Protein AF-A0A7Y4ZMZ4-F1 (afdb_monomer_lite)

pLDDT: mean 73.81, std 19.7, range [21.58, 97.56]

Foldseek 3Di:
DDPLVVLLVVLLVVLVVVVVDDDDDDDDDDDDDDDDDDDDDDDDFDDDDDFAALVQHLQVLVQLFDFDPQWQKKWKWWWDPPDPPPDIDIGTRYIGHDLDDDPVLVVVQVVQSVVFDQPPTQADFGDDPDPPPTIGMWMWTHGPNDTDTGRDLVSCLQGRAQPDDLSNQLSLCVSVVLPSGCLAVKRFDDDDPFWTKTWGWHWAWDDDPFAIKTWIKIKIWIQTSSRDIDRIDIDTPDIGGAHAPQLAAFAAPFWDDGQDDGLFPLSVLLRQLQRLLRNLVRLVLVLVQCVVVVHDPVLSVLSVVLSVLSVVSSVLSQVVSVVVPHHRDRIDGDRDHQPDLLSVLLSLLQRQLASLSLNLSQLVQLLVAAQAPSLNVVSVVSSVSSSSSSVSSVVSNVRSVVVDDPVSVSSSLSSNVSNLVSQLSRLCDARDPNCCHHSVGDGSSSSNSSSVSSCCVRNVD

Secondary structure (DSSP, 8-state):
--HHHHHHHHHHHHHHHHHTS--------------------PPPPP----PPPTTT-HHHHHHT--PPTT--EEEEEEEE---TTS--EEEEEEEEE-S-SSHHHHHHHHHHHHTS-SSS-S-EEESSTTTS--EEEEEEEEETTEEEEE-SHHHHHHHHPSP-SHHHHHHHHHHTTSS--GGG--EEEEE-SSEEEEEEEEEEEEEETTEEEEEEEEEEEEEETTS-BPPPEEEEEEEEEE------SPPPTTB-------SSHHHHHHHHHHHHHHHHHHHHHHHHHHHHTT--HHHHHHHHHHHHHHHHHHHHHHHHHHTTT--PPPP-B-----SSHHHHHHHIIIIIIIIIHHHHHHHHHHHHH-SSHHHHHHHHHHHHHHHHHHHHHHHHHHHHHHHS-HHHHHHHHHHHHHHHHHHHHHHTSPPPHHHHHHT-PPPHHHHHHHHHHHHHHHH--

Radius of gyration: 24.78 Å; chains: 1; bounding box: 60×58×64 Å

Structure (mmCIF, N/CA/C/O backbone):
data_AF-A0A7Y4ZMZ4-F1
#
_entry.id   AF-A0A7Y4ZMZ4-F1
#
loop_
_atom_site.group_PDB
_atom_site.id
_atom_site.type_symbol
_atom_site.label_atom_id
_atom_site.label_alt_id
_atom_site.label_comp_id
_atom_site.label_asym_id
_atom_site.label_entity_id
_atom_site.label_seq_id
_atom_site.pdbx_PDB_ins_code
_atom_site.Cartn_x
_atom_site.Cartn_y
_atom_site.Cartn_z
_atom_site.occupancy
_atom_site.B_iso_or_equiv
_atom_site.auth_seq_id
_atom_site.auth_comp_id
_atom_site.auth_asym_id
_atom_site.auth_atom_id
_atom_site.pdbx_PDB_model_num
ATOM 1 N N . MET A 1 1 ? -7.936 -18.691 -15.837 1.00 57.78 1 MET A N 1
ATOM 2 C CA . MET A 1 1 ? -7.880 -17.331 -15.262 1.00 57.78 1 MET A CA 1
ATOM 3 C C . MET A 1 1 ? -8.514 -17.354 -13.888 1.00 57.78 1 MET A C 1
ATOM 5 O O . MET A 1 1 ? -9.684 -17.729 -13.789 1.00 57.78 1 MET A O 1
ATOM 9 N N . SER A 1 2 ? -7.744 -16.996 -12.862 1.00 71.38 2 SER A N 1
ATOM 10 C CA . SER A 1 2 ? -8.237 -16.857 -11.489 1.00 71.38 2 SER A CA 1
ATOM 11 C C . SER A 1 2 ? -9.239 -15.683 -11.371 1.00 71.38 2 SER A C 1
ATOM 13 O O . SER A 1 2 ? -9.385 -14.896 -12.317 1.00 71.38 2 SER A O 1
ATOM 15 N N . PRO A 1 3 ? -9.938 -15.529 -10.232 1.00 73.69 3 PRO A N 1
ATOM 16 C CA . PRO A 1 3 ? -10.730 -14.334 -9.947 1.00 73.69 3 PRO A CA 1
ATOM 17 C C . PRO A 1 3 ? -9.910 -13.032 -9.986 1.00 73.69 3 PRO A C 1
ATOM 19 O O . PRO A 1 3 ? -10.406 -12.040 -10.514 1.00 73.69 3 PRO A O 1
ATOM 22 N N . LEU A 1 4 ? -8.659 -13.039 -9.499 1.00 75.81 4 LEU A N 1
ATOM 23 C CA . LEU A 1 4 ? -7.794 -11.853 -9.502 1.00 75.81 4 LEU A CA 1
ATOM 24 C C . LEU A 1 4 ? -7.377 -11.474 -10.926 1.00 75.81 4 LEU A C 1
ATOM 26 O O . LEU A 1 4 ? -7.588 -10.334 -11.320 1.00 75.81 4 LEU A O 1
ATOM 30 N N . SER A 1 5 ? -6.921 -12.436 -11.736 1.00 70.62 5 SER A N 1
ATOM 31 C CA . SER A 1 5 ? -6.649 -12.235 -13.171 1.00 70.62 5 SER A CA 1
ATOM 32 C C . SER A 1 5 ? -7.809 -11.531 -13.891 1.00 70.62 5 SER A C 1
ATOM 34 O O . SER A 1 5 ? -7.608 -10.611 -14.680 1.00 70.62 5 SER A O 1
ATOM 36 N N . LYS A 1 6 ? -9.052 -11.970 -13.634 1.00 68.25 6 LYS A N 1
ATOM 37 C CA . LYS A 1 6 ? -10.253 -11.369 -14.239 1.00 68.25 6 LYS A CA 1
ATOM 38 C C . LYS A 1 6 ? -10.495 -9.948 -13.732 1.00 68.25 6 LYS A C 1
ATOM 40 O O . LYS A 1 6 ? -10.876 -9.095 -14.528 1.00 68.25 6 LYS A O 1
ATOM 45 N N . ALA A 1 7 ? -10.281 -9.704 -12.440 1.00 74.44 7 ALA A N 1
ATOM 46 C CA . ALA A 1 7 ? -10.424 -8.382 -11.843 1.00 74.44 7 ALA A CA 1
ATOM 47 C C . ALA A 1 7 ? -9.389 -7.395 -12.403 1.00 74.44 7 ALA A C 1
ATOM 49 O O . ALA A 1 7 ? -9.775 -6.318 -12.842 1.00 74.44 7 ALA A O 1
ATOM 50 N N . LEU A 1 8 ? -8.110 -7.777 -12.484 1.00 76.06 8 LEU A N 1
ATOM 51 C CA . LEU A 1 8 ? -7.052 -6.926 -13.042 1.00 76.06 8 LEU A CA 1
ATOM 52 C C . LEU A 1 8 ? -7.307 -6.601 -14.520 1.00 76.06 8 LEU A C 1
ATOM 54 O O . LEU A 1 8 ? -7.225 -5.441 -14.919 1.00 76.06 8 LEU A O 1
ATOM 58 N N . ALA A 1 9 ? -7.726 -7.591 -15.315 1.00 70.75 9 ALA A N 1
ATOM 59 C CA . ALA A 1 9 ? -8.128 -7.358 -16.701 1.00 70.75 9 ALA A CA 1
ATOM 60 C C . ALA A 1 9 ? -9.330 -6.398 -16.806 1.00 70.75 9 ALA A C 1
ATOM 62 O O . ALA A 1 9 ? -9.339 -5.504 -17.651 1.00 70.75 9 ALA A O 1
ATOM 63 N N . ALA A 1 10 ? -10.337 -6.540 -15.937 1.00 67.50 10 ALA A N 1
ATOM 64 C CA . ALA A 1 10 ? -11.489 -5.639 -15.909 1.00 67.50 10 ALA A CA 1
ATOM 65 C C . ALA A 1 10 ? -11.105 -4.208 -15.489 1.00 67.50 10 ALA A C 1
ATOM 67 O O . ALA A 1 10 ? -11.604 -3.247 -16.080 1.00 67.50 10 ALA A O 1
ATOM 68 N N . ILE A 1 11 ? -10.201 -4.057 -14.515 1.00 68.88 11 ILE A N 1
ATOM 69 C CA . ILE A 1 11 ? -9.651 -2.762 -14.085 1.00 68.88 11 ILE A CA 1
ATOM 70 C C . ILE A 1 11 ? -8.941 -2.082 -15.253 1.00 68.88 11 ILE A C 1
ATOM 72 O O . ILE A 1 11 ? -9.219 -0.918 -15.539 1.00 68.88 11 ILE A O 1
ATOM 76 N N . LEU A 1 12 ? -8.077 -2.808 -15.967 1.00 66.06 12 LEU A N 1
ATOM 77 C CA . LEU A 1 12 ? -7.369 -2.266 -17.121 1.00 66.06 12 LEU A CA 1
ATOM 78 C C . LEU A 1 12 ? -8.351 -1.820 -18.213 1.00 66.06 12 LEU A C 1
ATOM 80 O O . LEU A 1 12 ? -8.341 -0.656 -18.606 1.00 66.06 12 LEU A O 1
ATOM 84 N N . VAL A 1 13 ? -9.261 -2.698 -18.649 1.00 61.34 13 VAL A N 1
ATOM 85 C CA . VAL A 1 13 ? -10.227 -2.388 -19.721 1.00 61.34 13 VAL A CA 1
ATOM 86 C C . VAL A 1 13 ? -11.104 -1.183 -19.365 1.00 61.34 13 VAL A C 1
ATOM 88 O O . VAL A 1 13 ? -11.281 -0.281 -20.186 1.00 61.34 13 VAL A O 1
ATOM 91 N N . SER A 1 14 ? -11.635 -1.136 -18.140 1.00 58.47 14 SER A N 1
ATOM 92 C CA . SER A 1 14 ? -12.481 -0.024 -17.687 1.00 58.47 14 SER A CA 1
ATOM 93 C C . SER A 1 14 ? -11.715 1.299 -17.565 1.00 58.47 14 SER A C 1
ATOM 95 O O . SER A 1 14 ? -12.232 2.340 -17.977 1.00 58.47 14 SER A O 1
ATOM 97 N N . SER A 1 15 ? -10.464 1.267 -17.098 1.00 60.34 15 SER A N 1
ATOM 98 C CA . SER A 1 15 ? -9.595 2.450 -17.025 1.00 60.34 15 SER A CA 1
ATOM 99 C C . SER A 1 15 ? -9.263 2.999 -18.416 1.00 60.34 15 SER A C 1
ATOM 101 O O . SER A 1 15 ? -9.384 4.202 -18.656 1.00 60.34 15 SER A O 1
ATOM 103 N N . LEU A 1 16 ? -8.924 2.123 -19.371 1.00 57.25 16 LEU A N 1
ATOM 104 C CA . LEU A 1 16 ? -8.644 2.506 -20.761 1.00 57.25 16 LEU A CA 1
ATOM 105 C C . LEU A 1 16 ? -9.860 3.151 -21.442 1.00 57.25 16 LEU A C 1
ATOM 107 O O . LEU A 1 16 ? -9.712 4.138 -22.171 1.00 57.25 16 LEU A O 1
ATOM 111 N N . ALA A 1 17 ? -11.061 2.634 -21.175 1.00 45.44 17 ALA A N 1
ATOM 112 C CA . ALA A 1 17 ? -12.301 3.215 -21.679 1.00 45.44 17 ALA A CA 1
ATOM 113 C C . ALA A 1 17 ? -12.560 4.619 -21.098 1.00 45.44 17 ALA A C 1
ATOM 115 O O . ALA A 1 17 ? -12.947 5.522 -21.840 1.00 45.44 17 ALA A O 1
ATOM 116 N N . ALA A 1 18 ? -12.289 4.833 -19.806 1.00 41.12 18 ALA A N 1
ATOM 117 C CA . ALA A 1 18 ? -12.502 6.117 -19.134 1.00 41.12 18 ALA A CA 1
ATOM 118 C C . ALA A 1 18 ? -11.568 7.235 -19.640 1.00 41.12 18 ALA A C 1
ATOM 120 O O . ALA A 1 18 ? -12.010 8.370 -19.809 1.00 41.12 18 ALA A O 1
ATOM 121 N N . CYS A 1 19 ? -10.302 6.929 -19.948 1.00 46.84 19 CYS A N 1
ATOM 122 C CA . CYS A 1 19 ? -9.352 7.918 -20.485 1.00 46.84 19 CYS A CA 1
ATOM 123 C C . CYS A 1 19 ? -9.538 8.244 -21.974 1.00 46.84 19 CYS A C 1
ATOM 125 O O . CYS A 1 19 ? -8.920 9.181 -22.471 1.00 46.84 19 CYS A O 1
ATOM 127 N N . SER A 1 20 ? -10.381 7.502 -22.697 1.00 41.12 20 SER A N 1
ATOM 128 C CA . SER A 1 20 ? -10.686 7.796 -24.105 1.00 41.12 20 SER A CA 1
ATOM 129 C C . SER A 1 20 ? -11.676 8.968 -24.270 1.00 41.12 20 SER A C 1
ATOM 131 O O . SER A 1 20 ? -11.930 9.411 -25.389 1.00 41.12 20 SER A O 1
ATOM 133 N N . GLY A 1 21 ? -12.227 9.493 -23.165 1.00 29.86 21 GLY A N 1
ATOM 134 C CA . GLY A 1 21 ? -13.048 10.704 -23.133 1.00 29.86 21 GLY A CA 1
ATOM 135 C C . GLY A 1 21 ? -12.191 11.975 -23.086 1.00 29.86 21 GLY A C 1
ATOM 136 O O . GLY A 1 21 ? -11.436 12.196 -22.146 1.00 29.86 21 GLY A O 1
ATOM 137 N N . THR A 1 22 ? -12.309 12.823 -24.105 1.00 24.80 22 THR A N 1
ATOM 138 C CA . THR A 1 22 ? -11.539 14.067 -24.276 1.00 24.80 22 THR A CA 1
ATOM 139 C C . THR A 1 22 ? -11.763 15.086 -23.153 1.00 24.80 22 THR A C 1
ATOM 141 O O . THR A 1 22 ? -12.903 15.494 -22.926 1.00 24.80 22 THR A O 1
ATOM 144 N N . VAL A 1 23 ? -10.683 15.600 -22.548 1.00 24.33 23 VAL A N 1
ATOM 145 C CA . VAL A 1 23 ? -10.689 16.829 -21.731 1.00 24.33 23 VAL A CA 1
ATOM 146 C C . VAL A 1 23 ? -9.518 17.732 -22.136 1.00 24.33 23 VAL A C 1
ATOM 148 O O . VAL A 1 23 ? -8.389 17.280 -22.304 1.00 24.33 23 VAL A O 1
ATOM 151 N N . SER A 1 24 ? -9.836 19.014 -22.334 1.00 23.22 24 SER A N 1
ATOM 152 C CA . SER A 1 24 ? -8.969 20.090 -22.826 1.00 23.22 24 SER A CA 1
ATOM 153 C C . SER A 1 24 ? -8.143 20.711 -21.692 1.00 23.22 24 SER A C 1
ATOM 155 O O . SER A 1 24 ? -8.666 20.945 -20.605 1.00 23.22 24 SER A O 1
ATOM 157 N N . THR A 1 25 ? -6.873 21.016 -21.956 1.00 23.48 25 THR A N 1
ATOM 158 C CA . THR A 1 25 ? -5.926 21.623 -21.007 1.00 23.48 25 THR A CA 1
ATOM 159 C C . THR A 1 25 ? -6.011 23.155 -20.983 1.00 23.48 25 THR A C 1
ATOM 161 O O . THR A 1 25 ? -6.225 23.794 -22.014 1.00 23.48 25 THR A O 1
ATOM 164 N N . VAL A 1 26 ? -5.782 23.757 -19.809 1.00 24.14 26 VAL A N 1
ATOM 165 C CA . VAL A 1 26 ? -5.417 25.177 -19.640 1.00 24.14 26 VAL A CA 1
ATOM 166 C C . VAL A 1 26 ? -4.246 25.242 -18.658 1.00 24.14 26 VAL A C 1
ATOM 168 O O . VAL A 1 26 ? -4.306 24.634 -17.593 1.00 24.14 26 VAL A O 1
ATOM 171 N N . GLY A 1 27 ? -3.175 25.937 -19.050 1.00 23.58 27 GLY A N 1
ATOM 172 C CA . GLY A 1 27 ? -1.928 26.062 -18.294 1.00 23.58 27 GLY A CA 1
ATOM 173 C C . GLY A 1 27 ? -1.727 27.409 -17.589 1.00 23.58 27 GLY A C 1
ATOM 174 O O . GLY A 1 27 ? -2.493 28.354 -17.766 1.00 23.58 27 GLY A O 1
ATOM 175 N N . GLY A 1 28 ? -0.633 27.470 -16.830 1.00 21.89 28 GLY A N 1
ATOM 176 C CA . GLY A 1 28 ? -0.043 28.624 -16.133 1.00 21.89 28 GLY A CA 1
ATOM 177 C C . GLY A 1 28 ? 0.857 28.051 -15.031 1.00 21.89 28 GLY A C 1
ATOM 178 O O . GLY A 1 28 ? 0.427 27.138 -14.343 1.00 21.89 28 GLY A O 1
ATOM 179 N N . GLY A 1 29 ? 2.135 28.375 -14.854 1.00 21.58 29 GLY A N 1
ATOM 180 C CA . GLY A 1 29 ? 2.870 29.635 -14.975 1.00 21.58 29 GLY A CA 1
ATOM 181 C C . GLY A 1 29 ? 3.643 29.747 -13.652 1.00 21.58 29 GLY A C 1
ATOM 182 O O . GLY A 1 29 ? 3.008 29.824 -12.606 1.00 21.58 29 GLY A O 1
ATOM 183 N N . GLY A 1 30 ? 4.970 29.583 -13.683 1.00 24.30 30 GLY A N 1
ATOM 184 C CA . GLY A 1 30 ? 5.795 29.321 -12.493 1.00 24.30 30 GLY A CA 1
ATOM 185 C C . GLY A 1 30 ? 6.195 30.551 -11.676 1.00 24.30 30 GLY A C 1
ATOM 186 O O . GLY A 1 30 ? 5.913 31.671 -12.078 1.00 24.30 30 GLY A O 1
ATOM 187 N N . ASP A 1 31 ? 6.896 30.301 -10.564 1.00 22.92 31 ASP A N 1
ATOM 188 C CA . ASP A 1 31 ? 7.952 31.168 -10.025 1.00 22.92 31 ASP A CA 1
ATOM 189 C C . ASP A 1 31 ? 8.812 30.423 -8.984 1.00 22.92 31 ASP A C 1
ATOM 191 O O . ASP A 1 31 ? 8.345 29.522 -8.284 1.00 22.92 31 ASP A O 1
ATOM 195 N N . ALA A 1 32 ? 10.099 30.779 -8.937 1.00 26.12 32 ALA A N 1
ATOM 196 C CA . ALA A 1 32 ? 11.169 30.125 -8.183 1.00 26.12 32 ALA A CA 1
ATOM 197 C C . ALA A 1 32 ? 11.497 30.846 -6.860 1.00 26.12 32 ALA A C 1
ATOM 199 O O . ALA A 1 32 ? 11.442 32.072 -6.783 1.00 26.12 32 ALA A O 1
ATOM 200 N N . GLY A 1 33 ? 11.937 30.090 -5.847 1.00 22.25 33 GLY A N 1
ATOM 201 C CA . GLY A 1 33 ? 12.477 30.619 -4.590 1.00 22.25 33 GLY A CA 1
ATOM 202 C C . GLY A 1 33 ? 13.561 29.710 -3.996 1.00 22.25 33 GLY A C 1
ATOM 203 O O . GLY A 1 33 ? 13.352 28.516 -3.816 1.00 22.25 33 GLY A O 1
ATOM 204 N N . THR A 1 34 ? 14.731 30.288 -3.726 1.00 24.53 34 THR A N 1
ATOM 205 C CA . THR A 1 34 ? 15.954 29.698 -3.138 1.00 24.53 34 THR A CA 1
ATOM 206 C C . THR A 1 34 ? 16.028 29.871 -1.615 1.00 24.53 34 THR A C 1
ATOM 208 O O . THR A 1 34 ? 15.695 30.973 -1.189 1.00 24.53 34 THR A O 1
ATOM 211 N N . THR A 1 35 ? 16.594 28.899 -0.862 1.00 25.09 35 THR A N 1
ATOM 212 C CA . THR A 1 35 ? 17.544 29.065 0.293 1.00 25.09 35 THR A CA 1
ATOM 213 C C . THR A 1 35 ? 17.874 27.721 1.000 1.00 25.09 35 THR A C 1
ATOM 215 O O . THR A 1 35 ? 16.970 26.972 1.341 1.00 25.09 35 THR A O 1
ATOM 218 N N . THR A 1 36 ? 19.140 27.261 0.983 1.00 23.92 36 THR A N 1
ATOM 219 C CA . THR A 1 36 ? 20.226 27.245 2.017 1.00 23.92 36 THR A CA 1
ATOM 220 C C . THR A 1 36 ? 20.185 26.154 3.104 1.00 23.92 36 THR A C 1
ATOM 222 O O . THR A 1 36 ? 19.336 26.180 3.991 1.00 23.92 36 THR A O 1
ATOM 225 N N . ASP A 1 37 ? 21.211 25.291 3.059 1.00 27.14 37 ASP A N 1
ATOM 226 C CA . ASP A 1 37 ? 21.571 24.206 3.983 1.00 27.14 37 ASP A CA 1
ATOM 227 C C . ASP A 1 37 ? 21.926 24.655 5.411 1.00 27.14 37 ASP A C 1
ATOM 229 O O . ASP A 1 37 ? 22.636 25.640 5.626 1.00 27.14 37 ASP A O 1
ATOM 233 N N . GLY A 1 38 ? 21.531 23.833 6.387 1.00 23.62 38 GLY A N 1
ATOM 234 C CA . GLY A 1 38 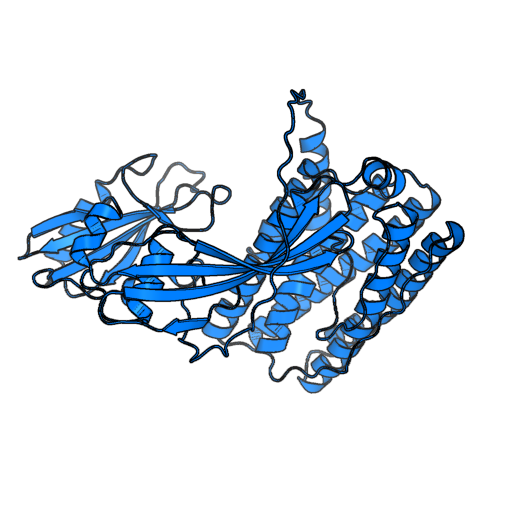? 21.969 23.910 7.780 1.00 23.62 38 GLY A CA 1
ATOM 235 C C . GLY A 1 38 ? 21.662 22.609 8.521 1.00 23.62 38 GLY A C 1
ATOM 236 O O . GLY A 1 38 ? 20.592 22.458 9.103 1.00 23.62 38 GLY A O 1
ATOM 237 N N . GLY A 1 39 ? 22.595 21.652 8.481 1.00 29.28 39 GLY A N 1
ATOM 238 C CA . GLY A 1 39 ? 22.470 20.367 9.171 1.00 29.28 39 GLY A CA 1
ATOM 239 C C . GLY A 1 39 ? 22.370 20.527 10.691 1.00 29.28 39 GLY A C 1
ATOM 240 O O . GLY A 1 39 ? 23.203 21.188 11.311 1.00 29.28 39 GLY A O 1
ATOM 241 N N . LEU A 1 40 ? 21.367 19.889 11.300 1.00 25.16 40 LEU A N 1
ATOM 242 C CA . LEU A 1 40 ? 21.210 19.814 12.754 1.00 25.16 40 LEU A CA 1
ATOM 243 C C . LEU A 1 40 ? 20.912 18.385 13.214 1.00 25.16 40 LEU A C 1
ATOM 245 O O . LEU A 1 40 ? 20.025 17.716 12.686 1.00 25.16 40 LEU A O 1
ATOM 249 N N . SER A 1 41 ? 21.657 17.988 14.248 1.00 25.03 41 SER A N 1
ATOM 250 C CA . SER A 1 41 ? 21.635 16.714 14.973 1.00 25.03 41 SER A CA 1
ATOM 251 C C . SER A 1 41 ? 20.227 16.171 15.244 1.00 25.03 41 SER A C 1
ATOM 253 O O . SER A 1 41 ? 19.387 16.852 15.834 1.00 25.03 41 SER A O 1
ATOM 255 N N . VAL A 1 42 ? 20.008 14.904 14.883 1.00 31.20 42 VAL A N 1
ATOM 256 C CA . VAL A 1 42 ? 18.821 14.118 15.254 1.00 31.20 42 VAL A CA 1
ATOM 257 C C . VAL A 1 42 ? 18.902 13.800 16.750 1.00 31.20 42 VAL A C 1
ATOM 259 O O . VAL A 1 42 ? 19.922 13.315 17.235 1.00 31.20 42 VAL A O 1
ATOM 262 N N . THR A 1 43 ? 17.856 14.141 17.502 1.00 30.20 43 THR A N 1
ATOM 263 C CA . THR A 1 43 ? 17.751 13.861 18.948 1.00 30.20 43 THR A CA 1
ATOM 264 C C . THR A 1 43 ? 17.050 12.503 19.134 1.00 30.20 43 THR A C 1
ATOM 266 O O . THR A 1 43 ? 16.181 12.190 18.320 1.00 30.20 43 THR A O 1
ATOM 269 N N . PRO A 1 44 ? 17.386 11.670 20.139 1.00 29.67 44 PRO A N 1
ATOM 270 C CA . PRO A 1 44 ? 16.779 10.341 20.282 1.00 29.67 44 PRO A CA 1
ATOM 271 C C . PRO A 1 44 ? 15.280 10.421 20.620 1.00 29.67 44 PRO A C 1
ATOM 273 O O . PRO A 1 44 ? 14.895 11.198 21.492 1.00 29.67 44 PRO A O 1
ATOM 276 N N . MET A 1 45 ? 14.448 9.602 19.962 1.00 34.31 45 MET A N 1
ATOM 277 C CA . MET A 1 45 ? 12.994 9.516 20.191 1.00 34.31 45 MET A CA 1
ATOM 278 C C . MET A 1 45 ? 12.670 8.739 21.487 1.00 34.31 45 MET A C 1
ATOM 280 O O . MET A 1 45 ? 13.097 7.588 21.605 1.00 34.31 45 MET A O 1
ATOM 284 N N . PRO A 1 46 ? 11.921 9.310 22.454 1.00 35.78 46 PRO A N 1
ATOM 285 C CA . PRO A 1 46 ? 11.442 8.584 23.631 1.00 35.78 46 PRO A CA 1
ATOM 286 C C . PRO A 1 46 ? 10.070 7.904 23.411 1.00 35.78 46 PRO A C 1
ATOM 288 O O . PRO A 1 46 ? 9.317 8.294 22.526 1.00 35.78 46 PRO A O 1
ATOM 291 N N . GLU A 1 47 ? 9.824 6.877 24.239 1.00 38.97 47 GLU A N 1
ATOM 292 C CA . GLU A 1 47 ? 8.621 6.052 24.515 1.00 38.97 47 GLU A CA 1
ATOM 293 C C . GLU A 1 47 ? 7.507 5.913 23.447 1.00 38.97 47 GLU A C 1
ATOM 295 O O . GLU A 1 47 ? 6.784 6.850 23.120 1.00 38.97 47 GLU A O 1
ATOM 300 N N . ARG A 1 48 ? 7.296 4.672 22.973 1.00 44.16 48 ARG A N 1
ATOM 301 C CA . ARG A 1 48 ? 6.177 4.294 22.094 1.00 44.16 48 ARG A CA 1
ATOM 302 C C . ARG A 1 48 ? 4.876 4.218 22.898 1.00 44.16 48 ARG A C 1
ATOM 304 O O . ARG A 1 48 ? 4.740 3.352 23.759 1.00 44.16 48 ARG A O 1
ATOM 311 N N . VAL A 1 49 ? 3.906 5.071 22.582 1.00 49.09 49 VAL A N 1
ATOM 312 C CA . VAL A 1 49 ? 2.513 4.906 23.029 1.00 49.09 49 VAL A CA 1
ATOM 313 C C . VAL A 1 49 ? 1.797 3.958 22.063 1.00 49.09 49 VAL A C 1
ATOM 315 O O . VAL A 1 49 ? 2.015 4.018 20.855 1.00 49.09 49 VAL A O 1
ATOM 318 N N . GLU A 1 50 ? 0.946 3.076 22.584 1.00 49.62 50 GLU A N 1
ATOM 319 C CA . GLU A 1 50 ? 0.066 2.218 21.783 1.00 49.62 50 GLU A CA 1
ATOM 320 C C . GLU A 1 50 ? -0.893 3.086 20.940 1.00 49.62 50 GLU A C 1
ATOM 322 O O . GLU A 1 50 ? -1.693 3.858 21.473 1.00 49.62 50 GLU A O 1
ATOM 327 N N . CYS A 1 51 ? -0.754 3.013 19.616 1.00 55.47 51 CYS A N 1
ATOM 328 C CA . CYS A 1 51 ? -1.345 3.951 18.662 1.00 55.47 51 CYS A CA 1
ATOM 329 C C . CYS A 1 51 ? -2.695 3.474 18.101 1.00 55.47 51 CYS A C 1
ATOM 331 O O . CYS A 1 51 ? -2.803 2.332 17.667 1.00 55.47 51 CYS A O 1
ATOM 333 N N . LEU A 1 52 ? -3.687 4.373 18.021 1.00 53.38 52 LEU A N 1
ATOM 334 C CA . LEU A 1 52 ? -5.038 4.095 17.500 1.00 53.38 52 LEU A CA 1
ATOM 335 C C . LEU A 1 52 ? -5.220 4.665 16.075 1.00 53.38 52 LEU A C 1
ATOM 337 O O . LEU A 1 52 ? -4.941 5.846 15.855 1.00 53.38 52 LEU A O 1
ATOM 341 N N . SER A 1 53 ? -5.684 3.861 15.106 1.00 52.53 53 SER A N 1
ATOM 342 C CA . SER A 1 53 ? -5.916 4.287 13.707 1.00 52.53 53 SER A CA 1
ATOM 343 C C . SER A 1 53 ? -7.344 4.818 13.465 1.00 52.53 53 SER A C 1
ATOM 345 O O . SER A 1 53 ? -8.317 4.165 13.851 1.00 52.53 53 SER A O 1
ATOM 347 N N . PRO A 1 54 ? -7.522 5.940 12.736 1.00 52.00 54 PRO A N 1
ATOM 348 C CA . PRO A 1 54 ? -8.848 6.434 12.342 1.00 52.00 54 PRO A CA 1
ATOM 349 C C . PRO A 1 54 ? -9.573 5.543 11.328 1.00 52.00 54 PRO A C 1
ATOM 351 O O . PRO A 1 54 ? -10.759 5.732 11.086 1.00 52.00 54 PRO A O 1
ATOM 354 N N . ASN A 1 55 ? -8.887 4.579 10.716 1.00 51.38 55 ASN A N 1
ATOM 355 C CA . ASN A 1 55 ? -9.459 3.751 9.656 1.00 51.38 55 ASN A CA 1
ATOM 356 C C . ASN A 1 55 ? -10.084 2.455 10.192 1.00 51.38 55 ASN A C 1
ATOM 358 O O . ASN A 1 55 ? -11.058 1.957 9.631 1.00 51.38 55 ASN A O 1
ATOM 362 N N . THR A 1 56 ? -9.549 1.920 11.291 1.00 49.91 56 THR A N 1
ATOM 363 C CA . THR A 1 56 ? -9.972 0.641 11.888 1.00 49.91 56 THR A CA 1
ATOM 364 C C . THR A 1 56 ? -10.443 0.776 13.338 1.00 49.91 56 THR A C 1
ATOM 366 O O . THR A 1 56 ? -11.160 -0.096 13.818 1.00 49.91 56 THR A O 1
ATOM 369 N N . GLN A 1 57 ? -10.115 1.880 14.023 1.00 66.06 57 GLN A N 1
ATOM 370 C CA . GLN A 1 57 ? -10.285 2.033 15.475 1.00 66.06 57 GLN A CA 1
ATOM 371 C C . GLN A 1 57 ? -11.003 3.342 15.876 1.00 66.06 57 GLN A C 1
ATOM 373 O O . GLN A 1 57 ? -10.788 3.863 16.970 1.00 66.06 57 GLN A O 1
ATOM 378 N N . MET A 1 58 ? -11.913 3.880 15.046 1.00 76.19 58 MET A N 1
ATOM 379 C CA . MET A 1 58 ? -12.676 5.104 15.389 1.00 76.19 58 MET A CA 1
ATOM 380 C C . MET A 1 58 ? -13.404 5.023 16.737 1.00 76.19 58 MET A C 1
ATOM 382 O O . MET A 1 58 ? -13.424 5.995 17.489 1.00 76.19 58 MET A O 1
ATOM 386 N N . ALA A 1 59 ? -13.987 3.870 17.073 1.00 80.75 59 ALA A N 1
ATOM 387 C CA . ALA A 1 59 ? -14.658 3.685 18.359 1.00 80.75 59 ALA A CA 1
ATOM 388 C C . ALA A 1 59 ? -13.683 3.775 19.549 1.00 80.75 59 ALA A C 1
ATOM 390 O O . ALA A 1 59 ? -14.048 4.274 20.614 1.00 80.75 59 ALA A O 1
ATOM 391 N N . GLU A 1 60 ? -12.441 3.326 19.371 1.00 81.50 60 GLU A N 1
ATOM 392 C CA . GLU A 1 60 ? -11.395 3.369 20.397 1.00 81.50 60 GLU A CA 1
ATOM 393 C C . GLU A 1 60 ? -10.806 4.775 20.534 1.00 81.50 60 GLU A C 1
ATOM 395 O O . GLU A 1 60 ? -10.519 5.206 21.649 1.00 81.50 60 GLU A O 1
ATOM 400 N N . LEU A 1 61 ? -10.704 5.527 19.431 1.00 81.50 61 LEU A N 1
ATOM 401 C CA . LEU A 1 61 ? -10.344 6.948 19.463 1.00 81.50 61 LEU A CA 1
ATOM 402 C C . LEU A 1 61 ? -11.342 7.745 20.308 1.00 81.50 61 LEU A C 1
ATOM 404 O O . LEU A 1 61 ? -10.937 8.514 21.175 1.00 81.50 61 LEU A O 1
ATOM 408 N N . TYR A 1 62 ? -12.645 7.520 20.120 1.00 90.00 62 TYR A N 1
ATOM 409 C CA . TYR A 1 62 ? -13.665 8.144 20.965 1.00 90.00 62 TYR A CA 1
ATOM 410 C C . TYR A 1 62 ? -13.609 7.664 22.420 1.00 90.00 62 TYR A C 1
ATOM 412 O O . TYR A 1 62 ? -13.811 8.466 23.329 1.00 90.00 62 TYR A O 1
ATOM 420 N N . ALA A 1 63 ? -13.307 6.383 22.656 1.00 89.31 63 ALA A N 1
ATOM 421 C CA . ALA A 1 63 ? -13.167 5.827 24.006 1.00 89.31 63 ALA A CA 1
ATOM 422 C C . ALA A 1 63 ? -11.949 6.369 24.765 1.00 89.31 63 ALA A C 1
ATOM 424 O O . ALA A 1 63 ? -11.929 6.339 25.992 1.00 89.31 63 ALA A O 1
ATOM 425 N N . ALA A 1 64 ? -10.925 6.829 24.046 1.00 88.06 64 ALA A N 1
ATOM 426 C CA . ALA A 1 64 ? -9.720 7.386 24.639 1.00 88.06 64 ALA A CA 1
ATOM 427 C C . ALA A 1 64 ? -9.921 8.798 25.207 1.00 88.06 64 ALA A C 1
ATOM 429 O O . ALA A 1 64 ? -9.057 9.255 25.946 1.00 88.06 64 ALA A O 1
ATOM 430 N N . LEU A 1 65 ? -11.012 9.489 24.855 1.00 91.56 65 LEU A N 1
ATOM 431 C CA . LEU A 1 65 ? -11.319 10.832 25.346 1.00 91.56 65 LEU A CA 1
ATOM 432 C C . LEU A 1 65 ? -11.862 10.787 26.780 1.00 91.56 65 LEU A C 1
ATOM 434 O O . LEU A 1 65 ? -12.563 9.853 27.160 1.00 91.56 65 LEU A O 1
ATOM 438 N N . THR A 1 66 ? -11.612 11.846 27.547 1.00 92.81 66 THR A N 1
ATOM 439 C CA . THR A 1 66 ? -12.197 12.036 28.881 1.00 92.81 66 THR A CA 1
ATOM 440 C C . THR A 1 66 ? -13.257 13.130 28.830 1.00 92.81 66 THR A C 1
ATOM 442 O O . THR A 1 66 ? -13.112 14.120 28.118 1.00 92.81 66 THR A O 1
ATOM 445 N N . LEU A 1 67 ? -14.349 12.952 29.574 1.00 94.44 67 LEU A N 1
ATOM 446 C CA . LEU A 1 67 ? -15.423 13.941 29.645 1.00 94.44 67 LEU A CA 1
ATOM 447 C C . LEU A 1 67 ? -15.022 15.148 30.493 1.00 94.44 67 LEU A C 1
ATOM 449 O O . LEU A 1 67 ? -14.465 15.006 31.584 1.00 94.44 67 LEU A O 1
ATOM 453 N N . ALA A 1 68 ? -15.389 16.336 30.020 1.00 93.62 68 ALA A N 1
ATOM 454 C CA . ALA A 1 68 ? -15.295 17.559 30.797 1.00 93.62 68 ALA A CA 1
ATOM 455 C C . ALA A 1 68 ? -16.166 17.470 32.068 1.00 93.62 68 ALA A C 1
ATOM 457 O O . ALA A 1 68 ? -17.225 16.829 32.058 1.00 93.62 68 ALA A O 1
ATOM 458 N N . PRO A 1 69 ? -15.789 18.160 33.160 1.00 91.25 69 PRO A N 1
ATOM 459 C CA . PRO A 1 69 ? -16.616 18.225 34.360 1.00 91.25 69 PRO A CA 1
ATOM 460 C C . PRO A 1 69 ? -18.052 18.686 34.059 1.00 91.25 69 PRO A C 1
ATOM 462 O O . PRO A 1 69 ? -18.268 19.686 33.374 1.00 91.25 69 PRO A O 1
ATOM 465 N N . GLY A 1 70 ? -19.040 17.966 34.601 1.00 90.06 70 GLY A N 1
ATOM 466 C CA . GLY A 1 70 ? -20.464 18.269 34.406 1.00 90.06 70 GLY A CA 1
ATOM 467 C C . GLY A 1 70 ? -21.064 17.761 33.090 1.00 90.06 70 GLY A C 1
ATOM 468 O O . GLY A 1 70 ? -22.184 18.142 32.750 1.00 90.06 70 GLY A O 1
ATOM 469 N N . VAL A 1 71 ? -20.338 16.926 32.342 1.00 95.62 71 VAL A N 1
ATOM 470 C CA . VAL A 1 71 ? -20.877 16.158 31.213 1.00 95.62 71 VAL A CA 1
ATOM 471 C C . VAL A 1 71 ? -21.167 14.733 31.673 1.00 95.62 71 VAL A C 1
ATOM 473 O O . VAL A 1 71 ? -20.262 14.042 32.132 1.00 95.62 71 VAL A O 1
ATOM 476 N N . ASP A 1 72 ? -22.420 14.295 31.545 1.00 94.06 72 ASP A N 1
ATOM 477 C CA . ASP A 1 72 ? -22.848 12.962 31.990 1.00 94.06 72 ASP A CA 1
ATOM 478 C C . ASP A 1 72 ? -22.397 11.883 30.996 1.00 94.06 72 ASP A C 1
ATOM 480 O O . ASP A 1 72 ? -21.969 10.791 31.372 1.00 94.06 72 ASP A O 1
ATOM 484 N N . GLY A 1 73 ? -22.461 12.202 29.700 1.00 95.75 73 GLY A N 1
ATOM 485 C CA . GLY A 1 73 ? -21.989 11.324 28.641 1.00 95.75 73 GLY A CA 1
ATOM 486 C C . GLY A 1 73 ? -22.142 11.897 27.239 1.00 95.75 73 GLY A C 1
ATOM 487 O O . GLY A 1 73 ? -22.871 12.864 27.015 1.00 95.75 73 GLY A O 1
ATOM 488 N N . ILE A 1 74 ? -21.460 11.274 26.281 1.00 96.81 74 ILE A N 1
ATOM 489 C CA . ILE A 1 74 ? -21.523 11.599 24.853 1.00 96.81 74 ILE A CA 1
ATOM 490 C C . ILE A 1 74 ? -21.761 10.305 24.078 1.00 96.81 74 ILE A C 1
ATOM 492 O O . ILE A 1 74 ? -21.075 9.312 24.296 1.00 96.81 74 ILE A O 1
ATOM 496 N N . THR A 1 75 ? -22.719 10.306 23.155 1.00 96.19 75 THR A N 1
ATOM 497 C CA . THR A 1 75 ? -22.882 9.223 22.177 1.00 96.19 75 THR A CA 1
ATOM 498 C C . THR A 1 75 ? -22.471 9.716 20.799 1.00 96.19 75 THR A C 1
ATOM 500 O O . THR A 1 75 ? -23.075 10.652 20.280 1.00 96.19 75 THR A O 1
ATOM 503 N N . PHE A 1 76 ? -21.459 9.084 20.214 1.00 93.75 76 PHE A N 1
ATOM 504 C CA . PHE A 1 76 ? -20.927 9.399 18.891 1.00 93.75 76 PHE A CA 1
ATOM 505 C C . PHE A 1 76 ? -21.648 8.601 17.805 1.00 93.75 76 PHE A C 1
ATOM 507 O O . PHE A 1 76 ? -21.892 7.398 17.957 1.00 93.75 76 PHE A O 1
ATOM 514 N N . TYR A 1 77 ? -21.946 9.268 16.696 1.00 90.62 77 TYR A N 1
ATOM 515 C CA . TYR A 1 77 ? -22.636 8.716 15.539 1.00 90.62 77 TYR A CA 1
ATOM 516 C C . TYR A 1 77 ? -21.908 9.069 14.240 1.00 90.62 77 TYR A C 1
ATOM 518 O O . TYR A 1 77 ? -21.204 10.074 14.168 1.00 90.62 77 TYR A O 1
ATOM 526 N N . ALA A 1 78 ? -22.129 8.259 13.209 1.00 86.88 78 ALA A N 1
ATOM 527 C CA . ALA A 1 78 ? -21.704 8.514 11.840 1.00 86.88 78 ALA A CA 1
ATOM 528 C C . ALA A 1 78 ? -22.838 8.190 10.856 1.00 86.88 78 ALA A C 1
ATOM 530 O O . ALA A 1 78 ? -23.679 7.334 11.135 1.00 86.88 78 ALA A O 1
ATOM 531 N N . ILE A 1 79 ? -22.864 8.866 9.712 1.00 81.56 79 ILE A N 1
ATOM 532 C CA . ILE A 1 79 ? -23.796 8.620 8.607 1.00 81.56 79 ILE A CA 1
ATOM 533 C C . ILE A 1 79 ? -22.998 8.122 7.406 1.00 81.56 79 ILE A C 1
ATOM 535 O O . ILE A 1 79 ? -21.996 8.741 7.041 1.00 81.56 79 ILE A O 1
ATOM 539 N N . ASP A 1 80 ? -23.450 7.013 6.817 1.00 71.88 80 ASP A N 1
ATOM 540 C CA . ASP A 1 80 ? -22.923 6.480 5.558 1.00 71.88 80 ASP A CA 1
ATOM 541 C C . ASP A 1 80 ? -23.765 6.932 4.360 1.00 71.88 80 ASP A C 1
ATOM 543 O O . ASP A 1 80 ? -24.980 6.705 4.308 1.00 71.88 80 ASP A O 1
ATOM 547 N N . ASP A 1 81 ? -23.092 7.577 3.406 1.00 58.47 81 ASP A N 1
ATOM 548 C CA . ASP A 1 81 ? -23.672 8.183 2.208 1.00 58.47 81 ASP A CA 1
ATOM 549 C C . ASP A 1 81 ? -23.687 7.230 0.993 1.00 58.47 81 ASP A C 1
ATOM 551 O O . ASP A 1 81 ? -24.256 7.583 -0.044 1.00 58.47 81 ASP A O 1
ATOM 555 N N . VAL A 1 82 ? -23.094 6.028 1.092 1.00 52.34 82 VAL A N 1
ATOM 556 C CA . VAL A 1 82 ? -22.832 5.118 -0.050 1.00 52.34 82 VAL A CA 1
ATOM 557 C C . VAL A 1 82 ? -23.922 4.051 -0.259 1.00 52.34 82 VAL A C 1
ATOM 559 O O . VAL A 1 82 ? -23.739 3.085 -0.999 1.00 52.34 82 VAL A O 1
ATOM 562 N N . VAL A 1 83 ? -25.115 4.200 0.317 1.00 44.66 83 VAL A N 1
ATOM 563 C CA . VAL A 1 83 ? -26.207 3.260 0.011 1.00 44.66 83 VAL A CA 1
ATOM 564 C C . VAL A 1 83 ? -26.847 3.628 -1.334 1.00 44.66 83 VAL A C 1
ATOM 566 O O . VAL A 1 83 ? -27.603 4.597 -1.448 1.00 44.66 83 VAL A O 1
ATOM 569 N N . ALA A 1 84 ? -26.557 2.818 -2.357 1.00 38.16 84 ALA A N 1
ATOM 570 C CA . ALA A 1 84 ? -27.047 2.949 -3.734 1.00 38.16 84 ALA A CA 1
ATOM 571 C C . ALA A 1 84 ? -28.589 2.958 -3.880 1.00 38.16 84 ALA A C 1
ATOM 573 O O . ALA A 1 84 ? -29.093 3.382 -4.918 1.00 38.16 84 ALA A O 1
ATOM 574 N N . ASP A 1 85 ? -29.332 2.585 -2.831 1.00 41.47 85 ASP A N 1
ATOM 575 C CA . ASP A 1 85 ? -30.797 2.444 -2.830 1.00 41.47 85 ASP A CA 1
ATOM 576 C C . ASP A 1 85 ? -31.550 3.527 -2.024 1.00 41.47 85 ASP A C 1
ATOM 578 O O . ASP A 1 85 ? -32.723 3.370 -1.685 1.00 41.47 85 ASP A O 1
ATOM 582 N N . GLY A 1 86 ? -30.916 4.670 -1.734 1.00 43.19 86 GLY A N 1
ATOM 583 C CA . GLY A 1 86 ? -31.633 5.865 -1.260 1.00 43.19 86 GLY A CA 1
ATOM 584 C C . GLY A 1 86 ? -32.005 5.894 0.229 1.00 43.19 86 GLY A C 1
ATOM 585 O O . GLY A 1 86 ? -32.845 6.705 0.620 1.00 43.19 86 GLY A O 1
ATOM 586 N N . GLY A 1 87 ? -31.370 5.070 1.067 1.00 51.47 87 GLY A N 1
ATOM 587 C CA . GLY A 1 87 ? -31.476 5.147 2.529 1.00 51.47 87 GLY A CA 1
ATOM 588 C C . GLY A 1 87 ? -30.138 5.490 3.184 1.00 51.47 87 GLY A C 1
ATOM 589 O O . GLY A 1 87 ? -29.145 4.836 2.919 1.00 51.47 87 GLY A O 1
ATOM 590 N N . SER A 1 88 ? -30.096 6.491 4.058 1.00 56.88 88 SER A N 1
ATOM 591 C CA . SER A 1 88 ? -28.912 6.810 4.871 1.00 56.88 88 SER A CA 1
ATOM 592 C C . SER A 1 88 ? -28.844 5.872 6.078 1.00 56.88 88 SER A C 1
ATOM 594 O O . SER A 1 88 ? -29.828 5.777 6.815 1.00 56.88 88 SER A O 1
ATOM 596 N N . SER A 1 89 ? -27.717 5.192 6.323 1.00 71.50 89 SER A N 1
ATOM 597 C CA . SER A 1 89 ? -27.568 4.374 7.536 1.00 71.50 89 SER A CA 1
ATOM 598 C C . SER A 1 89 ? -26.905 5.175 8.655 1.00 71.50 89 SER A C 1
ATOM 600 O O . SER A 1 89 ? -25.745 5.570 8.543 1.00 71.50 89 SER A O 1
ATOM 602 N N . LEU A 1 90 ? -27.647 5.397 9.742 1.00 83.25 90 LEU A N 1
ATOM 603 C CA . LEU A 1 90 ? -27.127 5.964 10.985 1.00 83.25 90 LEU A CA 1
ATOM 604 C C . LEU A 1 90 ? -26.371 4.883 11.769 1.00 83.25 90 LEU A C 1
ATOM 606 O O . LEU A 1 90 ? -26.950 3.867 12.154 1.00 83.25 90 LEU A O 1
ATOM 610 N N . ILE A 1 91 ? -25.096 5.126 12.045 1.00 85.12 91 ILE A N 1
ATOM 611 C CA . ILE A 1 91 ? -24.184 4.203 12.722 1.00 85.12 91 ILE A CA 1
ATOM 612 C C . ILE A 1 91 ? -23.856 4.770 14.103 1.00 85.12 91 ILE A C 1
ATOM 614 O O . ILE A 1 91 ? -23.327 5.873 14.215 1.00 85.12 91 ILE A O 1
ATOM 618 N N . LYS A 1 92 ? -24.126 4.015 15.172 1.00 89.56 92 LYS A N 1
ATOM 619 C CA . LYS A 1 92 ? -23.661 4.352 16.528 1.00 89.56 92 LYS A CA 1
ATOM 620 C C . LYS A 1 92 ? -22.204 3.905 16.672 1.00 89.56 92 LYS A C 1
ATOM 622 O O . LYS A 1 92 ? -21.923 2.715 16.577 1.00 89.56 92 LYS A O 1
ATOM 627 N N . ARG A 1 93 ? -21.284 4.851 16.879 1.00 86.50 93 ARG A N 1
ATOM 628 C CA . ARG A 1 93 ? -19.831 4.606 16.927 1.00 86.50 93 ARG A CA 1
ATOM 629 C C . ARG A 1 93 ? -19.344 4.211 18.311 1.00 86.50 93 ARG A C 1
ATOM 631 O O . ARG A 1 93 ? -18.645 3.215 18.448 1.00 86.50 93 ARG A O 1
ATOM 638 N N . GLN A 1 94 ? -19.673 5.021 19.315 1.00 92.38 94 GLN A N 1
ATOM 639 C CA . GLN A 1 94 ? -19.179 4.848 20.678 1.00 92.38 94 GLN A CA 1
ATOM 640 C C . GLN A 1 94 ? -20.055 5.604 21.681 1.00 92.38 94 GLN A C 1
ATOM 642 O O . GLN A 1 94 ? -20.659 6.621 21.340 1.00 92.38 94 GLN A O 1
ATOM 647 N N . VAL A 1 95 ? -20.098 5.129 22.925 1.00 94.31 95 VAL A N 1
ATOM 648 C CA . VAL A 1 95 ? -20.645 5.861 24.074 1.00 94.31 95 VAL A CA 1
ATOM 649 C C . VAL A 1 95 ? -19.517 6.143 25.055 1.00 94.31 95 VAL A C 1
ATOM 651 O O . VAL A 1 95 ? -18.802 5.231 25.458 1.00 94.31 95 VAL A O 1
ATOM 654 N N . LEU A 1 96 ? -19.378 7.401 25.454 1.00 93.88 96 LEU A N 1
ATOM 655 C CA . LEU A 1 96 ? -18.446 7.839 26.480 1.00 93.88 96 LEU A CA 1
ATOM 656 C C . LEU A 1 96 ? -19.222 8.310 27.715 1.00 93.88 96 LEU A C 1
ATOM 658 O O . LEU A 1 96 ? -20.162 9.096 27.594 1.00 93.88 96 LEU A O 1
ATOM 662 N N . GLY A 1 97 ? -18.825 7.838 28.898 1.00 92.88 97 GLY A N 1
ATOM 663 C CA . GLY A 1 97 ? -19.529 8.092 30.158 1.00 92.88 97 GLY A CA 1
ATOM 664 C C . GLY A 1 97 ? -20.864 7.358 30.266 1.00 92.88 97 GLY A C 1
ATOM 665 O O . GLY A 1 97 ? -21.028 6.247 29.764 1.00 92.88 97 GLY A O 1
ATOM 666 N N . SER A 1 98 ? -21.823 7.972 30.953 1.00 93.06 98 SER A N 1
ATOM 667 C CA . SER A 1 98 ? -23.135 7.388 31.244 1.00 93.06 98 SER A CA 1
ATOM 668 C C . SER A 1 98 ? -24.237 8.391 30.896 1.00 93.06 98 SER A C 1
ATOM 670 O O . SER A 1 98 ? -24.851 8.968 31.791 1.00 93.06 98 SER A O 1
ATOM 672 N N . PRO A 1 99 ? -24.503 8.621 29.594 1.00 89.31 99 PRO A N 1
ATOM 673 C CA . PRO A 1 99 ? -25.494 9.608 29.164 1.00 89.31 99 PRO A CA 1
ATOM 674 C C . PRO A 1 99 ? -26.924 9.241 29.579 1.00 89.31 99 PRO A C 1
ATOM 676 O O . PRO A 1 99 ? -27.790 10.107 29.592 1.00 89.31 99 PRO A O 1
ATOM 679 N N . CYS A 1 100 ? -27.179 7.970 29.900 1.00 89.94 100 CYS A N 1
ATOM 680 C CA . CYS A 1 100 ? -28.501 7.461 30.230 1.00 89.94 100 CYS A CA 1
ATOM 681 C C . CYS A 1 100 ? -28.469 6.461 31.383 1.00 89.94 100 CYS A C 1
ATOM 683 O O . CYS A 1 100 ? -27.502 5.720 31.545 1.00 89.94 100 CYS A O 1
ATOM 685 N N . ALA A 1 101 ? -29.559 6.435 32.155 1.00 86.44 101 ALA A N 1
ATOM 686 C CA . ALA A 1 101 ? -29.779 5.495 33.255 1.00 86.44 101 ALA A CA 1
ATOM 687 C C . ALA A 1 101 ? -30.780 4.375 32.906 1.00 86.44 101 ALA A C 1
ATOM 689 O O . ALA A 1 101 ? -30.857 3.381 33.627 1.00 86.44 101 ALA A O 1
ATOM 690 N N . ASP A 1 102 ? -31.552 4.531 31.823 1.00 86.06 102 ASP A N 1
ATOM 691 C CA . ASP A 1 102 ? -32.561 3.571 31.376 1.00 86.06 102 ASP A CA 1
ATOM 692 C C . ASP A 1 102 ? -32.788 3.606 29.851 1.00 86.06 102 ASP A C 1
ATOM 694 O O . ASP A 1 102 ? -32.291 4.482 29.137 1.00 86.06 102 ASP A O 1
ATOM 698 N N . ALA A 1 103 ? -33.586 2.653 29.361 1.00 86.44 103 ALA A N 1
ATOM 699 C CA . ALA A 1 103 ? -33.907 2.495 27.943 1.00 86.44 103 ALA A CA 1
ATOM 700 C C . ALA A 1 103 ? -34.755 3.644 27.359 1.00 86.44 103 ALA A C 1
ATOM 702 O O . ALA A 1 103 ? -34.724 3.876 26.150 1.00 86.44 103 ALA A O 1
ATOM 703 N N . THR A 1 104 ? -35.512 4.370 28.189 1.00 90.00 104 THR A N 1
ATOM 704 C CA . THR A 1 104 ? -36.324 5.508 27.728 1.00 90.00 104 THR A CA 1
ATOM 705 C C . THR A 1 104 ? -35.414 6.672 27.353 1.00 90.00 104 THR A C 1
ATOM 707 O O . THR A 1 104 ? -35.583 7.284 26.299 1.00 90.00 104 THR A O 1
ATOM 710 N N . CYS A 1 105 ? -34.403 6.935 28.181 1.00 90.00 105 CYS A N 1
ATOM 711 C CA . CYS A 1 105 ? -33.355 7.898 27.875 1.00 90.00 105 CYS A CA 1
ATOM 712 C C . CYS A 1 105 ? -32.560 7.494 26.624 1.00 90.00 105 CYS A C 1
ATOM 714 O O . CYS A 1 105 ? -32.339 8.320 25.737 1.00 90.00 105 CYS A O 1
ATOM 716 N N . GLU A 1 106 ? -32.171 6.219 26.503 1.00 88.56 106 GLU A N 1
ATOM 717 C CA . GLU A 1 106 ? -31.433 5.741 25.324 1.00 88.56 106 GLU A CA 1
ATOM 718 C C . GLU A 1 106 ? -32.226 5.946 24.027 1.00 88.56 106 GLU A C 1
ATOM 720 O O . GLU A 1 106 ? -31.660 6.355 23.007 1.00 88.56 106 GLU A O 1
ATOM 725 N N . ALA A 1 107 ? -33.543 5.721 24.074 1.00 89.50 107 ALA A N 1
ATOM 726 C CA . ALA A 1 107 ? -34.437 5.989 22.956 1.00 89.50 107 ALA A CA 1
ATOM 727 C C . ALA A 1 107 ? -34.480 7.484 22.603 1.00 89.50 107 ALA A C 1
ATOM 729 O O . ALA A 1 107 ? -34.370 7.818 21.425 1.00 89.50 107 ALA A O 1
ATOM 730 N N . ALA A 1 108 ? -34.547 8.377 23.598 1.00 90.62 108 ALA A N 1
ATOM 731 C CA . ALA A 1 108 ? -34.543 9.825 23.381 1.00 90.62 108 ALA A CA 1
ATOM 732 C C . ALA A 1 108 ? -33.241 10.321 22.720 1.00 90.62 108 ALA A C 1
ATOM 734 O O . ALA A 1 108 ? -33.281 11.132 21.793 1.00 90.62 108 ALA A O 1
ATOM 735 N N . VAL A 1 109 ? -32.086 9.792 23.139 1.00 92.25 109 VAL A N 1
ATOM 736 C CA . VAL A 1 109 ? -30.784 10.080 22.512 1.00 92.25 109 VAL A CA 1
ATOM 737 C C . VAL A 1 109 ? -30.751 9.599 21.058 1.00 92.25 109 VAL A C 1
ATOM 739 O O . VAL A 1 109 ? -30.272 10.316 20.176 1.00 92.25 109 VAL A O 1
ATOM 742 N N . ALA A 1 110 ? -31.272 8.400 20.788 1.00 89.44 110 ALA A N 1
ATOM 743 C CA . ALA A 1 110 ? -31.330 7.850 19.437 1.00 89.44 110 ALA A CA 1
ATOM 744 C C . ALA A 1 110 ? -32.319 8.608 18.530 1.00 89.44 110 ALA A C 1
ATOM 746 O O . ALA A 1 110 ? -32.034 8.805 17.349 1.00 89.44 110 ALA A O 1
ATOM 747 N N . ASP A 1 111 ? -33.460 9.051 19.066 1.00 90.12 111 ASP A N 1
ATOM 748 C CA . ASP A 1 111 ? -34.430 9.888 18.352 1.00 90.12 111 ASP A CA 1
ATOM 749 C C . ASP A 1 111 ? -33.822 11.234 17.970 1.00 90.12 111 ASP A C 1
ATOM 751 O O . ASP A 1 111 ? -33.927 11.642 16.814 1.00 90.12 111 ASP A O 1
ATOM 755 N N . LEU A 1 112 ? -33.115 11.885 18.898 1.00 91.00 112 LEU A N 1
ATOM 756 C CA . LEU A 1 112 ? -32.421 13.136 18.609 1.00 91.00 112 LEU A CA 1
ATOM 757 C C . LEU A 1 112 ? -31.369 12.952 17.506 1.00 91.00 112 LEU A C 1
ATOM 759 O O . LEU A 1 112 ? -31.302 13.764 16.585 1.00 91.00 112 LEU A O 1
ATOM 763 N N . ALA A 1 113 ? -30.600 11.860 17.536 1.00 88.69 113 ALA A N 1
ATOM 764 C CA . ALA A 1 113 ? -29.613 11.563 16.498 1.00 88.69 113 ALA A CA 1
ATOM 765 C C . ALA A 1 113 ? -30.242 11.376 15.103 1.00 88.69 113 ALA A C 1
ATOM 767 O O . ALA A 1 113 ? -29.672 11.819 14.108 1.00 88.69 113 ALA A O 1
ATOM 768 N N . ARG A 1 114 ? -31.448 10.794 15.020 1.00 87.44 114 ARG A N 1
ATOM 769 C CA . ARG A 1 114 ? -32.196 10.633 13.758 1.00 87.44 114 ARG A CA 1
ATOM 770 C C . ARG A 1 114 ? -32.679 11.950 13.144 1.00 87.44 114 ARG A C 1
ATOM 772 O O . ARG A 1 114 ? -33.063 11.955 11.979 1.00 87.44 114 ARG A O 1
ATOM 779 N N . THR A 1 115 ? -32.672 13.054 13.894 1.00 86.31 115 THR A N 1
ATOM 780 C CA . THR A 1 115 ? -33.058 14.375 13.364 1.00 86.31 115 THR A CA 1
ATOM 781 C C . THR A 1 115 ? -31.968 15.028 12.507 1.00 86.31 115 THR A C 1
ATOM 783 O O . THR A 1 115 ? -32.251 15.992 11.795 1.00 86.31 115 THR A O 1
ATOM 786 N N . VAL A 1 116 ? -30.729 14.517 12.546 1.00 79.06 116 VAL A N 1
ATOM 787 C CA . VAL A 1 116 ? -29.610 15.053 11.762 1.00 79.06 116 VAL A CA 1
ATOM 788 C C . VAL A 1 116 ? -29.778 14.699 10.286 1.00 79.06 116 VAL A C 1
ATOM 790 O O . VAL A 1 116 ? -29.998 13.546 9.923 1.00 79.06 116 VAL A O 1
ATOM 793 N N . ALA A 1 117 ? -29.665 15.710 9.421 1.00 65.38 117 ALA A N 1
ATOM 794 C CA . ALA A 1 117 ? -29.813 15.541 7.983 1.00 65.38 117 ALA A CA 1
ATOM 795 C C . ALA A 1 117 ? -28.599 14.805 7.373 1.00 65.38 117 ALA A C 1
ATOM 797 O O . ALA A 1 117 ? -27.465 15.231 7.600 1.00 65.38 117 ALA A O 1
ATOM 798 N N . PRO A 1 118 ? -28.821 13.772 6.541 1.00 59.25 118 PRO A N 1
ATOM 799 C CA . PRO A 1 118 ? -27.758 12.908 6.035 1.00 59.25 118 PRO A CA 1
ATOM 800 C C . PRO A 1 118 ? -26.968 13.455 4.836 1.00 59.25 118 PRO A C 1
ATOM 802 O O . PRO A 1 118 ? -26.145 12.738 4.300 1.00 59.25 118 PRO A O 1
ATOM 805 N N . ARG A 1 119 ? -27.209 14.680 4.343 1.00 56.88 119 ARG A N 1
ATOM 806 C CA . ARG A 1 119 ? -26.466 15.219 3.183 1.00 56.88 119 ARG A CA 1
ATOM 807 C C . ARG A 1 119 ? -26.083 16.676 3.366 1.00 56.88 119 ARG A C 1
ATOM 809 O O . ARG A 1 119 ? -26.958 17.535 3.444 1.00 56.88 119 ARG A O 1
ATOM 816 N N . GLY A 1 120 ? -24.776 16.953 3.384 1.00 56.78 120 GLY A N 1
ATOM 817 C CA . GLY A 1 120 ? -24.224 18.315 3.447 1.00 56.78 120 GLY A CA 1
ATOM 818 C C . GLY A 1 120 ? -24.599 19.091 4.714 1.00 56.78 120 GLY A C 1
ATOM 819 O O . GLY A 1 120 ? -24.463 20.313 4.743 1.00 56.78 120 GLY A O 1
ATOM 820 N N . GLY A 1 121 ? -25.107 18.386 5.730 1.00 65.50 121 GLY A N 1
ATOM 821 C CA . GLY A 1 121 ? -25.493 18.955 7.011 1.00 65.50 121 GLY A CA 1
ATOM 822 C C . GLY A 1 121 ? -24.283 19.262 7.899 1.00 65.50 121 GLY A C 1
ATOM 823 O O . GLY A 1 121 ? -23.145 18.935 7.555 1.00 65.50 121 GLY A O 1
ATOM 824 N N . PRO A 1 122 ? -24.514 19.893 9.058 1.00 69.00 122 PRO A N 1
ATOM 825 C CA . PRO A 1 122 ? -23.462 20.139 10.036 1.00 69.00 122 PRO A CA 1
ATOM 826 C C . PRO A 1 122 ? -22.947 18.806 10.617 1.00 69.00 122 PRO A C 1
ATOM 828 O O . PRO A 1 122 ? -23.715 17.879 10.881 1.00 69.00 122 PRO A O 1
ATOM 831 N N . GLY A 1 123 ? -21.630 18.687 10.754 1.00 80.75 123 GLY A N 1
ATOM 832 C CA . GLY A 1 123 ? -20.912 17.501 11.222 1.00 80.75 123 GLY A CA 1
ATOM 833 C C . GLY A 1 123 ? -19.421 17.617 10.907 1.00 80.75 123 GLY A C 1
ATOM 834 O O . GLY A 1 123 ? -18.994 18.544 10.211 1.00 80.75 123 GLY A O 1
ATOM 835 N N . TRP A 1 124 ? -18.614 16.681 11.400 1.00 84.62 124 TRP A N 1
ATOM 836 C CA . TRP A 1 124 ? -17.220 16.526 10.972 1.00 84.62 124 TRP A CA 1
ATOM 837 C C . TRP A 1 124 ? -17.053 15.298 10.085 1.00 84.62 124 TRP A C 1
ATOM 839 O O . TRP A 1 124 ? -17.938 14.455 9.990 1.00 84.62 124 TRP A O 1
ATOM 849 N N . ARG A 1 125 ? -15.933 15.230 9.369 1.00 77.81 125 ARG A N 1
ATOM 850 C CA . ARG A 1 125 ? -15.651 14.146 8.425 1.00 77.81 125 ARG A CA 1
ATOM 851 C C . ARG A 1 125 ? -14.781 13.091 9.101 1.00 77.81 125 ARG A C 1
ATOM 853 O O . ARG A 1 125 ? -13.726 13.433 9.627 1.00 77.81 125 ARG A O 1
ATOM 860 N N . GLU A 1 126 ? -15.222 11.838 9.064 1.00 74.75 126 GLU A N 1
ATOM 861 C CA . GLU A 1 126 ? -14.428 10.660 9.428 1.00 74.75 126 GLU A CA 1
ATOM 862 C C . GLU A 1 126 ? -13.880 9.974 8.165 1.00 74.75 126 GLU A C 1
ATOM 864 O O . GLU A 1 126 ? -14.592 9.840 7.168 1.00 74.75 126 GLU A O 1
ATOM 869 N N . GLY A 1 127 ? -12.637 9.487 8.229 1.00 54.88 127 GLY A N 1
ATOM 870 C CA . GLY A 1 127 ? -11.972 8.750 7.145 1.00 54.88 127 GLY A CA 1
ATOM 871 C C . GLY A 1 127 ? -11.012 9.598 6.290 1.00 54.88 127 GLY A C 1
ATOM 872 O O . GLY A 1 127 ? -10.986 10.825 6.420 1.00 54.88 127 GLY A O 1
ATOM 873 N N . PRO A 1 128 ? -10.184 8.963 5.433 1.00 44.09 128 PRO A N 1
ATOM 874 C CA . PRO A 1 128 ? -9.140 9.646 4.676 1.00 44.09 128 PRO A CA 1
ATOM 875 C C . PRO A 1 128 ? -9.712 10.667 3.687 1.00 44.09 128 PRO A C 1
ATOM 877 O O . PRO A 1 128 ? -10.792 10.484 3.127 1.00 44.09 128 PRO A O 1
ATOM 880 N N . SER A 1 129 ? -8.941 11.734 3.476 1.00 40.28 129 SER A N 1
ATOM 881 C CA . SER A 1 129 ? -9.221 12.889 2.615 1.00 40.28 129 SER A CA 1
ATOM 882 C C . SER A 1 129 ? -9.956 12.569 1.296 1.00 40.28 129 SER A C 1
ATOM 884 O O . SER A 1 129 ? -9.583 11.637 0.595 1.00 40.28 129 SER A O 1
ATOM 886 N N . ALA A 1 130 ? -10.959 13.400 0.972 1.00 37.34 130 ALA A N 1
ATOM 887 C CA . ALA A 1 130 ? -11.669 13.690 -0.296 1.00 37.34 130 ALA A CA 1
ATOM 888 C C . ALA A 1 130 ? -12.077 12.582 -1.310 1.00 37.34 130 ALA A C 1
ATOM 890 O O . ALA A 1 130 ? -12.974 12.845 -2.111 1.00 37.34 130 ALA A O 1
ATOM 891 N N . MET A 1 131 ? -11.477 11.390 -1.318 1.00 34.91 131 MET A N 1
ATOM 892 C CA . MET A 1 131 ? -11.634 10.355 -2.360 1.00 34.91 131 MET A CA 1
ATOM 893 C C . MET A 1 131 ? -12.452 9.129 -1.912 1.00 34.91 131 MET A C 1
ATOM 895 O O . MET A 1 131 ? -13.093 8.488 -2.742 1.00 34.91 131 MET A O 1
ATOM 899 N N . LEU A 1 132 ? -12.481 8.814 -0.613 1.00 41.56 132 LEU A N 1
ATOM 900 C CA . LEU A 1 132 ? -13.546 8.003 -0.011 1.00 41.56 132 LEU A CA 1
ATOM 901 C C . LEU A 1 132 ? -14.652 8.971 0.389 1.00 41.56 132 LEU A C 1
ATOM 903 O O . LEU A 1 132 ? -14.324 9.997 0.974 1.00 41.56 132 LEU A O 1
ATOM 907 N N . ALA A 1 133 ? -15.926 8.700 0.091 1.00 49.41 133 ALA A N 1
ATOM 908 C CA . ALA A 1 133 ? -17.013 9.524 0.623 1.00 49.41 133 ALA A CA 1
ATOM 909 C C . ALA A 1 133 ? -16.892 9.526 2.161 1.00 49.41 133 ALA A C 1
ATOM 911 O O . ALA A 1 133 ? -17.117 8.486 2.779 1.00 49.41 133 ALA A O 1
ATOM 912 N N . PRO A 1 134 ? -16.438 10.625 2.787 1.00 61.12 134 PRO A N 1
ATOM 913 C CA . PRO A 1 134 ? -16.086 10.581 4.194 1.00 61.12 134 PRO A CA 1
ATOM 914 C C . PRO A 1 134 ? -17.380 10.545 4.996 1.00 61.12 134 PRO A C 1
ATOM 916 O O . PRO A 1 134 ? -18.288 11.336 4.728 1.00 61.12 134 PRO A O 1
ATOM 919 N N . LEU A 1 135 ? -17.457 9.639 5.971 1.00 73.38 135 LEU A N 1
ATOM 920 C CA . LEU A 1 135 ? -18.649 9.494 6.798 1.00 73.38 135 LEU A CA 1
ATOM 921 C C . LEU A 1 135 ? -18.883 10.800 7.560 1.00 73.38 135 LEU A C 1
ATOM 923 O O . LEU A 1 135 ? -17.945 11.394 8.106 1.00 73.38 135 LEU A O 1
ATOM 927 N N . GLN A 1 136 ? -20.131 11.263 7.588 1.00 82.19 136 GLN A N 1
ATOM 928 C CA . GLN A 1 136 ? -20.491 12.459 8.340 1.00 82.19 136 GLN A CA 1
ATOM 929 C C . GLN A 1 136 ? -20.711 12.075 9.801 1.00 82.19 136 GLN A C 1
ATOM 931 O O . GLN A 1 136 ? -21.682 11.397 10.135 1.00 82.19 136 GLN A O 1
ATOM 936 N N . ALA A 1 137 ? -19.818 12.520 10.675 1.00 87.38 137 ALA A N 1
ATOM 937 C CA . ALA A 1 137 ? -19.867 12.255 12.101 1.00 87.38 137 ALA A CA 1
ATOM 938 C C . ALA A 1 137 ? -20.416 13.428 12.907 1.00 87.38 137 ALA A C 1
ATOM 940 O O . ALA A 1 137 ? -20.272 14.601 12.549 1.00 87.38 137 ALA A O 1
ATOM 941 N N . PHE A 1 138 ? -21.072 13.078 14.006 1.00 92.06 138 PHE A N 1
ATOM 942 C CA . PHE A 1 138 ? -21.670 13.997 14.964 1.00 92.06 138 PHE A CA 1
ATOM 943 C C . PHE A 1 138 ? -21.848 13.285 16.311 1.00 92.06 138 PHE A C 1
ATOM 945 O O . PHE A 1 138 ? -21.597 12.084 16.439 1.00 92.06 138 PHE A O 1
ATOM 952 N N . ALA A 1 139 ? -22.293 14.001 17.339 1.00 94.94 139 ALA A N 1
ATOM 953 C CA . AL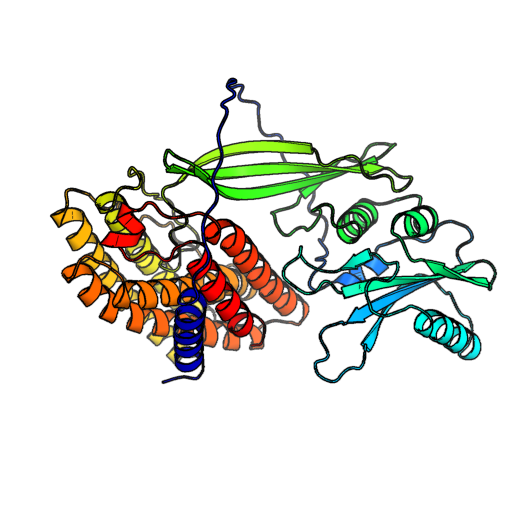A A 1 139 ? -22.593 13.383 18.624 1.00 94.94 139 ALA A CA 1
ATOM 954 C C . ALA A 1 139 ? -23.863 13.937 19.272 1.00 94.94 139 ALA A C 1
ATOM 956 O O . ALA A 1 139 ? -24.372 14.995 18.906 1.00 94.94 139 ALA A O 1
ATOM 957 N N . VAL A 1 140 ? -24.364 13.206 20.264 1.00 96.06 140 VAL A N 1
ATOM 958 C CA . VAL A 1 140 ? -25.360 13.681 21.224 1.00 96.06 140 VAL A CA 1
ATOM 959 C C . VAL A 1 140 ? -24.689 13.753 22.588 1.00 96.06 140 VAL A C 1
ATOM 961 O O . VAL A 1 140 ? -24.207 12.738 23.093 1.00 96.06 140 VAL A O 1
ATOM 964 N N . VAL A 1 141 ? -24.651 14.942 23.182 1.00 97.12 141 VAL A N 1
ATOM 965 C CA . VAL A 1 141 ? -24.140 15.158 24.540 1.00 97.12 141 VAL A CA 1
ATOM 966 C C . VAL A 1 141 ? -25.289 15.176 25.536 1.00 97.12 141 VAL A C 1
ATOM 968 O O . VAL A 1 141 ? -26.354 15.715 25.244 1.00 97.12 141 VAL A O 1
ATOM 971 N N . THR A 1 142 ? -25.050 14.625 26.723 1.00 96.44 142 THR A N 1
ATOM 972 C CA . THR A 1 142 ? -25.948 14.739 27.873 1.00 96.44 142 THR A CA 1
ATOM 973 C C . THR A 1 142 ? -25.281 15.533 28.986 1.00 96.44 142 THR A C 1
ATOM 975 O O . THR A 1 142 ? -24.158 15.219 29.388 1.00 96.44 142 THR A O 1
ATOM 978 N N . LYS A 1 143 ? -25.965 16.572 29.472 1.00 94.44 143 LYS A N 1
ATOM 979 C CA . LYS A 1 143 ? -25.545 17.360 30.638 1.00 94.44 143 LYS A CA 1
ATOM 980 C C . LYS A 1 143 ? -26.726 17.598 31.564 1.00 94.44 143 LYS A C 1
ATOM 982 O O . LYS A 1 143 ? -27.726 18.167 31.129 1.00 94.44 143 LYS A O 1
ATOM 987 N N . ALA A 1 144 ? -26.595 17.201 32.825 1.00 89.12 144 ALA A N 1
ATOM 988 C CA . ALA A 1 144 ? -27.667 17.242 33.812 1.00 89.12 144 ALA A CA 1
ATOM 989 C C . ALA A 1 144 ? -28.991 16.656 33.271 1.00 89.12 144 ALA A C 1
ATOM 991 O O . ALA A 1 144 ? -30.063 17.225 33.476 1.00 89.12 144 ALA A O 1
ATOM 992 N N . GLY A 1 145 ? -28.905 15.547 32.525 1.00 86.44 145 GLY A N 1
ATOM 993 C CA . GLY A 1 145 ? -30.060 14.880 31.909 1.00 86.44 145 GLY A CA 1
ATOM 994 C C . GLY A 1 145 ? -30.670 15.579 30.684 1.00 86.44 145 GLY A C 1
ATOM 995 O O . GLY A 1 145 ? -31.696 15.130 30.180 1.00 86.44 145 GLY A O 1
ATOM 996 N N . VAL A 1 146 ? -30.067 16.663 30.182 1.00 91.75 146 VAL A N 1
ATOM 997 C CA . VAL A 1 146 ? -30.497 17.343 28.949 1.00 91.75 146 VAL A CA 1
ATOM 998 C C . VAL A 1 146 ? -29.658 16.861 27.769 1.00 91.75 146 VAL A C 1
ATOM 1000 O O . VAL A 1 146 ? -28.430 16.943 27.819 1.00 91.75 146 VAL A O 1
ATOM 1003 N N . HIS A 1 147 ? -30.321 16.399 26.705 1.00 95.25 147 HIS A N 1
ATOM 1004 C CA . HIS A 1 147 ? -29.685 15.905 25.481 1.00 95.25 147 HIS A CA 1
ATOM 1005 C C . HIS A 1 147 ? -29.639 16.980 24.391 1.00 95.25 147 HIS A C 1
ATOM 1007 O O . HIS A 1 147 ? -30.670 17.559 24.047 1.00 95.25 147 HIS A O 1
ATOM 1013 N N . SER A 1 148 ? -28.461 17.196 23.807 1.00 94.69 148 SER A N 1
ATOM 1014 C CA . SER A 1 148 ? -28.248 18.173 22.733 1.00 94.69 148 SER A CA 1
ATOM 1015 C C . SER A 1 148 ? -27.350 17.607 21.637 1.00 94.69 148 SER A C 1
ATOM 1017 O O . SER A 1 148 ? -26.461 16.798 21.907 1.00 94.69 148 SER A O 1
ATOM 1019 N N . LEU A 1 149 ? -27.561 18.053 20.398 1.00 94.56 149 LEU A N 1
ATOM 1020 C CA . LEU A 1 149 ? -26.681 17.721 19.279 1.00 94.56 149 LEU A CA 1
ATOM 1021 C C . LEU A 1 149 ? -25.345 18.464 19.390 1.00 94.56 149 LEU A C 1
ATOM 1023 O O . LEU A 1 149 ? -25.294 19.610 19.830 1.00 94.56 149 LEU A O 1
ATOM 1027 N N . VAL A 1 150 ? -24.286 17.788 18.954 1.00 94.12 150 VAL A N 1
ATOM 1028 C CA . VAL A 1 150 ? -22.933 18.311 18.768 1.00 94.12 150 VAL A CA 1
ATOM 1029 C C . VAL A 1 150 ? -22.572 18.057 17.315 1.00 94.12 150 VAL A C 1
ATOM 1031 O O . VAL A 1 150 ? -22.404 16.908 16.903 1.00 94.12 150 VAL A O 1
ATOM 1034 N N . GLN A 1 151 ? -22.501 19.120 16.527 1.00 90.31 151 GLN A N 1
ATOM 1035 C CA . GLN A 1 151 ? -22.423 19.039 15.067 1.00 90.31 151 GLN A CA 1
ATOM 1036 C C . GLN A 1 151 ? -21.161 19.699 14.510 1.00 90.31 151 GLN A C 1
ATOM 1038 O O . GLN A 1 151 ? -21.008 19.855 13.302 1.00 90.31 151 GLN A O 1
ATOM 1043 N N . SER A 1 152 ? -20.223 20.075 15.374 1.00 90.19 152 SER A N 1
ATOM 1044 C CA . SER A 1 152 ? -18.913 20.560 14.962 1.00 90.19 152 SER A CA 1
ATOM 1045 C C . SER A 1 152 ? -17.835 20.159 15.963 1.00 90.19 152 SER A C 1
ATOM 1047 O O . SER A 1 152 ? -18.091 19.977 17.154 1.00 90.19 152 SER A O 1
ATOM 1049 N N . LEU A 1 153 ? -16.590 20.066 15.489 1.00 90.38 153 LEU A N 1
ATOM 1050 C CA . LEU A 1 153 ? -15.438 19.835 16.365 1.00 90.38 153 LEU A CA 1
ATOM 1051 C C . LEU A 1 153 ? -15.248 20.987 17.365 1.00 90.38 153 LEU A C 1
ATOM 1053 O O . LEU A 1 153 ? -14.789 20.757 18.478 1.00 90.38 153 LEU A O 1
ATOM 1057 N N . ALA A 1 154 ? -15.652 22.207 17.000 1.00 90.88 154 ALA A N 1
ATOM 1058 C CA . ALA A 1 154 ? -15.633 23.359 17.897 1.00 90.88 154 ALA A CA 1
ATOM 1059 C C . ALA A 1 154 ? -16.625 23.208 19.066 1.00 90.88 154 ALA A C 1
ATOM 1061 O O . ALA A 1 154 ? -16.306 23.596 20.187 1.00 90.88 154 ALA A O 1
ATOM 1062 N N . GLU A 1 155 ? -17.800 22.615 18.830 1.00 93.81 155 GLU A N 1
ATOM 1063 C CA . GLU A 1 155 ? -18.764 22.284 19.890 1.00 93.81 155 GLU A CA 1
ATOM 1064 C C . GLU A 1 155 ? -18.310 21.096 20.742 1.00 93.81 155 GLU A C 1
ATOM 1066 O O . GLU A 1 155 ? -18.578 21.073 21.942 1.00 93.81 155 GLU A O 1
ATOM 1071 N N . LEU A 1 156 ? -17.615 20.123 20.141 1.00 94.31 156 LEU A N 1
ATOM 1072 C CA . LEU A 1 156 ? -17.094 18.951 20.847 1.00 94.31 156 LEU A CA 1
ATOM 1073 C C . LEU A 1 156 ? -15.927 19.306 21.778 1.00 94.31 156 LEU A C 1
ATOM 1075 O O . LEU A 1 156 ? -15.865 18.795 22.893 1.00 94.31 156 LEU A O 1
ATOM 1079 N N . GLN A 1 157 ? -15.032 20.204 21.356 1.00 94.75 157 GLN A N 1
ATOM 1080 C CA . GLN A 1 157 ? -13.815 20.575 22.087 1.00 94.75 157 GLN A CA 1
ATOM 1081 C C . GLN A 1 157 ? -14.039 20.891 23.585 1.00 94.75 157 GLN A C 1
ATOM 1083 O O . GLN A 1 157 ? -13.383 20.267 24.420 1.00 94.75 157 GLN A O 1
ATOM 1088 N N . PRO A 1 158 ? -14.956 21.794 23.994 1.00 95.25 158 PRO A N 1
ATOM 1089 C CA . PRO A 1 158 ? -15.168 22.094 25.413 1.00 95.25 158 PRO A CA 1
ATOM 1090 C C . PRO A 1 158 ? -15.811 20.944 26.208 1.00 95.25 158 PRO A C 1
ATOM 1092 O O . PRO A 1 158 ? -15.890 21.031 27.430 1.00 95.25 158 PRO A O 1
ATOM 1095 N N . LEU A 1 159 ? -16.308 19.891 25.549 1.00 95.69 159 LEU A N 1
ATOM 1096 C CA . LEU A 1 159 ? -16.934 18.728 26.194 1.00 95.69 159 LEU A CA 1
ATOM 1097 C C . LEU A 1 159 ? -15.932 17.643 26.576 1.00 95.69 159 LEU A C 1
ATOM 1099 O O . LEU A 1 159 ? -16.272 16.760 27.360 1.00 95.69 159 LEU A O 1
ATOM 1103 N N . ILE A 1 160 ? -14.730 17.711 26.009 1.00 93.12 160 ILE A N 1
ATOM 1104 C CA . ILE A 1 160 ? -13.656 16.733 26.203 1.00 93.12 160 ILE A CA 1
ATOM 1105 C C . ILE A 1 160 ? -12.391 17.365 26.805 1.00 93.12 160 ILE A C 1
ATOM 1107 O O . ILE A 1 160 ? -11.393 16.690 27.026 1.00 93.12 160 ILE A O 1
ATOM 1111 N N . ALA A 1 161 ? -12.415 18.681 27.036 1.00 90.69 161 ALA A N 1
ATOM 1112 C CA . ALA A 1 161 ? -11.353 19.405 27.716 1.00 90.69 161 ALA A CA 1
ATOM 1113 C C . ALA A 1 161 ? -11.540 19.340 29.254 1.00 90.69 161 ALA A C 1
ATOM 1115 O O . ALA A 1 161 ? -12.673 19.407 29.736 1.00 90.69 161 ALA A O 1
ATOM 1116 N N . PRO A 1 162 ? -10.457 19.299 30.051 1.00 93.06 162 PRO A N 1
ATOM 1117 C CA . PRO A 1 162 ? -9.075 19.406 29.612 1.00 93.06 162 PRO A CA 1
ATOM 1118 C C . PRO A 1 162 ? -8.511 18.090 29.063 1.00 93.06 162 PRO A C 1
ATOM 1120 O O . PRO A 1 162 ? -8.703 17.037 29.660 1.00 93.06 162 PRO A O 1
ATOM 1123 N N . ILE A 1 163 ? -7.723 18.180 27.991 1.00 90.88 163 ILE A N 1
ATOM 1124 C CA . ILE A 1 163 ? -6.880 17.082 27.516 1.00 90.88 163 ILE A CA 1
ATOM 1125 C C . ILE A 1 163 ? -5.823 16.812 28.589 1.00 90.88 163 ILE A C 1
ATOM 1127 O O . ILE A 1 163 ? -5.035 17.691 28.960 1.00 90.88 163 ILE A O 1
ATOM 1131 N N . SER A 1 164 ? -5.842 15.601 29.128 1.00 88.56 164 SER A N 1
ATOM 1132 C CA . SER A 1 164 ? -5.137 15.244 30.356 1.00 88.56 164 SER A CA 1
ATOM 1133 C C . SER A 1 164 ? -4.013 14.234 30.139 1.00 88.56 164 SER A C 1
ATOM 1135 O O . SER A 1 164 ? -3.083 14.176 30.948 1.00 88.56 164 SER A O 1
ATOM 1137 N N . SER A 1 165 ? -4.038 13.511 29.019 1.00 86.31 165 SER A N 1
ATOM 1138 C CA . SER A 1 165 ? -3.051 12.490 28.679 1.00 86.31 165 SER A CA 1
ATOM 1139 C C . SER A 1 165 ? -2.572 12.586 27.230 1.00 86.31 165 SER A C 1
ATOM 1141 O O . SER A 1 165 ? -3.241 13.138 26.356 1.00 86.31 165 SER A O 1
ATOM 1143 N N . LEU A 1 166 ? -1.404 11.994 26.962 1.00 80.25 166 LEU A N 1
ATOM 1144 C CA . LEU A 1 166 ? -0.849 11.898 25.610 1.00 80.25 166 LEU A CA 1
ATOM 1145 C C . LEU A 1 166 ? -1.754 11.068 24.682 1.00 80.25 166 LEU A C 1
ATOM 1147 O O . LEU A 1 166 ? -1.909 11.405 23.511 1.00 80.25 166 LEU A O 1
ATOM 1151 N N . LYS A 1 167 ? -2.415 10.039 25.232 1.00 79.94 167 LYS A N 1
ATOM 1152 C CA . LYS A 1 167 ? -3.397 9.208 24.523 1.00 79.94 167 LYS A CA 1
ATOM 1153 C C . LYS A 1 167 ? -4.634 10.017 24.110 1.00 79.94 167 LYS A C 1
ATOM 1155 O O . LYS A 1 167 ? -5.070 9.917 22.967 1.00 79.94 167 LYS A O 1
ATOM 1160 N N . GLU A 1 168 ? -5.154 10.864 25.001 1.00 86.94 168 GLU A N 1
ATOM 1161 C CA . GLU A 1 168 ? -6.255 11.789 24.688 1.00 86.94 168 GLU A CA 1
ATOM 1162 C C . GLU A 1 168 ? -5.851 12.819 23.630 1.00 86.94 168 GLU A C 1
ATOM 1164 O O . GLU A 1 168 ? -6.612 13.082 22.701 1.00 86.94 168 GLU A O 1
ATOM 1169 N N . ALA A 1 169 ? -4.642 13.378 23.740 1.00 86.19 169 AL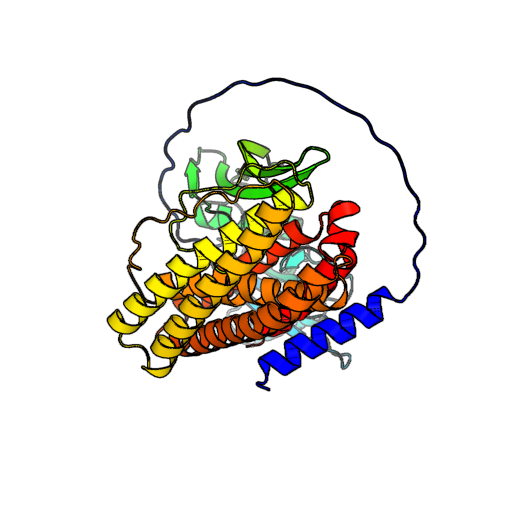A A N 1
ATOM 1170 C CA . ALA A 1 169 ? -4.124 14.340 22.774 1.00 86.19 169 ALA A CA 1
ATOM 1171 C C . ALA A 1 169 ? -4.027 13.739 21.366 1.00 86.19 169 ALA A C 1
ATOM 1173 O O . ALA A 1 169 ? -4.466 14.355 20.394 1.00 86.19 169 ALA A O 1
ATOM 1174 N N . GLN A 1 170 ? -3.499 12.520 21.263 1.00 79.88 170 GLN A N 1
ATOM 1175 C CA . GLN A 1 170 ? -3.414 11.783 20.009 1.00 79.88 170 GLN A CA 1
ATOM 1176 C C . GLN A 1 170 ? -4.799 11.472 19.433 1.00 79.88 170 GLN A C 1
ATOM 1178 O O . GLN A 1 170 ? -5.036 11.704 18.244 1.00 79.88 170 GLN A O 1
ATOM 1183 N N . ALA A 1 171 ? -5.726 10.995 20.267 1.00 82.25 171 ALA A N 1
ATOM 1184 C CA . ALA A 1 171 ? -7.090 10.714 19.841 1.00 82.25 171 ALA A CA 1
ATOM 1185 C C . ALA A 1 171 ? -7.783 11.974 19.309 1.00 82.25 171 ALA A C 1
ATOM 1187 O O . ALA A 1 171 ? -8.349 11.963 18.214 1.00 82.25 171 ALA A O 1
ATOM 1188 N N . TRP A 1 172 ? -7.662 13.088 20.035 1.00 88.25 172 TRP A N 1
ATOM 1189 C CA . TRP A 1 172 ? -8.242 14.363 19.638 1.00 88.25 172 TRP A CA 1
ATOM 1190 C C . TRP A 1 172 ? -7.659 14.895 18.326 1.00 88.25 172 TRP A C 1
ATOM 1192 O O . TRP A 1 172 ? -8.414 15.266 17.428 1.00 88.25 172 TRP A O 1
ATOM 1202 N N . ALA A 1 173 ? -6.333 14.880 18.166 1.00 81.31 173 ALA A N 1
ATOM 1203 C CA . ALA A 1 173 ? -5.688 15.329 16.932 1.00 81.31 173 ALA A CA 1
ATOM 1204 C C . ALA A 1 173 ? -6.069 14.470 15.713 1.00 81.31 173 ALA A C 1
ATOM 1206 O O . ALA A 1 173 ? -6.197 14.990 14.600 1.00 81.31 173 ALA A O 1
ATOM 1207 N N . THR A 1 174 ? -6.302 13.174 15.934 1.00 76.62 174 THR A N 1
ATOM 1208 C CA . THR A 1 174 ? -6.746 12.228 14.905 1.00 76.62 174 THR A CA 1
ATOM 1209 C C . THR A 1 174 ? -8.195 12.491 14.490 1.00 76.62 174 THR A C 1
ATOM 1211 O O . THR A 1 174 ? -8.470 12.636 13.301 1.00 76.62 174 THR A O 1
ATOM 1214 N N . ILE A 1 175 ? -9.113 12.652 15.453 1.00 82.06 175 ILE A N 1
ATOM 1215 C CA . ILE A 1 175 ? -10.524 13.008 15.200 1.00 82.06 175 ILE A CA 1
ATOM 1216 C C . ILE A 1 175 ? -10.634 14.354 14.467 1.00 82.06 175 ILE A C 1
ATOM 1218 O O . ILE A 1 175 ? -11.502 14.542 13.618 1.00 82.06 175 ILE A O 1
ATOM 1222 N N . ASN A 1 176 ? -9.723 15.291 14.752 1.00 79.94 176 ASN A N 1
ATOM 1223 C CA . ASN A 1 176 ? -9.670 16.600 14.100 1.00 79.94 176 ASN A CA 1
ATOM 1224 C C . ASN A 1 176 ? -9.062 16.565 12.679 1.00 79.94 176 ASN A C 1
ATOM 1226 O O . ASN A 1 176 ? -8.871 17.619 12.071 1.00 79.94 176 ASN A O 1
ATOM 1230 N N . ASN A 1 177 ? -8.743 15.374 12.155 1.00 70.50 177 ASN A N 1
ATOM 1231 C CA . ASN A 1 177 ? -8.143 15.143 10.839 1.00 70.50 177 ASN A CA 1
ATOM 1232 C C . ASN A 1 177 ? -6.878 15.990 10.589 1.00 70.50 177 ASN A C 1
ATOM 1234 O O . ASN A 1 177 ? -6.669 16.532 9.504 1.00 70.50 177 ASN A O 1
ATOM 1238 N N . ARG A 1 178 ? -6.032 16.153 11.615 1.00 59.88 178 ARG A N 1
ATOM 1239 C CA . ARG A 1 178 ? -4.788 16.941 11.527 1.00 59.88 178 ARG A CA 1
ATOM 1240 C C . ARG A 1 178 ? -3.565 16.105 11.172 1.00 59.88 178 ARG A C 1
ATOM 1242 O O . ARG A 1 178 ? -2.457 16.511 11.474 1.00 59.88 178 ARG A O 1
ATOM 1249 N N . GLY A 1 179 ? -3.756 14.935 10.563 1.00 51.72 179 GLY A N 1
ATOM 1250 C CA . GLY A 1 179 ? -2.642 14.070 10.164 1.00 51.72 179 GLY A CA 1
ATOM 1251 C C . GLY A 1 179 ? -1.932 13.376 11.330 1.00 51.72 179 GLY A C 1
ATOM 1252 O O . GLY A 1 179 ? -0.910 12.743 11.115 1.00 51.72 179 GLY A O 1
ATOM 1253 N N . ALA A 1 180 ? -2.485 13.419 12.550 1.00 51.25 180 ALA A N 1
ATOM 1254 C CA . ALA A 1 180 ? -1.971 12.688 13.715 1.00 51.25 180 ALA A CA 1
ATOM 1255 C C . ALA A 1 180 ? -2.239 11.170 13.656 1.00 51.25 180 ALA A C 1
ATOM 1257 O O . ALA A 1 180 ? -2.320 10.505 14.686 1.00 51.25 180 ALA A O 1
ATOM 1258 N N . SER A 1 181 ? -2.411 10.609 12.461 1.00 50.50 181 SER A N 1
ATOM 1259 C CA . SER A 1 181 ? -2.483 9.168 12.281 1.00 50.50 181 SER A CA 1
ATOM 1260 C C . SER A 1 181 ? -1.088 8.587 12.492 1.00 50.50 181 SER A C 1
ATOM 1262 O O . SER A 1 181 ? -0.132 9.023 11.851 1.00 50.50 181 SER A O 1
ATOM 1264 N N . CYS A 1 182 ? -0.960 7.545 13.311 1.00 49.56 182 CYS A N 1
ATOM 1265 C CA . CYS A 1 182 ? 0.309 6.829 13.518 1.00 49.56 182 CYS A CA 1
ATOM 1266 C C . CYS A 1 182 ? 0.811 6.041 12.296 1.00 49.56 182 CYS A C 1
ATOM 1268 O O . CYS A 1 182 ? 1.672 5.173 12.400 1.00 49.56 182 CYS A O 1
ATOM 1270 N N . GLU A 1 183 ? 0.270 6.353 11.129 1.00 45.97 183 GLU A N 1
ATOM 1271 C CA . GLU A 1 183 ? 0.473 5.708 9.843 1.00 45.97 183 GLU A CA 1
ATOM 1272 C C . GLU A 1 183 ? 1.810 6.114 9.186 1.00 45.97 183 GLU A C 1
ATOM 1274 O O . GLU A 1 183 ? 2.170 5.576 8.147 1.00 45.97 183 GLU A O 1
ATOM 1279 N N . ALA A 1 184 ? 2.583 6.987 9.845 1.00 40.53 184 ALA A N 1
ATOM 1280 C CA . ALA A 1 184 ? 3.906 7.467 9.449 1.00 40.53 184 ALA A CA 1
ATOM 1281 C C . ALA A 1 184 ? 4.930 7.358 10.605 1.00 40.53 184 ALA A C 1
ATOM 1283 O O . ALA A 1 184 ? 5.534 8.346 11.011 1.00 40.53 184 ALA A O 1
ATOM 1284 N N . GLY A 1 185 ? 5.054 6.188 11.245 1.00 39.16 185 GLY A N 1
ATOM 1285 C CA . GLY A 1 185 ? 6.101 5.951 12.258 1.00 39.16 185 GLY A CA 1
ATOM 1286 C C . GLY A 1 185 ? 6.064 6.899 13.469 1.00 39.16 185 GLY A C 1
ATOM 1287 O O . GLY A 1 185 ? 7.112 7.300 13.975 1.00 39.16 185 GLY A O 1
ATOM 1288 N N . ALA A 1 186 ? 4.868 7.303 13.906 1.00 40.41 186 ALA A N 1
ATOM 1289 C CA . ALA A 1 186 ? 4.706 8.287 14.971 1.00 40.41 186 ALA A CA 1
ATOM 1290 C C . ALA A 1 186 ? 5.349 7.828 16.290 1.00 40.41 186 ALA A C 1
ATOM 1292 O O . ALA A 1 186 ? 5.014 6.767 16.813 1.00 40.41 186 ALA A O 1
ATOM 1293 N N . ASN A 1 187 ? 6.215 8.670 16.857 1.00 47.94 187 ASN A N 1
ATOM 1294 C CA . ASN A 1 187 ? 6.586 8.605 18.267 1.00 47.94 187 ASN A CA 1
ATOM 1295 C C . ASN A 1 187 ? 6.034 9.874 18.917 1.00 47.94 187 ASN A C 1
ATOM 1297 O O . ASN A 1 187 ? 6.496 10.984 18.653 1.00 47.94 187 ASN A O 1
ATOM 1301 N N . ALA A 1 188 ? 5.002 9.718 19.740 1.00 52.34 188 ALA A N 1
ATOM 1302 C CA . ALA A 1 188 ? 4.473 10.813 20.533 1.00 52.34 188 ALA A CA 1
ATOM 1303 C C . ALA A 1 188 ? 5.497 11.144 21.628 1.00 52.34 188 ALA A C 1
ATOM 1305 O O . ALA A 1 188 ? 5.793 10.300 22.467 1.00 52.34 188 ALA A O 1
ATOM 1306 N N . SER A 1 189 ? 6.067 12.351 21.620 1.00 56.53 189 SER A N 1
ATOM 1307 C CA . SER A 1 189 ? 7.117 12.702 22.574 1.00 56.53 189 SER A CA 1
ATOM 1308 C C . SER A 1 189 ? 6.956 14.103 23.136 1.00 56.53 189 SER A C 1
ATOM 1310 O O . SER A 1 189 ? 6.818 15.063 22.388 1.00 56.53 189 SER A O 1
ATOM 1312 N N . GLN A 1 190 ? 7.164 14.183 24.450 1.00 57.16 190 GLN A N 1
ATOM 1313 C CA . GLN A 1 190 ? 7.380 15.389 25.243 1.00 57.16 190 GLN A CA 1
ATOM 1314 C C . GLN A 1 190 ? 6.146 16.296 25.392 1.00 57.16 190 GLN A C 1
ATOM 1316 O O . GLN A 1 190 ? 5.741 17.047 24.513 1.00 57.16 190 GLN A O 1
ATOM 1321 N N . SE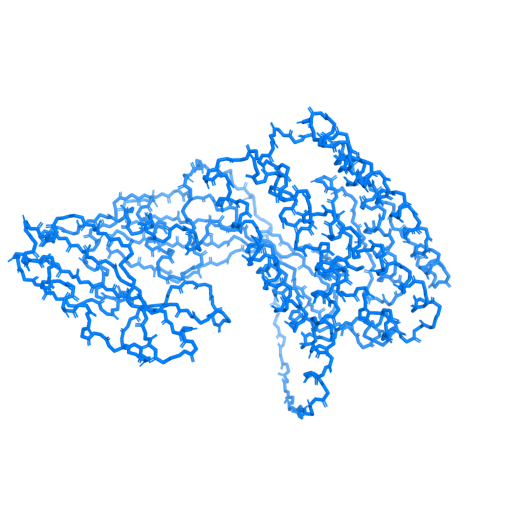R A 1 191 ? 5.559 16.249 26.586 1.00 64.31 191 SER A N 1
ATOM 1322 C CA . SER A 1 191 ? 4.567 17.217 27.057 1.00 64.31 191 SER A CA 1
ATOM 1323 C C . SER A 1 191 ? 5.223 18.235 27.982 1.00 64.31 191 SER A C 1
ATOM 1325 O O . SER A 1 191 ? 6.131 17.887 28.739 1.00 64.31 191 SER A O 1
ATOM 1327 N N . ASN A 1 192 ? 4.704 19.457 28.012 1.00 71.19 192 ASN A N 1
ATOM 1328 C CA . ASN A 1 192 ? 4.957 20.390 29.107 1.00 71.19 192 ASN A CA 1
ATOM 1329 C C . ASN A 1 192 ? 3.662 20.629 29.909 1.00 71.19 192 ASN A C 1
ATOM 1331 O O . ASN A 1 192 ? 2.670 19.905 29.773 1.00 71.19 192 ASN A O 1
ATOM 1335 N N . ALA A 1 193 ? 3.670 21.610 30.811 1.00 80.38 193 ALA A N 1
ATOM 1336 C CA . ALA A 1 193 ? 2.494 21.913 31.622 1.00 80.38 193 ALA A CA 1
ATOM 1337 C C . ALA A 1 193 ? 1.293 22.408 30.786 1.00 80.38 193 ALA A C 1
ATOM 1339 O O . ALA A 1 193 ? 0.163 22.296 31.252 1.00 80.38 193 ALA A O 1
ATOM 1340 N N . GLU A 1 194 ? 1.500 22.894 29.561 1.00 84.44 194 GLU A N 1
ATOM 1341 C CA . GLU A 1 194 ? 0.487 23.583 28.751 1.00 84.44 194 GLU A CA 1
ATOM 1342 C C . GLU A 1 194 ? -0.049 22.745 27.579 1.00 84.44 194 GLU A C 1
ATOM 1344 O O . GLU A 1 194 ? -1.232 22.854 27.241 1.00 84.44 194 GLU A O 1
ATOM 1349 N N . TYR A 1 195 ? 0.789 21.902 26.967 1.00 87.31 195 TYR A N 1
ATOM 1350 C CA . TYR A 1 195 ? 0.425 21.104 25.794 1.00 87.31 195 TYR A CA 1
ATOM 1351 C C . TYR A 1 195 ? 1.147 19.751 25.713 1.00 87.31 195 TYR A C 1
ATOM 1353 O O . TYR A 1 195 ? 2.172 19.510 26.359 1.00 87.31 195 TYR A O 1
ATOM 1361 N N . PHE A 1 196 ? 0.601 18.886 24.859 1.00 85.75 196 PHE A N 1
ATOM 1362 C CA . PHE A 1 196 ? 1.209 17.654 24.366 1.00 85.75 196 PHE A CA 1
ATOM 1363 C C . PHE A 1 196 ? 1.752 17.882 22.959 1.00 85.75 196 PHE A C 1
ATOM 1365 O O . PHE A 1 196 ? 1.067 18.470 22.121 1.00 85.75 196 PHE A O 1
ATOM 1372 N N . GLU A 1 197 ? 2.969 17.418 22.696 1.00 81.88 197 GLU A N 1
ATOM 1373 C CA . GLU A 1 197 ? 3.561 17.445 21.365 1.00 81.88 197 GLU A CA 1
ATOM 1374 C C . GLU A 1 197 ? 3.520 16.040 20.749 1.00 81.88 197 GLU A C 1
ATOM 1376 O O . GLU A 1 197 ? 3.946 15.052 21.350 1.00 81.88 197 GLU A O 1
ATOM 1381 N N . LEU A 1 198 ? 2.953 15.945 19.550 1.00 76.75 198 LEU A N 1
ATOM 1382 C CA . LEU A 1 198 ? 2.870 14.722 18.760 1.00 76.75 198 LEU A CA 1
ATOM 1383 C C . LEU A 1 198 ? 3.815 14.867 17.572 1.00 76.75 198 LEU A C 1
ATOM 1385 O O . LEU A 1 198 ? 3.748 15.872 16.861 1.00 76.75 198 LEU A O 1
ATOM 1389 N N . ARG A 1 199 ? 4.678 13.872 17.354 1.00 71.12 199 ARG A N 1
ATOM 1390 C CA . ARG A 1 199 ? 5.662 13.868 16.268 1.00 71.12 199 ARG A CA 1
ATOM 1391 C C . ARG A 1 199 ? 5.486 12.634 15.395 1.00 71.12 199 ARG A C 1
ATOM 1393 O O . ARG A 1 199 ? 5.351 11.522 15.905 1.00 71.12 199 ARG A O 1
ATOM 1400 N N . PHE A 1 200 ? 5.494 12.821 14.083 1.00 66.56 200 PHE A N 1
ATOM 1401 C CA . PHE A 1 200 ? 5.416 11.724 13.119 1.00 66.56 200 PHE A CA 1
ATOM 1402 C C . PHE A 1 200 ? 6.335 11.954 11.937 1.00 66.56 200 PHE A C 1
ATOM 1404 O O . PHE A 1 200 ? 6.549 13.091 11.536 1.00 66.56 200 PHE A O 1
ATOM 1411 N N . VAL A 1 201 ? 6.898 10.871 11.410 1.00 55.88 201 VAL A N 1
ATOM 1412 C CA . VAL A 1 201 ? 7.920 10.904 10.368 1.00 55.88 201 VAL A CA 1
ATOM 1413 C C . VAL A 1 201 ? 7.407 10.150 9.151 1.00 55.88 201 VAL A C 1
ATOM 1415 O O . VAL A 1 201 ? 7.397 8.925 9.119 1.00 55.88 201 VAL A O 1
ATOM 1418 N N . SER A 1 202 ? 6.987 10.884 8.128 1.00 52.50 202 SER A N 1
ATOM 1419 C CA . SER A 1 202 ? 6.579 10.295 6.851 1.00 52.50 202 SER A CA 1
ATOM 1420 C C . SER A 1 202 ? 7.683 10.459 5.822 1.00 52.50 202 SER A C 1
ATOM 1422 O O . SER A 1 202 ? 8.232 11.553 5.696 1.00 52.50 202 SER A O 1
ATOM 1424 N N . THR A 1 203 ? 7.945 9.416 5.040 1.00 49.53 203 THR A N 1
ATOM 1425 C CA . THR A 1 203 ? 8.741 9.519 3.814 1.00 49.53 203 THR A CA 1
ATOM 1426 C C . THR A 1 203 ? 7.799 9.497 2.619 1.00 49.53 203 THR A C 1
ATOM 1428 O O . THR A 1 203 ? 7.024 8.560 2.453 1.00 49.53 203 THR A O 1
ATOM 1431 N N . THR A 1 204 ? 7.848 10.542 1.802 1.00 48.75 204 THR A N 1
ATOM 1432 C CA . THR A 1 204 ? 7.097 10.654 0.547 1.00 48.75 204 THR A CA 1
ATOM 1433 C C . THR A 1 204 ? 8.076 10.802 -0.601 1.00 48.75 204 THR A C 1
ATOM 1435 O O . THR A 1 204 ? 9.046 11.540 -0.469 1.00 48.75 204 THR A O 1
ATOM 1438 N N . CYS A 1 205 ? 7.820 10.158 -1.731 1.00 51.50 205 CYS A N 1
ATOM 1439 C CA . CYS A 1 205 ? 8.590 10.405 -2.944 1.00 51.50 205 CYS A CA 1
ATOM 1440 C C . CYS A 1 205 ? 7.976 11.606 -3.684 1.00 51.50 205 CYS A C 1
ATOM 1442 O O . CYS A 1 205 ? 6.800 11.558 -4.023 1.00 51.50 205 CYS A O 1
ATOM 1444 N N . GLU A 1 206 ? 8.749 12.680 -3.870 1.00 55.72 206 GLU A N 1
ATOM 1445 C CA . GLU A 1 206 ? 8.404 13.878 -4.652 1.00 55.72 206 GLU A CA 1
ATOM 1446 C C . GLU A 1 206 ? 9.104 13.839 -6.027 1.00 55.72 206 GLU A C 1
ATOM 1448 O O . GLU A 1 206 ? 10.331 13.891 -6.087 1.00 55.72 206 GLU A O 1
ATOM 1453 N N . GLN A 1 207 ? 8.376 13.848 -7.139 1.00 46.78 207 GLN A N 1
ATOM 1454 C CA . GLN A 1 207 ? 8.878 14.137 -8.487 1.00 46.78 207 GLN A CA 1
ATOM 1455 C C . GLN A 1 207 ? 8.885 15.640 -8.756 1.00 46.78 207 GLN A C 1
ATOM 1457 O O . GLN A 1 207 ? 7.865 16.329 -8.676 1.00 46.78 207 GLN A O 1
ATOM 1462 N N . LYS A 1 208 ? 10.044 16.160 -9.166 1.00 49.84 208 LYS A N 1
ATOM 1463 C CA . LYS A 1 208 ? 10.187 17.518 -9.711 1.00 49.84 208 LYS A CA 1
ATOM 1464 C C . LYS A 1 208 ? 10.972 17.472 -11.019 1.00 49.84 208 LYS A C 1
ATOM 1466 O O . LYS A 1 208 ? 11.621 16.479 -11.341 1.00 49.84 208 LYS A O 1
ATOM 1471 N N . ALA A 1 209 ? 10.944 18.570 -11.777 1.00 38.84 209 ALA A N 1
ATOM 1472 C CA . ALA A 1 209 ? 11.800 18.742 -12.950 1.00 38.84 209 ALA A CA 1
ATOM 1473 C C . ALA A 1 209 ? 13.282 18.691 -12.517 1.00 38.84 209 ALA A C 1
ATOM 1475 O O . ALA A 1 209 ? 13.832 19.692 -12.063 1.00 38.84 209 ALA A O 1
ATOM 1476 N N . GLY A 1 210 ? 13.893 17.503 -12.582 1.00 42.06 210 GLY A N 1
ATOM 1477 C CA . GLY A 1 210 ? 15.226 17.216 -12.038 1.00 42.06 210 GLY A CA 1
ATOM 1478 C C . GLY A 1 210 ? 15.387 15.835 -11.384 1.00 42.06 210 GLY A C 1
ATOM 1479 O O . GLY A 1 210 ? 16.514 15.470 -11.065 1.00 42.06 210 GLY A O 1
ATOM 1480 N N . GLY A 1 211 ? 14.303 15.073 -11.203 1.00 42.41 211 GLY A N 1
ATOM 1481 C CA . GLY A 1 211 ? 14.319 13.713 -10.649 1.00 42.41 211 GLY A CA 1
ATOM 1482 C C . GLY A 1 211 ? 13.278 13.526 -9.546 1.00 42.41 211 GLY A C 1
ATOM 1483 O O . GLY A 1 211 ? 12.616 14.483 -9.134 1.00 42.41 211 GLY A O 1
ATOM 1484 N N . ALA A 1 212 ? 13.133 12.294 -9.061 1.00 50.97 212 ALA A N 1
ATOM 1485 C CA . ALA A 1 212 ? 12.331 12.034 -7.875 1.00 50.97 212 ALA A CA 1
ATOM 1486 C C . ALA A 1 212 ? 13.172 12.260 -6.614 1.00 50.97 212 ALA A C 1
ATOM 1488 O O . ALA A 1 212 ? 14.400 12.353 -6.648 1.00 50.97 212 ALA A O 1
ATOM 1489 N N . THR A 1 213 ? 12.542 12.423 -5.465 1.00 54.84 213 THR A N 1
ATOM 1490 C CA . THR A 1 213 ? 13.248 12.618 -4.204 1.00 54.84 213 THR A CA 1
ATOM 1491 C C . THR A 1 213 ? 12.412 12.076 -3.063 1.00 54.84 213 THR A C 1
ATOM 1493 O O . THR A 1 213 ? 11.319 12.569 -2.821 1.00 54.84 213 THR A O 1
ATOM 1496 N N . ASP A 1 214 ? 12.941 11.107 -2.325 1.00 54.22 214 ASP A N 1
ATOM 1497 C CA . ASP A 1 214 ? 12.378 10.731 -1.036 1.00 54.22 214 ASP A CA 1
ATOM 1498 C C . ASP A 1 214 ? 12.587 11.896 -0.069 1.00 54.22 214 ASP A C 1
ATOM 1500 O O . ASP A 1 214 ? 13.714 12.258 0.279 1.00 54.22 214 ASP A O 1
ATOM 1504 N N . VAL A 1 215 ? 11.491 12.505 0.358 1.00 59.69 215 VAL A N 1
ATOM 1505 C CA . VAL A 1 215 ? 11.458 13.552 1.370 1.00 59.69 215 VAL A CA 1
ATOM 1506 C C . VAL A 1 215 ? 10.905 12.942 2.638 1.00 59.69 215 VAL A C 1
ATOM 1508 O O . VAL A 1 215 ? 9.732 12.586 2.729 1.00 59.69 215 VAL A O 1
ATOM 1511 N N . THR A 1 216 ? 11.777 12.806 3.629 1.00 60.12 216 THR A N 1
ATOM 1512 C CA . THR A 1 216 ? 11.376 12.412 4.974 1.00 60.12 216 THR A CA 1
ATOM 1513 C C . THR A 1 216 ? 11.077 13.669 5.770 1.00 60.12 216 THR A C 1
ATOM 1515 O O . THR A 1 216 ? 11.964 14.488 6.004 1.00 60.12 216 THR A O 1
ATOM 1518 N N . THR A 1 217 ? 9.832 13.816 6.205 1.00 60.50 217 THR A N 1
ATOM 1519 C CA . THR A 1 217 ? 9.345 14.979 6.947 1.00 60.50 217 THR A CA 1
ATOM 1520 C C . THR A 1 217 ? 8.910 14.556 8.341 1.00 60.50 217 THR A C 1
ATOM 1522 O O . THR A 1 217 ? 8.064 13.679 8.492 1.00 60.50 217 THR A O 1
ATOM 1525 N N . GLU A 1 218 ? 9.462 15.207 9.364 1.00 70.25 218 GLU A N 1
ATOM 1526 C CA . GLU A 1 218 ? 8.900 15.208 10.709 1.00 70.25 218 GLU A CA 1
ATOM 1527 C C . GLU A 1 218 ? 7.790 16.247 10.771 1.00 70.25 218 GLU A C 1
ATOM 1529 O O . GLU A 1 218 ? 8.012 17.439 10.569 1.00 70.25 218 GLU A O 1
ATOM 1534 N N . THR A 1 219 ? 6.589 15.813 11.094 1.00 70.56 219 THR A N 1
ATOM 1535 C CA . THR A 1 219 ? 5.485 16.705 11.387 1.00 70.56 219 THR A CA 1
ATOM 1536 C C . THR A 1 219 ? 5.246 16.766 12.884 1.00 70.56 219 THR A C 1
ATOM 1538 O O . THR A 1 219 ? 5.252 15.748 13.573 1.00 70.56 219 THR A O 1
ATOM 1541 N N . ILE A 1 220 ? 5.020 17.980 13.374 1.00 78.50 220 ILE A N 1
ATOM 1542 C CA . ILE A 1 220 ? 4.830 18.313 14.776 1.00 78.50 220 ILE A CA 1
ATOM 1543 C C . ILE A 1 220 ? 3.438 18.922 14.937 1.00 78.50 220 ILE A C 1
ATOM 1545 O O . ILE A 1 220 ? 3.105 19.935 14.314 1.00 78.50 220 ILE A O 1
ATOM 1549 N N . ILE A 1 221 ? 2.633 18.315 15.803 1.00 79.31 221 ILE A N 1
ATOM 1550 C CA . ILE A 1 221 ? 1.314 18.815 16.195 1.00 79.31 221 ILE A CA 1
ATOM 1551 C C . ILE A 1 221 ? 1.343 19.105 17.687 1.00 79.31 221 ILE A C 1
ATOM 1553 O O . ILE A 1 221 ? 1.704 18.241 18.486 1.00 79.31 221 ILE A O 1
ATOM 1557 N N . ARG A 1 222 ? 0.911 20.306 18.073 1.00 86.94 222 ARG A N 1
ATOM 1558 C CA . ARG A 1 222 ? 0.723 20.658 19.481 1.00 86.94 222 ARG A CA 1
ATOM 1559 C C . ARG A 1 222 ? -0.748 20.655 19.832 1.00 86.94 222 ARG A C 1
ATOM 1561 O O . ARG A 1 222 ? -1.538 21.378 19.227 1.00 86.94 222 ARG A O 1
ATOM 1568 N N . VAL A 1 223 ? -1.091 19.851 20.830 1.00 88.81 223 VAL A N 1
ATOM 1569 C CA . VAL A 1 223 ? -2.436 19.751 21.389 1.00 88.81 223 VAL A CA 1
ATOM 1570 C C . VAL A 1 223 ? -2.415 20.348 22.787 1.00 88.81 223 VAL A C 1
ATOM 1572 O O . VAL A 1 223 ? -1.827 19.787 23.712 1.00 88.81 223 VAL A O 1
ATOM 1575 N N . TYR A 1 224 ? -3.042 21.507 22.945 1.00 91.69 224 TYR A N 1
ATOM 1576 C CA . TYR A 1 224 ? -3.148 22.184 24.231 1.00 91.69 224 TYR A CA 1
ATOM 1577 C C . TYR A 1 224 ? -4.137 21.470 25.146 1.00 91.69 224 TYR A C 1
ATOM 1579 O O . TYR A 1 224 ? -5.084 20.822 24.695 1.00 91.69 224 TYR A O 1
ATOM 1587 N N . ARG A 1 225 ? -3.960 21.646 26.460 1.00 90.62 225 ARG A N 1
ATOM 1588 C CA . ARG A 1 225 ? -4.888 21.084 27.452 1.00 90.62 225 ARG A CA 1
ATOM 1589 C C . ARG A 1 225 ? -6.319 21.587 27.290 1.00 90.62 225 ARG A C 1
ATOM 1591 O O . ARG A 1 225 ? -7.240 20.875 27.641 1.00 90.62 225 ARG A O 1
ATOM 1598 N N . ASP A 1 226 ? -6.536 22.774 26.739 1.00 92.12 226 ASP A N 1
ATOM 1599 C CA . ASP A 1 226 ? -7.880 23.297 26.450 1.00 92.12 226 ASP A CA 1
ATOM 1600 C C . ASP A 1 226 ? -8.501 22.735 25.150 1.00 92.12 226 ASP A C 1
ATOM 1602 O O . ASP A 1 226 ? -9.586 23.155 24.741 1.00 92.12 226 ASP A O 1
ATOM 1606 N N . GLY A 1 227 ? -7.818 21.798 24.486 1.00 89.00 227 GLY A N 1
ATOM 1607 C CA . GLY A 1 227 ? -8.247 21.177 23.238 1.00 89.00 227 GLY A CA 1
ATOM 1608 C C . GLY A 1 227 ? -7.927 21.993 21.983 1.00 89.00 227 GLY A C 1
ATOM 1609 O O . GLY A 1 227 ? -8.247 21.541 20.884 1.00 89.00 227 GLY A O 1
ATOM 1610 N N . ARG A 1 228 ? -7.284 23.166 22.086 1.00 91.94 228 ARG A N 1
ATOM 1611 C CA . ARG A 1 228 ? -6.778 23.862 20.893 1.00 91.94 228 ARG A CA 1
ATOM 1612 C C . ARG A 1 228 ? -5.662 23.046 20.249 1.00 91.94 228 ARG A C 1
ATOM 1614 O O . ARG A 1 228 ? -4.813 22.483 20.937 1.00 91.94 228 ARG A O 1
ATOM 1621 N N . ILE A 1 229 ? -5.643 23.027 18.921 1.00 87.31 229 ILE A N 1
ATOM 1622 C CA . ILE A 1 229 ? -4.572 22.412 18.135 1.00 87.31 229 ILE A CA 1
ATOM 1623 C C . ILE A 1 229 ? -3.857 23.527 17.376 1.00 87.31 229 ILE A C 1
ATOM 1625 O O . ILE A 1 229 ? -4.501 24.304 16.667 1.00 87.31 229 ILE A O 1
ATOM 1629 N N . GLU A 1 230 ? -2.543 23.639 17.559 1.00 81.94 230 GLU A N 1
ATOM 1630 C CA . GLU A 1 230 ? -1.726 24.584 16.793 1.00 81.94 230 GLU A CA 1
ATOM 1631 C C . GLU A 1 230 ? -1.640 24.141 15.321 1.00 81.94 230 GLU A C 1
ATOM 1633 O O . GLU A 1 230 ? -1.655 22.934 15.055 1.00 81.94 230 GLU A O 1
ATOM 1638 N N . PRO A 1 231 ? -1.550 25.072 14.348 1.00 65.75 231 PRO A N 1
ATOM 1639 C CA . PRO A 1 231 ? -1.250 24.711 12.970 1.00 65.75 231 PRO A CA 1
ATOM 1640 C C . PRO A 1 231 ? -0.042 23.779 12.881 1.00 65.75 231 PRO A C 1
ATOM 1642 O O . PRO A 1 231 ? 0.974 23.982 13.544 1.00 65.75 231 PRO A O 1
ATOM 1645 N N . GLN A 1 232 ? -0.186 22.754 12.047 1.00 67.56 232 GLN A N 1
ATOM 1646 C CA . GLN A 1 232 ? 0.827 21.739 11.814 1.00 67.56 232 GLN A CA 1
ATOM 1647 C C . GLN A 1 232 ? 2.151 22.392 11.395 1.00 67.56 232 GLN A C 1
ATOM 1649 O O . GLN A 1 232 ? 2.204 23.094 10.385 1.00 67.56 232 GLN A O 1
ATOM 1654 N N . ALA A 1 233 ? 3.215 22.146 12.159 1.00 69.75 233 ALA A N 1
ATOM 1655 C CA . ALA A 1 233 ? 4.567 22.500 11.754 1.00 69.75 233 ALA A CA 1
ATOM 1656 C C . ALA A 1 233 ? 5.226 21.268 11.134 1.00 69.75 233 ALA A C 1
ATOM 1658 O O . ALA A 1 233 ? 5.111 20.168 11.665 1.00 69.75 233 ALA A O 1
ATOM 1659 N N . SER A 1 234 ? 5.929 21.444 10.023 1.00 68.25 234 SER A N 1
ATOM 1660 C CA . SER A 1 234 ? 6.688 20.377 9.374 1.00 68.25 234 SER A CA 1
ATOM 1661 C C . SER A 1 234 ? 8.156 20.761 9.294 1.00 68.25 234 SER A C 1
ATOM 1663 O O . SER A 1 234 ? 8.496 21.897 8.961 1.00 68.25 234 SER A O 1
ATOM 1665 N N . ARG A 1 235 ? 9.025 19.799 9.572 1.00 74.44 235 ARG A N 1
ATOM 1666 C CA . ARG A 1 235 ? 10.467 19.894 9.414 1.00 74.44 235 ARG A CA 1
ATOM 1667 C C . ARG A 1 235 ? 10.926 18.758 8.514 1.00 74.44 235 ARG A C 1
ATOM 1669 O O . ARG A 1 235 ? 10.764 17.592 8.849 1.00 74.44 235 ARG A O 1
ATOM 1676 N N . GLU A 1 236 ? 11.564 19.096 7.406 1.00 74.31 236 GLU A N 1
ATOM 1677 C CA . GLU A 1 236 ? 12.280 18.110 6.601 1.00 74.31 236 GLU A CA 1
ATOM 1678 C C . GLU A 1 236 ? 13.449 17.530 7.416 1.00 74.31 236 GLU A C 1
ATOM 1680 O O . GLU A 1 236 ? 14.280 18.269 7.952 1.00 74.31 236 GLU A O 1
ATOM 1685 N N . LEU A 1 237 ? 13.481 16.207 7.563 1.00 67.25 237 LEU A N 1
ATOM 1686 C CA . LEU A 1 237 ? 14.569 15.476 8.212 1.00 67.25 237 LEU A CA 1
ATOM 1687 C C . LEU A 1 237 ? 15.624 15.040 7.202 1.00 67.25 237 LEU A C 1
ATOM 1689 O O . LEU A 1 237 ? 16.818 15.104 7.492 1.00 67.25 237 LEU A O 1
ATOM 1693 N N . SER A 1 238 ? 15.185 14.584 6.032 1.00 61.62 238 SER A N 1
ATOM 1694 C CA . SER A 1 238 ? 16.076 14.216 4.943 1.00 61.62 238 SER A CA 1
ATOM 1695 C C . SER A 1 238 ? 15.403 14.404 3.594 1.00 61.62 238 SER A C 1
ATOM 1697 O O . SER A 1 238 ? 14.183 14.317 3.453 1.00 61.62 238 SER A O 1
ATOM 1699 N N . ARG A 1 239 ? 16.247 14.644 2.597 1.00 60.75 239 ARG A N 1
ATOM 1700 C CA . ARG A 1 239 ? 15.881 14.752 1.196 1.00 60.75 239 ARG A CA 1
ATOM 1701 C C . ARG A 1 239 ? 16.894 13.947 0.409 1.00 60.75 239 ARG A C 1
ATOM 1703 O O . ARG A 1 239 ? 18.080 14.273 0.392 1.00 60.75 239 ARG A O 1
ATOM 1710 N N . THR A 1 240 ? 16.447 12.841 -0.161 1.00 44.97 240 THR A N 1
ATOM 1711 C CA . THR A 1 240 ? 17.315 11.869 -0.819 1.00 44.97 240 THR A CA 1
ATOM 1712 C C . THR A 1 240 ? 16.836 11.679 -2.248 1.00 44.97 240 THR A C 1
ATOM 1714 O O . THR A 1 240 ? 15.714 11.218 -2.436 1.00 44.97 240 THR A O 1
ATOM 1717 N N . PRO A 1 241 ? 17.638 12.048 -3.262 1.00 42.47 241 PRO A N 1
ATOM 1718 C CA . PRO A 1 241 ? 17.277 11.812 -4.653 1.00 42.47 241 PRO A CA 1
ATOM 1719 C C . PRO A 1 241 ? 16.867 10.350 -4.865 1.00 42.47 241 PRO A C 1
ATOM 1721 O O . PRO A 1 241 ? 17.577 9.437 -4.444 1.00 42.47 241 PRO A O 1
ATOM 1724 N N . THR A 1 242 ? 15.723 10.145 -5.504 1.00 42.19 242 THR A N 1
ATOM 1725 C CA . THR A 1 242 ? 15.232 8.844 -5.960 1.00 42.19 242 THR A CA 1
ATOM 1726 C C . THR A 1 242 ? 14.822 8.968 -7.427 1.00 42.19 242 THR A C 1
ATOM 1728 O O . THR A 1 242 ? 14.836 10.045 -8.018 1.00 42.19 242 THR A O 1
ATOM 1731 N N . GLN A 1 243 ? 14.575 7.860 -8.096 1.00 46.66 243 GLN A N 1
ATOM 1732 C CA . GLN A 1 243 ? 14.697 7.800 -9.558 1.00 46.66 243 GLN A CA 1
ATOM 1733 C C . GLN A 1 243 ? 13.355 7.778 -10.291 1.00 46.66 243 GLN A C 1
ATOM 1735 O O . GLN A 1 243 ? 13.295 7.736 -11.516 1.00 46.66 243 GLN A O 1
ATOM 1740 N N . GLY A 1 244 ? 12.264 7.810 -9.533 1.00 40.28 244 GLY A N 1
ATOM 1741 C CA . GLY A 1 244 ? 10.947 7.427 -10.005 1.00 40.28 244 GLY A CA 1
ATOM 1742 C C . GLY A 1 244 ? 10.185 6.742 -8.893 1.00 40.28 244 GLY A C 1
ATOM 1743 O O . GLY A 1 244 ? 10.765 5.966 -8.140 1.00 40.28 244 GLY A O 1
ATOM 1744 N N . CYS A 1 245 ? 8.875 6.951 -8.838 1.00 44.19 245 CYS A N 1
ATOM 1745 C CA . CYS A 1 245 ? 7.978 6.073 -8.097 1.00 44.19 245 CYS A CA 1
ATOM 1746 C C . CYS A 1 245 ? 7.787 4.754 -8.869 1.00 44.19 245 CYS A C 1
ATOM 1748 O O . CYS A 1 245 ? 6.659 4.365 -9.152 1.00 44.19 245 CYS A O 1
ATOM 1750 N N . ALA A 1 246 ? 8.866 4.111 -9.328 1.00 48.31 246 ALA A N 1
ATOM 1751 C CA . ALA A 1 246 ? 8.760 2.854 -10.057 1.00 48.31 246 ALA A CA 1
ATOM 1752 C C . ALA A 1 246 ? 8.196 1.786 -9.104 1.00 48.31 246 ALA A C 1
ATOM 1754 O O . ALA A 1 246 ? 8.755 1.519 -8.040 1.00 48.31 246 ALA A O 1
ATOM 1755 N N . VAL A 1 247 ? 7.045 1.218 -9.465 1.00 53.03 247 VAL A N 1
ATOM 1756 C CA . VAL A 1 247 ? 6.268 0.295 -8.614 1.00 53.03 247 VAL A CA 1
ATOM 1757 C C . VAL A 1 247 ? 6.418 -1.160 -9.070 1.00 53.03 247 VAL A C 1
ATOM 1759 O O . VAL A 1 247 ? 5.579 -1.995 -8.758 1.00 53.03 247 VAL A O 1
ATOM 1762 N N . ALA A 1 248 ? 7.445 -1.470 -9.858 1.00 54.38 248 ALA A N 1
ATOM 1763 C CA . ALA A 1 248 ? 7.677 -2.836 -10.306 1.00 54.38 248 ALA A CA 1
ATOM 1764 C C . ALA A 1 248 ? 8.423 -3.643 -9.245 1.00 54.38 248 ALA A C 1
ATOM 1766 O O . ALA A 1 248 ? 9.343 -3.116 -8.613 1.00 54.38 248 ALA A O 1
ATOM 1767 N N . GLY A 1 249 ? 8.012 -4.898 -9.085 1.00 54.97 249 GLY A N 1
ATOM 1768 C CA . GLY A 1 249 ? 8.652 -5.882 -8.228 1.00 54.97 249 GLY A CA 1
ATOM 1769 C C . GLY A 1 249 ? 8.454 -5.676 -6.722 1.00 54.97 249 GLY A C 1
ATOM 1770 O O . GLY A 1 249 ? 8.335 -4.561 -6.183 1.00 54.97 249 GLY A O 1
ATOM 1771 N N . ARG A 1 250 ? 8.483 -6.809 -6.022 1.00 70.12 250 ARG A N 1
ATOM 1772 C CA . ARG A 1 250 ? 8.435 -6.909 -4.568 1.00 70.12 250 ARG A CA 1
ATOM 1773 C C . ARG A 1 250 ? 9.818 -6.644 -3.981 1.00 70.12 250 ARG A C 1
ATOM 1775 O O . ARG A 1 250 ? 10.756 -7.393 -4.244 1.00 70.12 250 ARG A O 1
ATOM 1782 N N . ASN A 1 251 ? 9.962 -5.646 -3.110 1.00 72.81 251 ASN A N 1
ATOM 1783 C CA . ASN A 1 251 ? 11.259 -5.411 -2.472 1.00 72.81 251 ASN A CA 1
ATOM 1784 C C . ASN A 1 251 ? 11.554 -6.441 -1.362 1.00 72.81 251 ASN A C 1
ATOM 1786 O O . ASN A 1 251 ? 10.646 -6.821 -0.608 1.00 72.81 251 ASN A O 1
ATOM 1790 N N . PRO A 1 252 ? 12.824 -6.868 -1.196 1.00 42.38 252 PRO A N 1
ATOM 1791 C CA . PRO A 1 252 ? 13.230 -7.629 -0.022 1.00 42.38 252 PRO A CA 1
ATOM 1792 C C . PRO A 1 252 ? 13.127 -6.734 1.215 1.00 42.38 252 PRO A C 1
ATOM 1794 O O . PRO A 1 252 ? 13.208 -5.508 1.115 1.00 42.38 252 PRO A O 1
ATOM 1797 N N . ALA A 1 253 ? 12.976 -7.332 2.397 1.00 39.34 253 ALA A N 1
ATOM 1798 C CA . ALA A 1 253 ? 12.809 -6.565 3.632 1.00 39.34 253 ALA A CA 1
ATOM 1799 C C . ALA A 1 253 ? 14.002 -5.629 3.922 1.00 39.34 253 ALA A C 1
ATOM 1801 O O . ALA A 1 253 ? 13.831 -4.583 4.548 1.00 39.34 253 ALA A O 1
ATOM 1802 N N . GLN A 1 254 ? 15.205 -5.984 3.449 1.00 48.09 254 GLN A N 1
ATOM 1803 C CA . GLN A 1 254 ? 16.434 -5.207 3.637 1.00 48.09 254 GLN A CA 1
ATOM 1804 C C . GLN A 1 254 ? 17.202 -4.988 2.325 1.00 48.09 254 GLN A C 1
ATOM 1806 O O . GLN A 1 254 ? 18.293 -5.525 2.136 1.00 48.09 254 GLN A O 1
ATOM 1811 N N . LEU A 1 255 ? 16.649 -4.179 1.418 1.00 46.09 255 LEU A N 1
ATOM 1812 C CA . LEU A 1 255 ? 17.356 -3.721 0.215 1.00 46.09 255 LEU A CA 1
ATOM 1813 C C . LEU A 1 255 ? 18.386 -2.625 0.558 1.00 46.09 255 LEU A C 1
ATOM 1815 O O . LEU A 1 255 ? 18.031 -1.574 1.092 1.00 46.09 255 LEU A O 1
ATOM 1819 N N . GLU A 1 256 ? 19.660 -2.848 0.229 1.00 37.12 256 GLU A N 1
ATOM 1820 C CA . GLU A 1 256 ? 20.777 -1.948 0.581 1.00 37.12 256 GLU A CA 1
ATOM 1821 C C . GLU A 1 256 ? 21.210 -1.043 -0.574 1.00 37.12 256 GLU A C 1
ATOM 1823 O O . GLU A 1 256 ? 21.637 0.098 -0.390 1.00 37.12 256 GLU A O 1
ATOM 1828 N N . SER A 1 257 ? 21.121 -1.569 -1.786 1.00 42.56 257 SER A N 1
ATOM 1829 C CA . SER A 1 257 ? 21.506 -0.893 -3.019 1.00 42.56 257 SER A CA 1
ATOM 1830 C C . SER A 1 257 ? 20.357 -0.059 -3.573 1.00 42.56 257 SER A C 1
ATOM 1832 O O . SER A 1 257 ? 19.204 -0.471 -3.480 1.00 42.56 257 SER A O 1
ATOM 1834 N N . ARG A 1 258 ? 20.669 1.080 -4.201 1.00 58.50 258 ARG A N 1
ATOM 1835 C CA . ARG A 1 258 ? 19.673 1.936 -4.857 1.00 58.50 258 ARG A CA 1
ATOM 1836 C C . ARG A 1 258 ? 20.194 2.448 -6.202 1.00 58.50 258 ARG A C 1
ATOM 1838 O O . ARG A 1 258 ? 21.380 2.780 -6.288 1.00 58.50 258 ARG A O 1
ATOM 1845 N N . PRO A 1 259 ? 19.348 2.526 -7.238 1.00 57.56 259 PRO A N 1
ATOM 1846 C CA . PRO A 1 259 ? 19.737 3.114 -8.509 1.00 57.56 259 PRO A CA 1
ATOM 1847 C C . PRO A 1 259 ? 19.957 4.633 -8.417 1.00 57.56 259 PRO A C 1
ATOM 1849 O O . PRO A 1 259 ? 19.446 5.303 -7.518 1.00 57.56 259 PRO A O 1
ATOM 1852 N N . SER A 1 260 ? 20.730 5.179 -9.363 1.00 49.12 260 SER A N 1
ATOM 1853 C CA . SER A 1 260 ? 21.112 6.599 -9.419 1.00 49.12 260 SER A CA 1
ATOM 1854 C C . SER A 1 260 ? 21.265 7.139 -10.863 1.00 49.12 260 SER A C 1
ATOM 1856 O O . SER A 1 260 ? 22.254 7.801 -11.177 1.00 49.12 260 SER A O 1
ATOM 1858 N N . GLY A 1 261 ? 20.367 6.791 -11.783 1.00 56.81 261 GLY A N 1
ATOM 1859 C CA . GLY A 1 261 ? 20.255 7.409 -13.111 1.00 56.81 261 GLY A CA 1
ATOM 1860 C C . GLY A 1 261 ? 19.619 8.817 -13.147 1.00 56.81 261 GLY A C 1
ATOM 1861 O O . GLY A 1 261 ? 19.581 9.553 -12.165 1.00 56.81 261 GLY A O 1
ATOM 1862 N N . ASP A 1 262 ? 19.184 9.257 -14.320 1.00 62.94 262 ASP A N 1
ATOM 1863 C CA . ASP A 1 262 ? 18.802 10.650 -14.609 1.00 62.94 262 ASP A CA 1
ATOM 1864 C C . ASP A 1 262 ? 17.332 10.807 -15.045 1.00 62.94 262 ASP A C 1
ATOM 1866 O O . ASP A 1 262 ? 16.941 11.853 -15.563 1.00 62.94 262 ASP A O 1
ATOM 1870 N N . GLY A 1 263 ? 16.512 9.766 -14.850 1.00 66.00 263 GLY A N 1
ATOM 1871 C CA . GLY A 1 263 ? 15.110 9.731 -15.283 1.00 66.00 263 GLY A CA 1
ATOM 1872 C C . GLY A 1 263 ? 14.913 9.566 -16.798 1.00 66.00 263 GLY A C 1
ATOM 1873 O O . GLY A 1 263 ? 13.777 9.629 -17.275 1.00 66.00 263 GLY A O 1
ATOM 1874 N N . SER A 1 264 ? 15.992 9.355 -17.562 1.00 78.62 264 SER A N 1
ATOM 1875 C CA . SER A 1 264 ? 15.922 8.995 -18.981 1.00 78.62 264 SER A CA 1
ATOM 1876 C C . SER A 1 264 ? 15.369 7.584 -19.184 1.00 78.62 264 SER A C 1
ATOM 1878 O O . SER A 1 264 ? 15.385 6.743 -18.282 1.00 78.62 264 SER A O 1
ATOM 1880 N N . PHE A 1 265 ? 14.926 7.276 -20.402 1.00 84.38 265 PHE A N 1
ATOM 1881 C CA . PHE A 1 265 ? 14.468 5.923 -20.729 1.00 84.38 265 PHE A CA 1
ATOM 1882 C C . PHE A 1 265 ? 15.502 4.806 -20.459 1.00 84.38 265 PHE A C 1
ATOM 1884 O O . PHE A 1 265 ? 15.126 3.792 -19.866 1.00 84.38 265 PHE A O 1
ATOM 1891 N N . PRO A 1 266 ? 16.797 4.946 -20.809 1.00 85.12 266 PRO A N 1
ATOM 1892 C CA . PRO A 1 266 ? 17.811 3.957 -20.437 1.00 85.12 266 PRO A CA 1
ATOM 1893 C C . PRO A 1 266 ? 17.999 3.811 -18.919 1.00 85.12 266 PRO A C 1
ATOM 1895 O O . PRO A 1 266 ? 18.156 2.685 -18.449 1.00 85.12 266 PRO A O 1
ATOM 1898 N N . ALA A 1 267 ? 17.961 4.915 -18.160 1.00 80.69 267 ALA A N 1
ATOM 1899 C CA . ALA A 1 267 ? 18.035 4.880 -16.698 1.00 80.69 267 ALA A CA 1
ATOM 1900 C C . ALA A 1 267 ? 16.835 4.139 -16.093 1.00 80.69 267 ALA A C 1
ATOM 1902 O O . ALA A 1 267 ? 17.027 3.201 -15.331 1.00 80.69 267 ALA A O 1
ATOM 1903 N N . TYR A 1 268 ? 15.617 4.447 -16.540 1.00 83.75 268 TYR A N 1
ATOM 1904 C CA . TYR A 1 268 ? 14.411 3.737 -16.113 1.00 83.75 268 TYR A CA 1
ATOM 1905 C C . TYR A 1 268 ? 14.504 2.218 -16.343 1.00 83.75 268 TYR A C 1
ATOM 1907 O O . TYR A 1 268 ? 14.138 1.429 -15.478 1.00 83.75 268 TYR A O 1
ATOM 1915 N N . LEU A 1 269 ? 15.032 1.777 -17.491 1.00 87.12 269 LEU A N 1
ATOM 1916 C CA . LEU A 1 269 ? 15.227 0.347 -17.763 1.00 87.12 269 LEU A CA 1
ATOM 1917 C C . LEU A 1 269 ? 16.253 -0.296 -16.820 1.00 87.12 269 LEU A C 1
ATOM 1919 O O . LEU A 1 269 ? 16.094 -1.456 -16.441 1.00 87.12 269 LEU A O 1
ATOM 1923 N N . ALA A 1 270 ? 17.301 0.445 -16.455 1.00 83.50 270 ALA A N 1
ATOM 1924 C CA . ALA A 1 270 ? 18.292 0.002 -15.482 1.00 83.50 270 ALA A CA 1
ATOM 1925 C C . ALA A 1 270 ? 17.697 -0.107 -14.070 1.00 83.50 270 ALA A C 1
ATOM 1927 O O . ALA A 1 270 ? 18.044 -1.034 -13.338 1.00 83.50 270 ALA A O 1
ATOM 1928 N N . ASP A 1 271 ? 16.771 0.783 -13.721 1.00 81.12 271 ASP A N 1
ATOM 1929 C CA . ASP A 1 271 ? 16.061 0.773 -12.441 1.00 81.12 271 ASP A CA 1
ATOM 1930 C C . ASP A 1 271 ? 15.075 -0.385 -12.360 1.00 81.12 271 ASP A C 1
ATOM 1932 O O . ASP A 1 271 ? 15.034 -1.093 -11.360 1.00 81.12 271 ASP A O 1
ATOM 1936 N N . MET A 1 272 ? 14.331 -0.640 -13.436 1.00 84.44 272 MET A N 1
ATOM 1937 C CA . MET A 1 272 ? 13.478 -1.821 -13.528 1.00 84.44 272 MET A CA 1
ATOM 1938 C C . MET A 1 272 ? 14.307 -3.093 -13.358 1.00 84.44 272 MET A C 1
ATOM 1940 O O . MET A 1 272 ? 13.999 -3.912 -12.506 1.00 84.44 272 MET A O 1
ATOM 1944 N N . ALA A 1 273 ? 15.425 -3.218 -14.081 1.00 86.56 273 ALA A N 1
ATOM 1945 C CA . ALA A 1 273 ? 16.329 -4.359 -13.937 1.00 86.56 273 ALA A CA 1
ATOM 1946 C C . ALA A 1 273 ? 16.848 -4.542 -12.503 1.00 86.56 273 ALA A C 1
ATOM 1948 O O . ALA A 1 273 ? 17.022 -5.672 -12.046 1.00 86.56 273 ALA A O 1
ATOM 1949 N N . HIS A 1 274 ? 17.092 -3.436 -11.800 1.00 84.25 274 HIS A N 1
ATOM 1950 C CA . HIS A 1 274 ? 17.467 -3.447 -10.396 1.00 84.25 274 HIS A CA 1
ATOM 1951 C C . HIS A 1 274 ? 16.337 -3.951 -9.492 1.00 84.25 274 HIS A C 1
ATOM 1953 O O . HIS A 1 274 ? 16.595 -4.778 -8.621 1.00 84.25 274 HIS A O 1
ATOM 1959 N N . LEU A 1 275 ? 15.111 -3.468 -9.696 1.00 83.69 275 LEU A N 1
ATOM 1960 C CA . LEU A 1 275 ? 13.941 -3.869 -8.914 1.00 83.69 275 LEU A CA 1
ATOM 1961 C C . LEU A 1 275 ? 13.597 -5.348 -9.126 1.00 83.69 275 LEU A C 1
ATOM 1963 O O . LEU A 1 275 ? 13.429 -6.060 -8.139 1.00 83.69 275 LEU A O 1
ATOM 1967 N N . GLU A 1 276 ? 13.636 -5.848 -10.365 1.00 87.00 276 GLU A N 1
ATOM 1968 C CA . GLU A 1 276 ? 13.459 -7.288 -10.617 1.00 87.00 276 GLU A CA 1
ATOM 1969 C C . GLU A 1 276 ? 14.567 -8.101 -9.925 1.00 87.00 276 GLU A C 1
ATOM 1971 O O . GLU A 1 276 ? 14.319 -9.121 -9.285 1.00 87.00 276 GLU A O 1
ATOM 1976 N N . ALA A 1 277 ? 15.819 -7.625 -9.971 1.00 82.38 277 ALA A N 1
ATOM 1977 C CA . ALA A 1 277 ? 16.924 -8.280 -9.272 1.00 82.38 277 ALA A CA 1
ATOM 1978 C C . ALA A 1 277 ? 16.765 -8.235 -7.742 1.00 82.38 277 ALA A C 1
ATOM 1980 O O . ALA A 1 277 ? 17.215 -9.153 -7.057 1.00 82.38 277 ALA A O 1
ATOM 1981 N N . ALA A 1 278 ? 16.132 -7.198 -7.193 1.00 82.06 278 ALA A N 1
ATOM 1982 C CA . ALA A 1 278 ? 15.786 -7.120 -5.779 1.00 82.06 278 ALA A CA 1
ATOM 1983 C C . ALA A 1 278 ? 14.694 -8.145 -5.419 1.00 82.06 278 ALA A C 1
ATOM 1985 O O . ALA A 1 278 ? 14.824 -8.844 -4.408 1.00 82.06 278 ALA A O 1
ATOM 1986 N N . ALA A 1 279 ? 13.682 -8.309 -6.274 1.00 84.06 279 ALA A N 1
ATOM 1987 C CA . ALA A 1 279 ? 12.596 -9.270 -6.090 1.00 84.06 279 ALA A CA 1
ATOM 1988 C C . ALA A 1 279 ? 13.080 -10.730 -6.054 1.00 84.06 279 ALA A C 1
ATOM 1990 O O . ALA A 1 279 ? 12.553 -11.541 -5.287 1.00 84.06 279 ALA A O 1
ATOM 1991 N N . VAL A 1 280 ? 14.175 -11.056 -6.757 1.00 83.19 280 VAL A N 1
ATOM 1992 C CA . VAL A 1 280 ? 14.868 -12.356 -6.631 1.00 83.19 280 VAL A CA 1
ATOM 1993 C C . VAL A 1 280 ? 15.206 -12.676 -5.170 1.00 83.19 280 VAL A C 1
ATOM 1995 O O . VAL A 1 280 ? 14.963 -13.799 -4.713 1.00 83.19 280 VAL A O 1
ATOM 1998 N N . PHE A 1 281 ? 15.755 -11.708 -4.427 1.00 79.62 281 PHE A N 1
ATOM 1999 C CA . PHE A 1 281 ? 16.076 -11.885 -3.008 1.00 79.62 281 PHE A CA 1
ATOM 2000 C C . PHE A 1 281 ? 14.806 -11.996 -2.164 1.00 79.62 281 PHE A C 1
ATOM 2002 O O . PHE A 1 281 ? 14.729 -12.879 -1.311 1.00 79.62 281 PHE A O 1
ATOM 2009 N N . ALA A 1 282 ? 13.799 -11.166 -2.449 1.00 81.38 282 ALA A N 1
ATOM 2010 C CA . ALA A 1 282 ? 12.534 -11.165 -1.721 1.00 81.38 282 ALA A CA 1
ATOM 2011 C C . ALA A 1 282 ? 11.842 -12.535 -1.784 1.00 81.38 282 ALA A C 1
ATOM 2013 O O . ALA A 1 282 ? 11.497 -13.108 -0.755 1.00 81.38 282 ALA A O 1
ATOM 2014 N N . PHE A 1 283 ? 11.685 -13.113 -2.977 1.00 85.06 283 PHE A N 1
ATOM 2015 C CA . PHE A 1 283 ? 11.034 -14.416 -3.121 1.00 85.06 283 PHE A CA 1
ATOM 2016 C C . PHE A 1 283 ? 11.866 -15.580 -2.570 1.00 85.06 283 PHE A C 1
ATOM 2018 O O . PHE A 1 283 ? 11.291 -16.546 -2.063 1.00 85.06 283 PHE A O 1
ATOM 2025 N N . ALA A 1 284 ? 13.202 -15.495 -2.615 1.00 83.94 284 ALA A N 1
ATOM 2026 C CA . ALA A 1 284 ? 14.070 -16.489 -1.979 1.00 83.94 284 ALA A CA 1
ATOM 2027 C C . ALA A 1 284 ? 13.915 -16.482 -0.449 1.00 83.94 284 ALA A C 1
ATOM 2029 O O . ALA A 1 284 ? 13.781 -17.544 0.163 1.00 83.94 284 ALA A O 1
ATOM 2030 N N . GLU A 1 285 ? 13.892 -15.291 0.151 1.00 85.19 285 GLU A N 1
ATOM 2031 C CA . GLU A 1 285 ? 13.652 -15.086 1.580 1.00 85.19 285 GLU A CA 1
ATOM 2032 C C . GLU A 1 285 ? 12.275 -15.621 1.988 1.00 85.19 285 GLU A C 1
ATOM 2034 O O . GLU A 1 285 ? 12.172 -16.468 2.877 1.00 85.19 285 GLU A O 1
ATOM 2039 N N . LEU A 1 286 ? 11.220 -15.217 1.273 1.00 88.44 286 LEU A N 1
ATOM 2040 C CA . LEU A 1 286 ? 9.850 -15.656 1.546 1.00 88.44 286 LEU A CA 1
ATOM 2041 C C . LEU A 1 286 ? 9.698 -17.170 1.440 1.00 88.44 286 LEU A C 1
ATOM 2043 O O . LEU A 1 286 ? 9.019 -17.765 2.270 1.00 88.44 286 LEU A O 1
ATOM 2047 N N . ALA A 1 287 ? 10.329 -17.818 0.458 1.00 90.31 287 ALA A N 1
ATOM 2048 C CA . ALA A 1 287 ? 10.275 -19.271 0.342 1.00 90.31 287 ALA A CA 1
ATOM 2049 C C . ALA A 1 287 ? 10.840 -19.962 1.596 1.00 90.31 287 ALA A C 1
ATOM 2051 O O . ALA A 1 287 ? 10.199 -20.869 2.127 1.00 90.31 287 ALA A O 1
ATOM 2052 N N . GLY A 1 288 ? 11.998 -19.513 2.095 1.00 86.44 288 GLY A N 1
ATOM 2053 C CA . GLY A 1 288 ? 12.610 -20.068 3.308 1.00 86.44 288 GLY A CA 1
ATOM 2054 C C . GLY A 1 288 ? 11.795 -19.784 4.573 1.00 86.44 288 GLY A C 1
ATOM 2055 O O . GLY A 1 288 ? 11.608 -20.665 5.414 1.00 86.44 288 GLY A O 1
ATOM 2056 N N . GLU A 1 289 ? 11.248 -18.578 4.688 1.00 89.00 289 GLU A N 1
ATOM 2057 C CA . GLU A 1 289 ? 10.446 -18.166 5.839 1.00 89.00 289 GLU A CA 1
ATOM 2058 C C . GLU A 1 289 ? 9.101 -18.897 5.886 1.00 89.00 289 GLU A C 1
ATOM 2060 O O . GLU A 1 289 ? 8.676 -19.355 6.947 1.00 89.00 289 GLU A O 1
ATOM 2065 N N . LEU A 1 290 ? 8.463 -19.114 4.735 1.00 93.94 290 LEU A N 1
ATOM 2066 C CA . LEU A 1 290 ? 7.243 -19.912 4.638 1.00 93.94 290 LEU A CA 1
ATOM 2067 C C . LEU A 1 290 ? 7.468 -21.370 5.046 1.00 93.94 290 LEU A C 1
ATOM 2069 O O . LEU A 1 290 ? 6.630 -21.934 5.751 1.00 93.94 290 LEU A O 1
ATOM 2073 N N . GLU A 1 291 ? 8.598 -21.974 4.672 1.00 94.06 291 GLU A N 1
ATOM 2074 C CA . GLU A 1 291 ? 8.962 -23.308 5.164 1.00 94.06 291 GLU A CA 1
ATOM 2075 C C . GLU A 1 291 ? 9.145 -23.314 6.681 1.00 94.06 291 GLU A C 1
ATOM 2077 O O . GLU A 1 291 ? 8.605 -24.184 7.369 1.00 94.06 291 GLU A O 1
ATOM 2082 N N . ARG A 1 292 ? 9.856 -22.315 7.215 1.00 94.62 292 ARG A N 1
ATOM 2083 C CA . ARG A 1 292 ? 10.108 -22.179 8.654 1.00 94.62 292 ARG A CA 1
ATOM 2084 C C . ARG A 1 292 ? 8.819 -22.025 9.461 1.00 94.62 292 ARG A C 1
ATOM 2086 O O . ARG A 1 292 ? 8.717 -22.592 10.548 1.00 94.62 292 ARG A O 1
ATOM 2093 N N . PHE A 1 293 ? 7.842 -21.291 8.938 1.00 93.06 293 PHE A N 1
ATOM 2094 C CA . PHE A 1 293 ? 6.534 -21.104 9.566 1.00 93.06 293 PHE A CA 1
ATOM 2095 C C . PHE A 1 293 ? 5.526 -22.228 9.267 1.00 93.06 293 PHE A C 1
ATOM 2097 O O . PHE A 1 293 ? 4.394 -22.170 9.746 1.00 93.06 293 PHE A O 1
ATOM 2104 N N . GLY A 1 294 ? 5.911 -23.266 8.517 1.00 95.38 294 GLY A N 1
ATOM 2105 C CA . GLY A 1 294 ? 5.044 -24.412 8.235 1.00 95.38 294 GLY A CA 1
ATOM 2106 C C . GLY A 1 294 ? 3.895 -24.102 7.271 1.00 95.38 294 GLY A C 1
ATOM 2107 O O . GLY A 1 294 ? 2.820 -24.695 7.379 1.00 95.38 294 GLY A O 1
ATOM 2108 N N . ALA A 1 295 ? 4.103 -23.173 6.336 1.00 96.12 295 ALA A N 1
ATOM 2109 C CA . ALA A 1 295 ? 3.125 -22.850 5.307 1.00 96.12 295 ALA A CA 1
ATOM 2110 C C . ALA A 1 295 ? 2.851 -24.053 4.377 1.00 96.12 295 ALA A C 1
ATOM 2112 O O . ALA A 1 295 ? 3.707 -24.928 4.204 1.00 96.12 295 ALA A O 1
ATOM 2113 N N . PRO A 1 296 ? 1.677 -24.105 3.719 1.00 97.56 296 PRO A N 1
ATOM 2114 C CA . PRO A 1 296 ? 1.387 -25.104 2.698 1.00 97.56 296 PRO A CA 1
ATOM 2115 C C . PRO A 1 296 ? 2.489 -25.190 1.633 1.00 97.56 296 PRO A C 1
ATOM 2117 O O . PRO A 1 296 ? 2.885 -24.175 1.059 1.00 97.56 296 PRO A O 1
ATOM 2120 N N . ALA A 1 297 ? 2.918 -26.411 1.296 1.00 95.88 297 ALA A N 1
ATOM 2121 C CA . ALA A 1 297 ? 3.985 -26.646 0.317 1.00 95.88 297 ALA A CA 1
ATOM 2122 C C . ALA A 1 297 ? 3.721 -25.961 -1.039 1.00 95.88 297 ALA A C 1
ATOM 2124 O O . ALA A 1 297 ? 4.643 -25.487 -1.692 1.00 95.88 297 ALA A O 1
ATOM 2125 N N . SER A 1 298 ? 2.454 -25.837 -1.443 1.00 95.31 298 SER A N 1
ATOM 2126 C CA . SER A 1 298 ? 2.073 -25.129 -2.668 1.00 95.31 298 SER A CA 1
ATOM 2127 C C . SER A 1 298 ? 2.409 -23.632 -2.656 1.00 95.31 298 SER A C 1
ATOM 2129 O O . SER A 1 298 ? 2.687 -23.083 -3.720 1.00 95.31 298 SER A O 1
ATOM 2131 N N . LEU A 1 299 ? 2.385 -22.958 -1.496 1.00 96.00 299 LEU A N 1
ATOM 2132 C CA . LEU A 1 299 ? 2.789 -21.549 -1.386 1.00 96.00 299 LEU A CA 1
ATOM 2133 C C . LEU A 1 299 ? 4.307 -21.405 -1.515 1.00 96.00 299 LEU A C 1
ATOM 2135 O O . LEU A 1 299 ? 4.765 -20.505 -2.216 1.00 96.00 299 LEU A O 1
ATOM 2139 N N . VAL A 1 300 ? 5.067 -22.320 -0.911 1.00 96.69 300 VAL A N 1
ATOM 2140 C CA . VAL A 1 300 ? 6.535 -22.358 -1.006 1.00 96.69 300 VAL A CA 1
ATOM 2141 C C . VAL A 1 300 ? 6.981 -22.595 -2.450 1.00 96.69 300 VAL A C 1
ATOM 2143 O O . VAL A 1 300 ? 7.800 -21.846 -2.979 1.00 96.69 300 VAL A O 1
ATOM 2146 N N . GLU A 1 301 ? 6.409 -23.594 -3.126 1.00 92.81 301 GLU A N 1
ATOM 2147 C CA . GLU A 1 301 ? 6.768 -23.907 -4.515 1.00 92.81 301 GLU A CA 1
ATOM 2148 C C . GLU A 1 301 ? 6.438 -22.763 -5.478 1.00 92.81 301 GLU A C 1
ATOM 2150 O O . GLU A 1 301 ? 7.203 -22.479 -6.399 1.00 92.81 301 GLU A O 1
ATOM 2155 N N . ARG A 1 302 ? 5.329 -22.051 -5.251 1.00 95.19 302 ARG A N 1
ATOM 2156 C CA . ARG A 1 302 ? 5.004 -20.861 -6.044 1.00 95.19 302 ARG A CA 1
ATOM 2157 C C . ARG A 1 302 ? 5.944 -19.687 -5.770 1.00 95.19 302 ARG A C 1
ATOM 2159 O O . ARG A 1 302 ? 6.283 -19.002 -6.726 1.00 95.19 302 ARG A O 1
ATOM 2166 N N . ALA A 1 303 ? 6.415 -19.497 -4.536 1.00 91.56 303 ALA A N 1
ATOM 2167 C CA . ALA A 1 303 ? 7.439 -18.493 -4.224 1.00 91.56 303 ALA A CA 1
ATOM 2168 C C . ALA A 1 303 ? 8.766 -18.800 -4.940 1.00 91.56 303 ALA A C 1
ATOM 2170 O O . ALA A 1 303 ? 9.381 -17.921 -5.533 1.00 91.56 303 ALA A O 1
ATOM 2171 N N . ARG A 1 304 ? 9.176 -20.077 -4.964 1.00 89.94 304 ARG A N 1
ATOM 2172 C CA . ARG A 1 304 ? 10.356 -20.541 -5.717 1.00 89.94 304 ARG A CA 1
ATOM 2173 C C . ARG A 1 304 ? 10.207 -20.341 -7.222 1.00 89.94 304 ARG A C 1
ATOM 2175 O O . ARG A 1 304 ? 11.179 -19.997 -7.891 1.00 89.94 304 ARG A O 1
ATOM 2182 N N . LYS A 1 305 ? 9.003 -20.556 -7.760 1.00 90.75 305 LYS A N 1
ATOM 2183 C CA . LYS A 1 305 ? 8.705 -20.237 -9.157 1.00 90.75 305 LYS A CA 1
ATOM 2184 C C . LYS A 1 305 ? 8.830 -18.733 -9.420 1.00 90.75 305 LYS A C 1
ATOM 2186 O O . LYS A 1 305 ? 9.532 -18.385 -10.360 1.00 90.75 305 LYS A O 1
ATOM 2191 N N . ALA A 1 306 ? 8.225 -17.887 -8.584 1.00 89.62 306 ALA A N 1
ATOM 2192 C CA . ALA A 1 306 ? 8.309 -16.432 -8.720 1.00 89.62 306 ALA A CA 1
ATOM 2193 C C . ALA A 1 306 ? 9.769 -15.954 -8.688 1.00 89.62 306 ALA A C 1
ATOM 2195 O O . ALA A 1 306 ? 10.211 -15.261 -9.589 1.00 89.62 306 ALA A O 1
ATOM 2196 N N . HIS A 1 307 ? 10.584 -16.472 -7.763 1.00 88.62 307 HIS A N 1
ATOM 2197 C CA . HIS A 1 307 ? 12.033 -16.238 -7.759 1.00 88.62 307 HIS A CA 1
ATOM 2198 C C . HIS A 1 307 ? 12.702 -16.541 -9.117 1.00 88.62 307 HIS A C 1
ATOM 2200 O O . HIS A 1 307 ? 13.531 -15.766 -9.588 1.00 88.62 307 HIS A O 1
ATOM 2206 N N . ALA A 1 308 ? 12.365 -17.667 -9.755 1.00 84.50 308 ALA A N 1
ATOM 2207 C CA . ALA A 1 308 ? 12.920 -18.021 -11.063 1.00 84.50 308 ALA A CA 1
ATOM 2208 C C . ALA A 1 308 ? 12.407 -17.112 -12.194 1.00 84.50 308 ALA A C 1
ATOM 2210 O O . ALA A 1 308 ? 13.147 -16.852 -13.148 1.00 84.50 308 ALA A O 1
ATOM 2211 N N . ASP A 1 309 ? 11.164 -16.638 -12.090 1.00 88.69 309 ASP A N 1
ATOM 2212 C CA . ASP A 1 309 ? 10.597 -15.644 -12.998 1.00 88.69 309 ASP A CA 1
ATOM 2213 C C . ASP A 1 309 ? 11.359 -14.313 -12.863 1.00 88.69 309 ASP A C 1
ATOM 2215 O O . ASP A 1 309 ? 11.858 -13.811 -13.871 1.00 88.69 309 ASP A O 1
ATOM 2219 N N . GLU A 1 310 ? 11.644 -13.849 -11.643 1.00 89.81 310 GLU A N 1
ATOM 2220 C CA . GLU A 1 310 ? 12.392 -12.603 -11.422 1.00 89.81 310 GLU A CA 1
ATOM 2221 C C . GLU A 1 310 ? 13.843 -12.644 -11.896 1.00 89.81 310 GLU A C 1
ATOM 2223 O O . GLU A 1 310 ? 14.359 -11.666 -12.439 1.00 89.81 310 GLU A O 1
ATOM 2228 N N . VAL A 1 311 ? 14.514 -13.796 -11.792 1.00 86.44 311 VAL A N 1
ATOM 2229 C CA . VAL A 1 311 ? 15.853 -13.965 -12.385 1.00 86.44 311 VAL A CA 1
ATOM 2230 C C . VAL A 1 311 ? 15.802 -13.720 -13.895 1.00 86.44 311 VAL A C 1
ATOM 2232 O O . VAL A 1 311 ? 16.700 -13.095 -14.470 1.00 86.44 311 VAL A O 1
ATOM 2235 N N . ARG A 1 312 ? 14.744 -14.201 -14.556 1.00 91.50 312 ARG A N 1
ATOM 2236 C CA . ARG A 1 312 ? 14.528 -13.977 -15.986 1.00 91.50 312 ARG A CA 1
ATOM 2237 C C . ARG A 1 312 ? 14.141 -12.524 -16.269 1.00 91.50 312 ARG A C 1
ATOM 2239 O O . ARG A 1 312 ? 14.680 -11.963 -17.224 1.00 91.50 312 ARG A O 1
ATOM 2246 N N . HIS A 1 313 ? 13.266 -11.912 -15.473 1.00 91.56 313 HIS A N 1
ATOM 2247 C CA . HIS A 1 313 ? 12.852 -10.514 -15.643 1.00 91.56 313 HIS A CA 1
ATOM 2248 C C . HIS A 1 313 ? 14.050 -9.567 -15.519 1.00 91.56 313 HIS A C 1
ATOM 2250 O O . HIS A 1 313 ? 14.318 -8.784 -16.434 1.00 91.56 313 HIS A O 1
ATOM 2256 N N . ALA A 1 314 ? 14.864 -9.738 -14.474 1.00 87.12 314 ALA A N 1
ATOM 2257 C CA . ALA A 1 314 ? 16.089 -8.976 -14.255 1.00 87.12 314 ALA A CA 1
ATOM 2258 C C . ALA A 1 314 ? 17.055 -9.077 -15.442 1.00 87.12 314 ALA A C 1
ATOM 2260 O O . ALA A 1 314 ? 17.611 -8.067 -15.881 1.00 87.12 314 ALA A O 1
ATOM 2261 N N . ALA A 1 315 ? 17.229 -10.273 -16.013 1.00 86.88 315 ALA A N 1
ATOM 2262 C CA . ALA A 1 315 ? 18.080 -10.474 -17.183 1.00 86.88 315 ALA A CA 1
ATOM 2263 C C . ALA A 1 315 ? 17.532 -9.771 -18.439 1.00 86.88 315 ALA A C 1
ATOM 2265 O O . ALA A 1 315 ? 18.289 -9.128 -19.172 1.00 86.88 315 ALA A O 1
ATOM 2266 N N . ILE A 1 316 ? 16.220 -9.859 -18.682 1.00 90.06 316 ILE A N 1
ATOM 2267 C CA . ILE A 1 316 ? 15.550 -9.203 -19.815 1.00 90.06 316 ILE A CA 1
ATOM 2268 C C . ILE A 1 316 ? 15.684 -7.680 -19.710 1.00 90.06 316 ILE A C 1
ATOM 2270 O O . ILE A 1 316 ? 16.124 -7.029 -20.665 1.00 90.06 316 ILE A O 1
ATOM 2274 N N . MET A 1 317 ? 15.357 -7.114 -18.548 1.00 91.12 317 MET A N 1
ATOM 2275 C CA . MET A 1 317 ? 15.413 -5.671 -18.314 1.00 91.12 317 MET A CA 1
ATOM 2276 C C . MET A 1 317 ? 16.852 -5.152 -18.355 1.00 91.12 317 MET A C 1
ATOM 2278 O O . MET A 1 317 ? 17.113 -4.123 -18.986 1.00 91.12 317 MET A O 1
ATOM 2282 N N . SER A 1 318 ? 17.812 -5.911 -17.814 1.00 89.12 318 SER A N 1
ATOM 2283 C CA . SER A 1 318 ? 19.240 -5.586 -17.924 1.00 89.12 318 SER A CA 1
ATOM 2284 C C . SER A 1 318 ? 19.679 -5.499 -19.381 1.00 89.12 318 SER A C 1
ATOM 2286 O O . SER A 1 318 ? 20.307 -4.522 -19.783 1.00 89.12 318 SER A O 1
ATOM 2288 N N . ALA A 1 319 ? 19.277 -6.462 -20.213 1.00 91.62 319 ALA A N 1
ATOM 2289 C CA . ALA A 1 319 ? 19.615 -6.450 -21.630 1.00 91.62 319 ALA A CA 1
ATOM 2290 C C . ALA A 1 319 ? 18.998 -5.243 -22.366 1.00 91.62 319 ALA A C 1
ATOM 2292 O O . ALA A 1 319 ? 19.611 -4.702 -23.290 1.00 91.62 319 ALA A O 1
ATOM 2293 N N . HIS A 1 320 ? 17.800 -4.791 -21.975 1.00 92.31 320 HIS A N 1
ATOM 2294 C CA . HIS A 1 320 ? 17.199 -3.561 -22.509 1.00 92.31 320 HIS A CA 1
ATOM 2295 C C . HIS A 1 320 ? 17.956 -2.299 -22.101 1.00 92.31 320 HIS A C 1
ATOM 2297 O O . HIS A 1 320 ? 18.131 -1.420 -22.952 1.00 92.31 320 HIS A O 1
ATOM 2303 N N . ALA A 1 321 ? 18.407 -2.221 -20.850 1.00 89.31 321 ALA A N 1
ATOM 2304 C CA . ALA A 1 321 ? 19.208 -1.114 -20.337 1.00 89.31 321 ALA A CA 1
ATOM 2305 C C . ALA A 1 321 ? 20.583 -1.045 -21.027 1.00 89.31 321 ALA A C 1
ATOM 2307 O O . ALA A 1 321 ? 20.953 -0.013 -21.593 1.00 89.31 321 ALA A O 1
ATOM 2308 N N . GLU A 1 322 ? 21.300 -2.171 -21.078 1.00 92.44 322 GLU A N 1
ATOM 2309 C CA . GLU A 1 322 ? 22.652 -2.275 -21.640 1.00 92.44 322 GLU A CA 1
ATOM 2310 C C . GLU A 1 322 ? 22.698 -1.950 -23.132 1.00 92.44 322 GLU A C 1
ATOM 2312 O O . GLU A 1 322 ? 23.577 -1.211 -23.581 1.00 92.44 322 GLU A O 1
ATOM 2317 N N . ARG A 1 323 ? 21.712 -2.424 -23.911 1.00 94.31 323 ARG A N 1
ATOM 2318 C CA . ARG A 1 323 ? 21.584 -2.074 -25.339 1.00 94.31 323 ARG A CA 1
ATOM 2319 C C . ARG A 1 323 ? 21.460 -0.570 -25.578 1.00 94.31 323 ARG A C 1
ATOM 2321 O O . ARG A 1 323 ? 21.751 -0.108 -26.678 1.00 94.31 323 ARG A O 1
ATOM 2328 N N . ARG A 1 324 ? 21.020 0.180 -24.568 1.00 91.50 324 ARG A N 1
ATOM 2329 C CA . ARG A 1 324 ? 20.815 1.631 -24.618 1.00 91.50 324 ARG A CA 1
ATOM 2330 C C . ARG A 1 324 ? 21.873 2.404 -23.828 1.00 91.50 324 ARG A C 1
ATOM 2332 O O . ARG A 1 324 ? 21.724 3.602 -23.621 1.00 91.50 324 ARG A O 1
ATOM 2339 N N . GLY A 1 325 ? 22.961 1.738 -23.433 1.00 90.00 325 GLY A N 1
ATOM 2340 C CA . GLY A 1 325 ? 24.121 2.357 -22.792 1.00 90.00 325 GLY A CA 1
ATOM 2341 C C . GLY A 1 325 ? 23.984 2.592 -21.287 1.00 90.00 325 GLY A C 1
ATOM 2342 O O . GLY A 1 325 ? 24.927 3.102 -20.684 1.00 90.00 325 GLY A O 1
ATOM 2343 N N . ALA A 1 326 ? 22.867 2.200 -20.672 1.00 88.81 326 ALA A N 1
ATOM 2344 C CA . ALA A 1 326 ? 22.712 2.218 -19.223 1.00 88.81 326 ALA A CA 1
ATOM 2345 C C . ALA A 1 326 ? 23.247 0.923 -18.601 1.00 88.81 326 ALA A C 1
ATOM 2347 O O . ALA A 1 326 ? 23.299 -0.123 -19.245 1.00 88.81 326 ALA A O 1
ATOM 2348 N N . ARG A 1 327 ? 23.663 0.990 -17.336 1.00 87.44 327 ARG A N 1
ATOM 2349 C CA . ARG A 1 327 ? 24.140 -0.170 -16.577 1.00 87.44 327 ARG A CA 1
ATOM 2350 C C . ARG A 1 327 ? 23.310 -0.305 -15.304 1.00 87.44 327 ARG A C 1
ATOM 2352 O O . ARG A 1 327 ? 23.394 0.598 -14.472 1.00 87.44 327 ARG A O 1
ATOM 2359 N N . PRO A 1 328 ? 22.544 -1.397 -15.140 1.00 82.75 328 PRO A N 1
ATOM 2360 C CA . PRO A 1 328 ? 21.843 -1.675 -13.894 1.00 82.75 328 PRO A CA 1
ATOM 2361 C C . PRO A 1 328 ? 22.808 -1.720 -12.712 1.00 82.75 328 PRO A C 1
ATOM 2363 O O . PRO A 1 328 ? 23.888 -2.314 -12.790 1.00 82.75 328 PRO A O 1
ATOM 2366 N N . VAL A 1 329 ? 22.409 -1.104 -11.602 1.00 81.00 329 VAL A N 1
ATOM 2367 C CA . VAL A 1 329 ? 23.095 -1.292 -10.322 1.00 81.00 329 VAL A CA 1
ATOM 2368 C C . VAL A 1 329 ? 22.747 -2.689 -9.821 1.00 81.00 329 VAL A C 1
ATOM 2370 O O . VAL A 1 329 ? 21.574 -3.045 -9.753 1.00 81.00 329 VAL A O 1
ATOM 2373 N N . ALA A 1 330 ? 23.750 -3.484 -9.456 1.00 77.12 330 ALA A N 1
ATOM 2374 C CA . ALA A 1 330 ? 23.503 -4.806 -8.891 1.00 77.12 330 ALA A CA 1
ATOM 2375 C C . ALA A 1 330 ? 22.717 -4.686 -7.576 1.00 77.12 330 ALA A C 1
ATOM 2377 O O . ALA A 1 330 ? 23.132 -3.945 -6.680 1.00 77.12 330 ALA A O 1
ATOM 2378 N N . ALA A 1 331 ? 21.606 -5.418 -7.470 1.00 74.88 331 ALA A N 1
ATOM 2379 C CA . ALA A 1 331 ? 20.827 -5.493 -6.243 1.00 74.88 331 ALA A CA 1
ATOM 2380 C C . ALA A 1 331 ? 21.629 -6.197 -5.135 1.00 74.88 331 ALA A C 1
ATOM 2382 O O . ALA A 1 331 ? 22.265 -7.229 -5.361 1.00 74.88 331 ALA A O 1
ATOM 2383 N N . GLN A 1 332 ? 21.607 -5.613 -3.942 1.00 68.75 332 GLN A N 1
ATOM 2384 C CA . GLN A 1 332 ? 22.232 -6.117 -2.725 1.00 68.75 332 GLN A CA 1
ATOM 2385 C C . GLN A 1 332 ? 21.193 -6.070 -1.614 1.00 68.75 332 GLN A C 1
ATOM 2387 O O . GLN A 1 332 ? 20.594 -5.021 -1.370 1.00 68.75 332 GLN A O 1
ATOM 2392 N N . ALA A 1 333 ? 20.987 -7.204 -0.955 1.00 65.38 333 ALA A N 1
ATOM 2393 C CA . ALA A 1 333 ? 20.082 -7.320 0.172 1.00 65.38 333 ALA A CA 1
ATOM 2394 C C . ALA A 1 333 ? 20.768 -8.067 1.315 1.00 65.38 333 ALA A C 1
ATOM 2396 O O . ALA A 1 333 ? 21.454 -9.071 1.088 1.00 65.38 333 ALA A O 1
ATOM 2397 N N . SER A 1 334 ? 20.567 -7.581 2.537 1.00 62.72 334 SER A N 1
ATOM 2398 C CA . SER A 1 334 ? 20.989 -8.300 3.736 1.00 62.72 334 SER A CA 1
ATOM 2399 C C . SER A 1 334 ? 19.989 -9.413 4.062 1.00 62.72 334 SER A C 1
ATOM 2401 O O . SER A 1 334 ? 18.789 -9.233 3.846 1.00 62.72 334 SER A O 1
ATOM 2403 N N . PRO A 1 335 ? 20.443 -10.564 4.598 1.00 66.00 335 PRO A N 1
ATOM 2404 C CA . PRO A 1 335 ? 19.533 -11.594 5.076 1.00 66.00 335 PRO A CA 1
ATOM 2405 C C . PRO A 1 335 ? 18.588 -11.030 6.139 1.00 66.00 335 PRO A C 1
ATOM 2407 O O . PRO A 1 335 ? 19.037 -10.500 7.157 1.00 66.00 335 PRO A O 1
ATOM 2410 N N . HIS A 1 336 ? 17.289 -11.201 5.925 1.00 71.81 336 HIS A N 1
ATOM 2411 C CA . HIS A 1 336 ? 16.259 -10.866 6.894 1.00 71.81 336 HIS A CA 1
ATOM 2412 C C . HIS A 1 336 ? 15.528 -12.134 7.341 1.00 71.81 336 HIS A C 1
ATOM 2414 O O . HIS A 1 336 ? 15.420 -13.112 6.603 1.00 71.81 336 HIS A O 1
ATOM 2420 N N . ALA A 1 337 ? 15.089 -12.132 8.595 1.00 72.00 337 ALA A N 1
ATOM 2421 C CA . ALA A 1 337 ? 14.276 -13.188 9.170 1.00 72.00 337 ALA A CA 1
ATOM 2422 C C . ALA A 1 337 ? 13.137 -12.521 9.931 1.00 72.00 337 ALA A C 1
ATOM 2424 O O . ALA A 1 337 ? 13.388 -11.748 10.860 1.00 72.00 337 ALA A O 1
ATOM 2425 N N . TYR A 1 338 ? 11.903 -12.841 9.558 1.00 77.38 338 TYR A N 1
ATOM 2426 C CA . TYR A 1 338 ? 10.727 -12.268 10.189 1.00 77.38 338 TYR A CA 1
ATOM 2427 C C . TYR A 1 338 ? 10.594 -12.832 11.607 1.00 77.38 338 TYR A C 1
ATOM 2429 O O . TYR A 1 338 ? 10.541 -14.045 11.828 1.00 77.38 338 TYR A O 1
ATOM 2437 N N . GLY A 1 339 ? 10.494 -11.968 12.609 1.00 69.50 339 GLY A N 1
ATOM 2438 C CA . GLY A 1 339 ? 10.319 -12.373 14.001 1.00 69.50 339 GLY A CA 1
ATOM 2439 C C . GLY A 1 339 ? 8.978 -13.062 14.268 1.00 69.50 339 GLY A C 1
ATOM 2440 O O . GLY A 1 339 ? 8.846 -13.778 15.261 1.00 69.50 339 GLY A O 1
ATOM 2441 N N . SER A 1 340 ? 7.981 -12.878 13.393 1.00 81.62 340 SER A N 1
ATOM 2442 C CA . SER A 1 340 ? 6.628 -13.430 13.546 1.00 81.62 340 SER A CA 1
ATOM 2443 C C . SER A 1 340 ? 5.856 -13.531 12.221 1.00 81.62 340 SER A C 1
ATOM 2445 O O . SER A 1 340 ? 6.208 -12.887 11.233 1.00 81.62 340 SER A O 1
ATOM 2447 N N . LEU A 1 341 ? 4.750 -14.291 12.225 1.00 88.81 341 LEU A N 1
ATOM 2448 C CA . LEU A 1 341 ? 3.790 -14.329 11.112 1.00 88.81 341 LEU A CA 1
ATOM 2449 C C . LEU A 1 341 ? 3.110 -12.975 10.872 1.00 88.81 341 LEU A C 1
ATOM 2451 O O . LEU A 1 341 ? 2.806 -12.649 9.727 1.00 88.81 341 LEU A O 1
ATOM 2455 N N . LEU A 1 342 ? 2.909 -12.172 11.923 1.00 85.38 342 LEU A N 1
ATOM 2456 C CA . LEU A 1 342 ? 2.407 -10.806 11.794 1.00 85.38 342 LEU A CA 1
ATOM 2457 C C . LEU A 1 342 ? 3.381 -9.933 10.996 1.00 85.38 342 LEU A C 1
ATOM 2459 O O . LEU A 1 342 ? 2.955 -9.219 10.096 1.00 85.38 342 LEU A O 1
ATOM 2463 N N . GLU A 1 343 ? 4.680 -10.003 11.287 1.00 78.62 343 GLU A N 1
ATOM 2464 C CA . GLU A 1 343 ? 5.697 -9.223 10.567 1.00 78.62 343 GLU A CA 1
ATOM 2465 C C . GLU A 1 343 ? 5.739 -9.592 9.077 1.00 78.62 343 GLU A C 1
ATOM 2467 O O . GLU A 1 343 ? 5.716 -8.711 8.216 1.00 78.62 343 GLU A O 1
ATOM 2472 N N . LEU A 1 344 ? 5.678 -10.893 8.771 1.00 81.00 344 LEU A N 1
ATOM 2473 C CA . LEU A 1 344 ? 5.558 -11.398 7.402 1.00 81.00 344 LEU A CA 1
ATOM 2474 C C . LEU A 1 344 ? 4.267 -10.909 6.719 1.00 81.00 344 LEU A C 1
ATOM 2476 O O . LEU A 1 344 ? 4.286 -10.534 5.546 1.00 81.00 344 LEU A O 1
ATOM 2480 N N . ALA A 1 345 ? 3.145 -10.878 7.442 1.00 85.00 345 ALA A N 1
ATOM 2481 C CA . ALA A 1 345 ? 1.867 -10.392 6.925 1.00 85.00 345 ALA A CA 1
ATOM 2482 C C . ALA A 1 345 ? 1.848 -8.885 6.673 1.00 85.00 345 ALA A C 1
ATOM 2484 O O . ALA A 1 345 ? 1.275 -8.448 5.677 1.00 85.00 345 ALA A O 1
ATOM 2485 N N . LEU A 1 346 ? 2.505 -8.093 7.520 1.00 77.25 346 LEU A N 1
ATOM 2486 C CA . LEU A 1 346 ? 2.671 -6.657 7.306 1.00 77.25 346 LEU A CA 1
ATOM 2487 C C . LEU A 1 346 ? 3.512 -6.383 6.055 1.00 77.25 346 LEU A C 1
ATOM 2489 O O . LEU A 1 346 ? 3.109 -5.570 5.225 1.00 77.25 346 LEU A O 1
ATOM 2493 N N . HIS A 1 347 ? 4.616 -7.114 5.874 1.00 81.69 347 HIS A N 1
ATOM 2494 C CA . HIS A 1 347 ? 5.431 -7.017 4.661 1.00 81.69 347 HIS A CA 1
ATOM 2495 C C . HIS A 1 347 ? 4.650 -7.455 3.417 1.00 81.69 347 HIS A C 1
ATOM 2497 O O . HIS A 1 347 ? 4.651 -6.758 2.407 1.00 81.69 347 HIS A O 1
ATOM 2503 N N . ASN A 1 348 ? 3.900 -8.561 3.491 1.00 90.75 348 ASN A N 1
ATOM 2504 C CA . ASN A 1 348 ? 3.071 -9.013 2.375 1.00 90.75 348 ASN A CA 1
ATOM 2505 C C . ASN A 1 348 ? 1.918 -8.059 2.039 1.00 90.75 348 ASN A C 1
ATOM 2507 O O . ASN A 1 348 ? 1.560 -7.938 0.870 1.00 90.75 348 ASN A O 1
ATOM 2511 N N . ALA A 1 349 ? 1.337 -7.382 3.026 1.00 85.12 349 ALA A N 1
ATOM 2512 C CA . ALA A 1 349 ? 0.303 -6.380 2.800 1.00 85.12 349 ALA A CA 1
ATOM 2513 C C . ALA A 1 349 ? 0.814 -5.193 1.974 1.00 85.12 349 ALA A C 1
ATOM 2515 O O . ALA A 1 349 ? 0.116 -4.742 1.068 1.00 85.12 349 ALA A O 1
ATOM 2516 N N . GLU A 1 350 ? 2.011 -4.700 2.281 1.00 81.31 350 GLU A N 1
ATOM 2517 C CA . GLU A 1 350 ? 2.611 -3.558 1.593 1.00 81.31 350 GLU A CA 1
ATOM 2518 C C . GLU A 1 350 ? 3.203 -3.960 0.241 1.00 81.31 350 GLU A C 1
ATOM 2520 O O . GLU A 1 350 ? 2.768 -3.475 -0.806 1.00 81.31 350 GLU A O 1
ATOM 2525 N N . GLU A 1 351 ? 4.146 -4.897 0.250 1.00 82.75 351 GLU A N 1
ATOM 2526 C CA . GLU A 1 351 ? 4.938 -5.225 -0.931 1.00 82.75 351 GLU A CA 1
ATOM 2527 C C . GLU A 1 351 ? 4.190 -6.154 -1.894 1.00 82.75 351 GLU A C 1
ATOM 2529 O O . GLU A 1 351 ? 4.261 -5.966 -3.100 1.00 82.75 351 GLU A O 1
ATOM 2534 N N . GLY A 1 352 ? 3.424 -7.128 -1.393 1.00 87.31 352 GLY A N 1
ATOM 2535 C CA . GLY A 1 352 ? 2.717 -8.099 -2.238 1.00 87.31 352 GLY A CA 1
ATOM 2536 C C . GLY A 1 352 ? 1.307 -7.663 -2.636 1.00 87.31 352 GLY A C 1
ATOM 2537 O O . GLY A 1 352 ? 0.958 -7.551 -3.811 1.00 87.31 352 GLY A O 1
ATOM 2538 N N . CYS A 1 353 ? 0.447 -7.422 -1.649 1.00 89.75 353 CYS A N 1
ATOM 2539 C CA . CYS A 1 353 ? -0.959 -7.123 -1.911 1.00 89.75 353 CYS A CA 1
ATOM 2540 C C . CYS A 1 353 ? -1.142 -5.771 -2.605 1.00 89.75 353 CYS A C 1
ATOM 2542 O O . CYS A 1 353 ? -2.067 -5.628 -3.400 1.00 89.75 353 CYS A O 1
ATOM 2544 N N . VAL A 1 354 ? -0.291 -4.786 -2.304 1.00 86.62 354 VAL A N 1
ATOM 2545 C CA . VAL A 1 354 ? -0.408 -3.443 -2.878 1.00 86.62 354 VAL A CA 1
ATOM 2546 C C . VAL A 1 354 ? 0.618 -3.209 -3.976 1.00 86.62 354 VAL A C 1
ATOM 2548 O O . VAL A 1 354 ? 0.208 -3.064 -5.128 1.00 86.62 354 VAL A O 1
ATOM 2551 N N . ARG A 1 355 ? 1.920 -3.174 -3.657 1.00 84.31 355 ARG A N 1
ATOM 2552 C CA . ARG A 1 355 ? 2.944 -2.775 -4.639 1.00 84.31 355 ARG A CA 1
ATOM 2553 C C . ARG A 1 355 ? 3.036 -3.751 -5.812 1.00 84.31 355 ARG A C 1
ATOM 2555 O O . ARG A 1 355 ? 2.847 -3.305 -6.936 1.00 84.31 355 ARG A O 1
ATOM 2562 N N . GLU A 1 356 ? 3.180 -5.054 -5.570 1.00 85.88 356 GLU A N 1
ATOM 2563 C CA . GLU A 1 356 ? 3.253 -6.065 -6.641 1.00 85.88 356 GLU A CA 1
ATOM 2564 C C . GLU A 1 356 ? 2.001 -6.058 -7.524 1.00 85.88 356 GLU A C 1
ATOM 2566 O O . GLU A 1 356 ? 2.064 -6.067 -8.751 1.00 85.88 356 GLU A O 1
ATOM 2571 N N . THR A 1 357 ? 0.823 -5.989 -6.900 1.00 90.19 357 THR A N 1
ATOM 2572 C CA . THR A 1 357 ? -0.442 -6.023 -7.645 1.00 90.19 357 THR A CA 1
ATOM 2573 C C . THR A 1 357 ? -0.628 -4.757 -8.488 1.00 90.19 357 THR A C 1
ATOM 2575 O O . THR A 1 357 ? -1.169 -4.822 -9.596 1.00 90.19 357 THR A O 1
ATOM 2578 N N . TYR A 1 358 ? -0.158 -3.602 -8.009 1.00 91.38 358 TYR A N 1
ATOM 2579 C CA . TYR A 1 358 ? -0.107 -2.395 -8.827 1.00 91.38 358 TYR A CA 1
ATOM 2580 C C . TYR A 1 358 ? 0.938 -2.495 -9.943 1.00 91.38 358 TYR A C 1
ATOM 2582 O O . TYR A 1 358 ? 0.636 -2.143 -11.084 1.00 91.38 358 TYR A O 1
ATOM 2590 N N . GLY A 1 359 ? 2.129 -3.017 -9.641 1.00 87.69 359 GLY A N 1
ATOM 2591 C CA . GLY A 1 359 ? 3.184 -3.302 -10.612 1.00 87.69 359 GLY A CA 1
ATOM 2592 C C . GLY A 1 359 ? 2.676 -4.163 -11.767 1.00 87.69 359 GLY A C 1
ATOM 2593 O O . GLY A 1 359 ? 2.873 -3.804 -12.926 1.00 87.69 359 GLY A O 1
ATOM 2594 N N . ALA A 1 360 ? 1.889 -5.203 -11.477 1.00 87.69 360 ALA A N 1
ATOM 2595 C CA . ALA A 1 360 ? 1.237 -6.035 -12.487 1.00 87.69 360 ALA A CA 1
ATOM 2596 C C . ALA A 1 360 ? 0.269 -5.241 -13.390 1.00 87.69 360 ALA A C 1
ATOM 2598 O O . ALA A 1 360 ? 0.256 -5.430 -14.607 1.00 87.69 360 ALA A O 1
ATOM 2599 N N . LEU A 1 361 ? -0.530 -4.318 -12.833 1.00 87.88 361 LEU A N 1
ATOM 2600 C CA . LEU A 1 361 ? -1.408 -3.440 -13.628 1.00 87.88 361 LEU A CA 1
ATOM 2601 C C . LEU A 1 361 ? -0.608 -2.505 -14.541 1.00 87.88 361 LEU A C 1
ATOM 2603 O O . LEU A 1 361 ? -0.998 -2.288 -15.691 1.00 87.88 361 LEU A O 1
ATOM 2607 N N . VAL A 1 362 ? 0.505 -1.963 -14.041 1.00 91.06 362 VAL A N 1
ATOM 2608 C CA . VAL A 1 362 ? 1.415 -1.126 -14.829 1.00 91.06 362 VAL A CA 1
ATOM 2609 C C . VAL A 1 362 ? 2.071 -1.951 -15.936 1.00 91.06 362 VAL A C 1
ATOM 2611 O O . VAL A 1 362 ? 2.019 -1.535 -17.091 1.00 91.06 362 VAL A O 1
ATOM 2614 N N . ALA A 1 363 ? 2.580 -3.147 -15.639 1.00 85.25 363 ALA A N 1
ATOM 2615 C CA . ALA A 1 363 ? 3.188 -4.040 -16.624 1.00 85.25 363 ALA A CA 1
ATOM 2616 C C . ALA A 1 363 ? 2.200 -4.421 -17.740 1.00 85.25 363 ALA A C 1
ATOM 2618 O O . ALA A 1 363 ? 2.546 -4.350 -18.920 1.00 85.25 363 ALA A O 1
ATOM 2619 N N . LEU A 1 364 ? 0.943 -4.737 -17.397 1.00 84.25 364 LEU A N 1
ATOM 2620 C CA . LEU A 1 364 ? -0.115 -4.993 -18.382 1.00 84.25 364 LEU A CA 1
ATOM 2621 C C . LEU A 1 364 ? -0.392 -3.765 -19.263 1.00 84.25 364 LEU A C 1
ATOM 2623 O O . LEU A 1 364 ? -0.553 -3.895 -20.475 1.00 84.25 364 LEU A O 1
ATOM 2627 N N . HIS A 1 365 ? -0.420 -2.564 -18.680 1.00 87.25 365 HIS A N 1
ATOM 2628 C CA . HIS A 1 365 ? -0.575 -1.326 -19.443 1.00 87.25 365 HIS A CA 1
ATOM 2629 C C . HIS A 1 365 ? 0.610 -1.096 -20.394 1.00 87.25 365 HIS A C 1
ATOM 2631 O O . HIS A 1 365 ? 0.417 -0.815 -21.578 1.00 87.25 365 HIS A O 1
ATOM 2637 N N . GLN A 1 366 ? 1.840 -1.258 -19.909 1.00 89.19 366 GLN A N 1
ATOM 2638 C CA . GLN A 1 366 ? 3.041 -1.075 -20.718 1.00 89.19 366 GLN A CA 1
ATOM 2639 C C . GLN A 1 366 ? 3.143 -2.124 -21.836 1.00 89.19 366 GLN A C 1
ATOM 2641 O O . GLN A 1 366 ? 3.526 -1.783 -22.955 1.00 89.19 366 GLN A O 1
ATOM 2646 N N . ALA A 1 367 ? 2.718 -3.366 -21.590 1.00 86.69 367 ALA A N 1
ATOM 2647 C CA . ALA A 1 367 ? 2.628 -4.419 -22.603 1.00 86.69 367 ALA A CA 1
ATOM 2648 C C . ALA A 1 367 ? 1.698 -4.054 -23.777 1.00 86.69 367 ALA A C 1
ATOM 2650 O O . ALA A 1 367 ? 1.883 -4.536 -24.895 1.00 86.69 367 ALA A O 1
ATOM 2651 N N . GLU A 1 368 ? 0.721 -3.170 -23.564 1.00 86.38 368 GLU A N 1
ATOM 2652 C CA . GLU A 1 368 ? -0.126 -2.639 -24.635 1.00 86.38 368 GLU A CA 1
ATOM 2653 C C . GLU A 1 368 ? 0.416 -1.340 -25.245 1.00 86.38 368 GLU A C 1
ATOM 2655 O O . GLU A 1 368 ? 0.214 -1.087 -26.436 1.00 86.38 368 GLU A O 1
ATOM 2660 N N . ARG A 1 369 ? 1.061 -0.487 -24.437 1.00 88.06 369 ARG A N 1
ATOM 2661 C CA . ARG A 1 369 ? 1.290 0.931 -24.773 1.00 88.06 369 ARG A CA 1
ATOM 2662 C C . ARG A 1 369 ? 2.736 1.336 -25.008 1.00 88.06 369 ARG A C 1
ATOM 2664 O O . ARG A 1 369 ? 2.942 2.376 -25.627 1.00 88.06 369 ARG A O 1
ATOM 2671 N N . ALA A 1 370 ? 3.718 0.556 -24.561 1.00 89.69 370 ALA A N 1
ATOM 2672 C CA . ALA A 1 370 ? 5.128 0.898 -24.734 1.00 89.69 370 ALA A CA 1
ATOM 2673 C C . ALA A 1 370 ? 5.452 1.101 -26.214 1.00 89.69 370 ALA A C 1
ATOM 2675 O O . ALA A 1 370 ? 5.195 0.221 -27.027 1.00 89.69 370 ALA A O 1
ATOM 2676 N N . GLY A 1 371 ? 5.990 2.259 -26.591 1.00 90.25 371 GLY A N 1
ATOM 2677 C CA . GLY A 1 371 ? 6.314 2.595 -27.977 1.00 90.25 371 GLY A CA 1
ATOM 2678 C C . GLY A 1 371 ? 7.469 1.762 -28.527 1.00 90.25 371 GLY A C 1
ATOM 2679 O O . GLY A 1 371 ? 7.477 1.419 -29.713 1.00 90.25 371 GLY A O 1
ATOM 2680 N N . ASP A 1 372 ? 8.403 1.356 -27.663 1.00 92.94 372 ASP A N 1
ATOM 2681 C CA . ASP A 1 372 ? 9.479 0.444 -28.036 1.00 92.94 372 ASP A CA 1
ATOM 2682 C C . ASP A 1 372 ? 8.943 -0.978 -28.258 1.00 92.94 372 ASP A C 1
ATOM 2684 O O . ASP A 1 372 ? 8.476 -1.647 -27.338 1.00 92.94 372 ASP A O 1
ATOM 2688 N N . ALA A 1 373 ? 8.999 -1.452 -29.505 1.00 90.19 373 ALA A N 1
ATOM 2689 C CA . ALA A 1 373 ? 8.385 -2.722 -29.886 1.00 90.19 373 ALA A CA 1
ATOM 2690 C C . ALA A 1 373 ? 9.048 -3.948 -29.238 1.00 90.19 373 ALA A C 1
ATOM 2692 O O . ALA A 1 373 ? 8.357 -4.932 -28.980 1.00 90.19 373 ALA A O 1
ATOM 2693 N N . GLY A 1 374 ? 10.361 -3.895 -28.991 1.00 90.44 374 GLY A N 1
ATOM 2694 C CA . GLY A 1 374 ? 11.084 -4.984 -28.337 1.00 90.44 374 GLY A CA 1
ATOM 2695 C C . GLY A 1 374 ? 10.710 -5.076 -26.862 1.00 90.44 374 GLY A C 1
ATOM 2696 O O . GLY A 1 374 ? 10.339 -6.144 -26.389 1.00 90.44 374 GLY A O 1
ATOM 2697 N N . LEU A 1 375 ? 10.732 -3.938 -26.162 1.00 92.31 375 LEU A N 1
ATOM 2698 C CA . LEU A 1 375 ? 10.310 -3.856 -24.767 1.00 92.31 375 LEU A CA 1
ATOM 2699 C C . LEU A 1 375 ? 8.849 -4.284 -24.598 1.00 92.31 375 LEU A C 1
ATOM 2701 O O . LEU A 1 375 ? 8.552 -5.091 -23.729 1.00 92.31 375 LEU A O 1
ATOM 2705 N N . ARG A 1 376 ? 7.944 -3.798 -25.455 1.00 89.06 376 ARG A N 1
ATOM 2706 C CA . ARG A 1 376 ? 6.516 -4.139 -25.399 1.00 89.0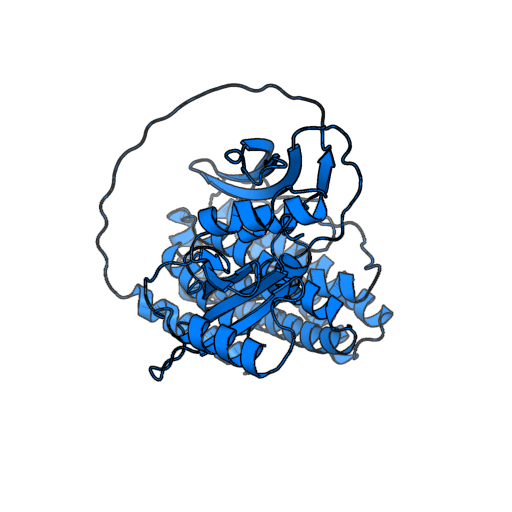6 376 ARG A CA 1
ATOM 2707 C C . ARG A 1 376 ? 6.266 -5.648 -25.501 1.00 89.06 376 ARG A C 1
ATOM 2709 O O . ARG A 1 376 ? 5.419 -6.176 -24.790 1.00 89.06 376 ARG A O 1
ATOM 2716 N N . ALA A 1 377 ? 6.996 -6.338 -26.381 1.00 82.62 377 ALA A N 1
ATOM 2717 C CA . ALA A 1 377 ? 6.874 -7.785 -26.548 1.00 82.62 377 ALA A CA 1
ATOM 2718 C C . ALA A 1 377 ? 7.343 -8.553 -25.302 1.00 82.62 377 ALA A C 1
ATOM 2720 O O . ALA A 1 377 ? 6.660 -9.479 -24.869 1.00 82.62 377 ALA A O 1
ATOM 2721 N N . ASP A 1 378 ? 8.465 -8.144 -24.709 1.00 89.94 378 ASP A N 1
ATOM 2722 C CA . ASP A 1 378 ? 8.984 -8.763 -23.487 1.00 89.94 378 ASP A CA 1
ATOM 2723 C C . ASP A 1 378 ? 8.079 -8.475 -22.275 1.00 89.94 378 ASP A C 1
ATOM 2725 O O . ASP A 1 378 ? 7.759 -9.387 -21.510 1.00 89.94 378 ASP A O 1
ATOM 2729 N N . LEU A 1 379 ? 7.576 -7.240 -22.149 1.00 86.62 379 LEU A N 1
ATOM 2730 C CA . LEU A 1 379 ? 6.636 -6.841 -21.098 1.00 86.62 379 LEU A CA 1
ATOM 2731 C C . LEU A 1 379 ? 5.315 -7.611 -21.160 1.00 86.62 379 LEU A C 1
ATOM 2733 O O . LEU A 1 379 ? 4.714 -7.846 -20.121 1.00 86.62 379 LEU A O 1
ATOM 2737 N N . ALA A 1 380 ? 4.871 -8.059 -22.337 1.00 83.19 380 ALA A N 1
ATOM 2738 C CA . ALA A 1 380 ? 3.684 -8.908 -22.439 1.00 83.19 380 ALA A CA 1
ATOM 2739 C C . ALA A 1 380 ? 3.870 -10.274 -21.761 1.00 83.19 380 ALA A C 1
ATOM 2741 O O . ALA A 1 380 ? 2.908 -10.818 -21.223 1.00 83.19 380 ALA A O 1
ATOM 2742 N N . SER A 1 381 ? 5.091 -10.825 -21.771 1.00 84.00 381 SER A N 1
ATOM 2743 C CA . SER A 1 381 ? 5.405 -12.038 -21.009 1.00 84.00 381 SER A CA 1
ATOM 2744 C C . SER A 1 381 ? 5.533 -11.726 -19.523 1.00 84.00 381 SER A C 1
ATOM 2746 O O . SER A 1 381 ? 4.887 -12.395 -18.725 1.00 84.00 381 SER A O 1
ATOM 2748 N N . ILE A 1 382 ? 6.319 -10.701 -19.172 1.00 86.56 382 ILE A N 1
ATOM 2749 C CA . ILE A 1 382 ? 6.560 -10.293 -17.778 1.00 86.56 382 ILE A CA 1
ATOM 2750 C C . ILE A 1 382 ? 5.229 -10.003 -17.077 1.00 86.56 382 ILE A C 1
ATOM 2752 O O . ILE A 1 382 ? 4.950 -10.559 -16.027 1.00 86.56 382 ILE A O 1
ATOM 2756 N N . ALA A 1 383 ? 4.328 -9.247 -17.707 1.00 84.88 383 ALA A N 1
ATOM 2757 C CA . ALA A 1 383 ? 3.036 -8.899 -17.123 1.00 84.88 383 ALA A CA 1
ATOM 2758 C C . ALA A 1 383 ? 2.165 -10.117 -16.756 1.00 84.88 383 ALA A C 1
ATOM 2760 O O . ALA A 1 383 ? 1.380 -10.044 -15.813 1.00 84.88 383 ALA A O 1
ATOM 2761 N N . LEU A 1 384 ? 2.271 -11.236 -17.483 1.00 83.94 384 LEU A N 1
ATOM 2762 C CA . LEU A 1 384 ? 1.547 -12.464 -17.133 1.00 83.94 384 LEU A CA 1
ATOM 2763 C C . LEU A 1 384 ? 2.136 -13.135 -15.890 1.00 83.94 384 LEU A C 1
ATOM 2765 O O . LEU A 1 384 ? 1.379 -13.665 -15.074 1.00 83.94 384 LEU A O 1
ATOM 2769 N N . ASP A 1 385 ? 3.458 -13.100 -15.759 1.00 86.94 385 ASP A N 1
ATOM 2770 C CA . ASP A 1 385 ? 4.169 -13.609 -14.591 1.00 86.94 385 ASP A CA 1
ATOM 2771 C C . ASP A 1 385 ? 3.865 -12.732 -13.361 1.00 86.94 385 ASP A C 1
ATOM 2773 O O . ASP A 1 385 ? 3.439 -13.266 -12.336 1.00 86.94 385 ASP A O 1
ATOM 2777 N N . GLU A 1 386 ? 3.882 -11.400 -13.509 1.00 90.00 386 GLU A N 1
ATOM 2778 C CA . GLU A 1 386 ? 3.531 -10.440 -12.447 1.00 90.00 386 GLU A CA 1
ATOM 2779 C C . GLU A 1 386 ? 2.091 -10.594 -11.942 1.00 90.00 386 GLU A C 1
ATOM 2781 O O . GLU A 1 386 ? 1.811 -10.510 -10.744 1.00 90.00 386 GLU A O 1
ATOM 2786 N N . VAL A 1 387 ? 1.136 -10.891 -12.831 1.00 86.00 387 VAL A N 1
ATOM 2787 C CA . VAL A 1 387 ? -0.227 -11.251 -12.402 1.00 86.00 387 VAL A CA 1
ATOM 2788 C C . VAL A 1 387 ? -0.203 -12.518 -11.540 1.00 86.00 387 VAL A C 1
ATOM 2790 O O . VAL A 1 387 ? -0.933 -12.606 -10.551 1.00 86.00 387 VAL A O 1
ATOM 2793 N N . GLY A 1 388 ? 0.645 -13.492 -11.875 1.00 83.75 388 GLY A N 1
ATOM 2794 C CA . GLY A 1 388 ? 0.870 -14.692 -11.071 1.00 83.75 388 GLY A CA 1
ATOM 2795 C C . GLY A 1 388 ? 1.489 -14.404 -9.698 1.00 83.75 388 GLY A C 1
ATOM 2796 O O . GLY A 1 388 ? 1.117 -15.064 -8.717 1.00 83.75 388 GLY A O 1
ATOM 2797 N N . HIS A 1 389 ? 2.379 -13.413 -9.607 1.00 90.00 389 HIS A N 1
ATOM 2798 C CA . HIS A 1 389 ? 2.996 -12.955 -8.358 1.00 90.00 389 HIS A CA 1
ATOM 2799 C C . HIS A 1 389 ? 1.984 -12.236 -7.460 1.00 90.00 389 HIS A C 1
ATOM 2801 O O . HIS A 1 389 ? 1.871 -12.542 -6.269 1.00 90.00 389 HIS A O 1
ATOM 2807 N N . ALA A 1 390 ? 1.154 -11.369 -8.040 1.00 89.00 390 ALA A N 1
ATOM 2808 C CA . ALA A 1 390 ? 0.039 -10.730 -7.347 1.00 89.00 390 ALA A CA 1
ATOM 2809 C C . ALA A 1 390 ? -0.977 -11.764 -6.820 1.00 89.00 390 ALA A C 1
ATOM 2811 O O . ALA A 1 390 ? -1.429 -11.693 -5.674 1.00 89.00 390 ALA A O 1
ATOM 2812 N N . GLU A 1 391 ? -1.299 -12.780 -7.628 1.00 88.25 391 GLU A N 1
ATOM 2813 C CA . GLU A 1 391 ? -2.150 -13.904 -7.214 1.00 88.25 391 GLU A CA 1
ATOM 2814 C C . GLU A 1 391 ? -1.548 -14.680 -6.051 1.00 88.25 391 GLU A C 1
ATOM 2816 O O . GLU A 1 391 ? -2.255 -15.032 -5.108 1.00 88.25 391 GLU A O 1
ATOM 2821 N N . TRP A 1 392 ? -0.245 -14.946 -6.105 1.00 94.50 392 TRP A N 1
ATOM 2822 C CA . TRP A 1 392 ? 0.448 -15.641 -5.031 1.00 94.50 392 TRP A CA 1
ATOM 2823 C C . TRP A 1 392 ? 0.449 -14.813 -3.746 1.00 94.50 392 TRP A C 1
ATOM 2825 O O . TRP A 1 392 ? 0.141 -15.350 -2.685 1.00 94.50 392 TRP A O 1
ATOM 2835 N N . SER A 1 393 ? 0.705 -13.507 -3.845 1.00 93.69 393 SER A N 1
ATOM 2836 C CA . SER A 1 393 ? 0.688 -12.585 -2.705 1.00 93.69 393 SER A CA 1
ATOM 2837 C C . SER A 1 393 ? -0.689 -12.537 -2.033 1.00 93.69 393 SER A C 1
ATOM 2839 O O . SER A 1 393 ? -0.776 -12.486 -0.804 1.00 93.69 393 SER A O 1
ATOM 2841 N N . LYS A 1 394 ? -1.773 -12.623 -2.820 1.00 92.81 394 LYS A N 1
ATOM 2842 C CA . LYS A 1 394 ? -3.149 -12.731 -2.308 1.00 92.81 394 LYS A CA 1
ATOM 2843 C C . LYS A 1 394 ? -3.424 -14.075 -1.626 1.00 92.81 394 LYS A C 1
ATOM 2845 O O . LYS A 1 394 ? -4.041 -14.100 -0.564 1.00 92.81 394 LYS A O 1
ATOM 2850 N N . ASP A 1 395 ? -2.978 -15.185 -2.209 1.00 94.69 395 ASP A N 1
ATOM 2851 C CA . ASP A 1 395 ? -3.143 -16.514 -1.603 1.00 94.69 395 ASP A CA 1
ATOM 2852 C C . ASP A 1 395 ? -2.334 -16.646 -0.301 1.00 94.69 395 ASP A C 1
ATOM 2854 O O . ASP A 1 395 ? -2.793 -17.259 0.667 1.00 94.69 395 ASP A O 1
ATOM 2858 N N . LEU A 1 396 ? -1.150 -16.028 -0.257 1.00 95.88 396 LEU A N 1
ATOM 2859 C CA . LEU A 1 396 ? -0.334 -15.910 0.944 1.00 95.88 396 LEU A CA 1
ATOM 2860 C C . LEU A 1 396 ? -1.067 -15.117 2.033 1.00 95.88 396 LEU A C 1
ATOM 2862 O O . LEU A 1 396 ? -1.157 -15.582 3.166 1.00 95.88 396 LEU A O 1
ATOM 2866 N N . ASP A 1 397 ? -1.632 -13.959 1.692 1.00 95.56 397 ASP A N 1
ATOM 2867 C CA . ASP A 1 397 ? -2.422 -13.145 2.619 1.00 95.56 397 ASP A CA 1
ATOM 2868 C C . ASP A 1 397 ? -3.618 -13.920 3.190 1.00 95.56 397 ASP A C 1
ATOM 2870 O O . ASP A 1 397 ? -3.816 -13.941 4.404 1.00 95.56 397 ASP A O 1
ATOM 2874 N N . ALA A 1 398 ? -4.351 -14.647 2.341 1.00 94.81 398 ALA A N 1
ATOM 2875 C CA . ALA A 1 398 ? -5.470 -15.479 2.772 1.00 94.81 398 ALA A CA 1
ATOM 2876 C C . ALA A 1 398 ? -5.040 -16.559 3.776 1.00 94.81 398 ALA A C 1
ATOM 2878 O O . ALA A 1 398 ? -5.743 -16.797 4.757 1.00 94.81 398 ALA A O 1
ATOM 2879 N N . TRP A 1 399 ? -3.881 -17.197 3.571 1.00 96.38 399 TRP A N 1
ATOM 2880 C CA . TRP A 1 399 ? -3.333 -18.137 4.548 1.00 96.38 399 TRP A CA 1
ATOM 2881 C C . TRP A 1 399 ? -2.910 -17.429 5.840 1.00 96.38 399 TRP A C 1
ATOM 2883 O O . TRP A 1 399 ? -3.319 -17.865 6.916 1.00 96.38 399 TRP A O 1
ATOM 2893 N N . LEU A 1 400 ? -2.168 -16.322 5.758 1.00 94.50 400 LEU A N 1
ATOM 2894 C CA . LEU A 1 400 ? -1.705 -15.562 6.924 1.00 94.50 400 LEU A CA 1
ATOM 2895 C C . LEU A 1 400 ? -2.872 -15.106 7.805 1.00 94.50 400 LEU A C 1
ATOM 2897 O O . LEU A 1 400 ? -2.832 -15.298 9.014 1.00 94.50 400 LEU A O 1
ATOM 2901 N N . VAL A 1 401 ? -3.963 -14.619 7.213 1.00 91.56 401 VAL A N 1
ATOM 2902 C CA . VAL A 1 401 ? -5.187 -14.213 7.928 1.00 91.56 401 VAL A CA 1
ATOM 2903 C C . VAL A 1 401 ? -5.762 -15.334 8.806 1.00 91.56 401 VAL A C 1
ATOM 2905 O O . VAL A 1 401 ? -6.307 -15.044 9.872 1.00 91.56 401 VAL A O 1
ATOM 2908 N N . THR A 1 402 ? -5.614 -16.607 8.411 1.00 95.75 402 THR A N 1
ATOM 2909 C CA . THR A 1 402 ? -6.057 -17.758 9.227 1.00 95.75 402 THR A CA 1
ATOM 2910 C C . THR A 1 402 ? -5.166 -18.042 10.434 1.00 95.75 402 THR A C 1
ATOM 2912 O O . THR A 1 402 ? -5.585 -18.767 11.334 1.00 95.75 402 THR A O 1
ATOM 2915 N N . GLN A 1 403 ? -3.945 -17.505 10.443 1.00 95.75 403 GLN A N 1
ATOM 2916 C CA . GLN A 1 403 ? -2.958 -17.707 11.503 1.00 95.75 403 GLN A CA 1
ATOM 2917 C C . GLN A 1 403 ? -2.924 -16.555 12.516 1.00 95.75 403 GLN A C 1
ATOM 2919 O O . GLN A 1 403 ? -2.360 -16.720 13.593 1.00 95.75 403 GLN A O 1
ATOM 2924 N N . LEU A 1 404 ? -3.507 -15.406 12.169 1.00 89.12 404 LEU A N 1
ATOM 2925 C CA . LEU A 1 404 ? -3.489 -14.184 12.972 1.00 89.12 404 LEU A CA 1
ATOM 2926 C C . LEU A 1 404 ? -4.740 -14.053 13.846 1.00 89.12 404 LEU A C 1
ATOM 2928 O O . LEU A 1 404 ? -5.800 -14.596 13.521 1.00 89.12 404 LEU A O 1
ATOM 2932 N N . ASP A 1 405 ? -4.650 -13.293 14.934 1.00 83.56 405 ASP A N 1
ATOM 2933 C CA . ASP A 1 405 ? -5.819 -12.870 15.709 1.00 83.56 405 ASP A CA 1
ATOM 2934 C C . ASP A 1 405 ? -6.528 -11.639 15.099 1.00 83.56 405 ASP A C 1
ATOM 2936 O O . ASP A 1 405 ? -6.171 -11.144 14.030 1.00 83.56 405 ASP A O 1
ATOM 2940 N N . GLU A 1 406 ? -7.603 -11.160 15.733 1.00 72.25 406 GLU A N 1
ATOM 2941 C CA . GLU A 1 406 ? -8.378 -10.024 15.209 1.00 72.25 406 GLU A CA 1
ATOM 2942 C C . GLU A 1 406 ? -7.598 -8.701 15.228 1.00 72.25 406 GLU A C 1
ATOM 2944 O O . GLU A 1 406 ? -7.696 -7.917 14.283 1.00 72.25 406 GLU A O 1
ATOM 2949 N N . ALA A 1 407 ? -6.799 -8.459 16.271 1.00 66.38 407 ALA A N 1
ATOM 2950 C CA . ALA A 1 407 ? -6.008 -7.240 16.389 1.00 66.38 407 ALA A CA 1
ATOM 2951 C C . ALA A 1 407 ? -4.886 -7.225 15.341 1.00 66.38 407 ALA A C 1
ATOM 2953 O O . ALA A 1 407 ? -4.643 -6.215 14.682 1.00 66.38 407 ALA A O 1
ATOM 2954 N N . GLU A 1 408 ? -4.244 -8.367 15.127 1.00 73.19 408 GLU A N 1
ATOM 2955 C CA . GLU A 1 408 ? -3.241 -8.579 14.089 1.00 73.19 408 GLU A CA 1
ATOM 2956 C C . GLU A 1 408 ? -3.827 -8.415 12.678 1.00 73.19 408 GLU A C 1
ATOM 2958 O O . GLU A 1 408 ? -3.268 -7.691 11.850 1.00 73.19 408 GLU A O 1
ATOM 2963 N N . ARG A 1 409 ? -5.006 -8.991 12.402 1.00 80.81 409 ARG A N 1
ATOM 2964 C CA . ARG A 1 409 ? -5.722 -8.776 11.130 1.00 80.81 409 ARG A CA 1
ATOM 2965 C C . ARG A 1 409 ? -6.043 -7.302 10.889 1.00 80.81 409 ARG A C 1
ATOM 2967 O O . ARG A 1 409 ? -5.907 -6.817 9.760 1.00 80.81 409 ARG A O 1
ATOM 2974 N N . ALA A 1 410 ? -6.438 -6.571 11.930 1.00 70.19 410 ALA A N 1
ATOM 2975 C CA . ALA A 1 410 ? -6.680 -5.134 11.836 1.00 70.19 410 ALA A CA 1
ATOM 2976 C C . ALA A 1 410 ? -5.393 -4.354 11.505 1.00 70.19 410 ALA A C 1
ATOM 2978 O O . ALA A 1 410 ? -5.434 -3.412 10.702 1.00 70.19 410 ALA A O 1
ATOM 2979 N N . GLN A 1 411 ? -4.238 -4.769 12.040 1.00 66.81 411 GLN A N 1
ATOM 2980 C CA . GLN A 1 411 ? -2.937 -4.181 11.700 1.00 66.81 411 GLN A CA 1
ATOM 2981 C C . GLN A 1 411 ? -2.561 -4.418 10.231 1.00 66.81 411 GLN A C 1
ATOM 2983 O O . GLN A 1 411 ? -2.161 -3.472 9.548 1.00 66.81 411 GLN A O 1
ATOM 2988 N N . VAL A 1 412 ? -2.752 -5.637 9.719 1.00 76.44 412 VAL A N 1
ATOM 2989 C CA . VAL A 1 412 ? -2.496 -5.992 8.309 1.00 76.44 412 VAL A CA 1
ATOM 2990 C C . VAL A 1 412 ? -3.398 -5.197 7.365 1.00 76.44 412 VAL A C 1
ATOM 2992 O O . VAL A 1 412 ? -2.922 -4.605 6.396 1.00 76.44 412 VAL A O 1
ATOM 2995 N N . ARG A 1 413 ? -4.697 -5.090 7.672 1.00 79.25 413 ARG A N 1
ATOM 2996 C CA . ARG A 1 413 ? -5.626 -4.248 6.899 1.00 79.25 413 ARG A CA 1
ATOM 2997 C C . ARG A 1 413 ? -5.175 -2.789 6.883 1.00 79.25 413 ARG A C 1
ATOM 2999 O O . ARG A 1 413 ? -5.192 -2.148 5.834 1.00 79.25 413 ARG A O 1
ATOM 3006 N N . SER A 1 414 ? -4.727 -2.281 8.029 1.00 68.44 414 SER A N 1
ATOM 3007 C CA . SER A 1 414 ? -4.198 -0.921 8.138 1.00 68.44 414 SER A CA 1
ATOM 3008 C C . SER A 1 414 ? -2.928 -0.742 7.296 1.00 68.44 414 SER A C 1
ATOM 3010 O O . SER A 1 414 ? -2.768 0.298 6.666 1.00 68.44 414 SER A O 1
ATOM 3012 N N . ALA A 1 415 ? -2.055 -1.753 7.215 1.00 71.56 415 ALA A N 1
ATOM 3013 C CA . ALA A 1 415 ? -0.873 -1.726 6.350 1.00 71.56 415 ALA A CA 1
ATOM 3014 C C . ALA A 1 415 ? -1.230 -1.616 4.862 1.00 71.56 415 ALA A C 1
ATOM 3016 O O . ALA A 1 415 ? -0.671 -0.766 4.173 1.00 71.56 415 ALA A O 1
ATOM 3017 N N . LYS A 1 416 ? -2.225 -2.377 4.387 1.00 76.56 416 LYS A N 1
ATOM 3018 C CA . LYS A 1 416 ? -2.723 -2.264 3.003 1.00 76.56 416 LYS A CA 1
ATOM 3019 C C . LYS A 1 416 ? -3.247 -0.858 2.700 1.00 76.56 416 LYS A C 1
ATOM 3021 O O . LYS A 1 416 ? -2.932 -0.292 1.658 1.00 76.56 416 LYS A O 1
ATOM 3026 N N . VAL A 1 417 ? -4.018 -0.269 3.619 1.00 73.19 417 VAL A N 1
ATOM 3027 C CA . VAL A 1 417 ? -4.534 1.105 3.466 1.00 73.19 417 VAL A CA 1
ATOM 3028 C C . VAL A 1 417 ? -3.393 2.123 3.387 1.00 73.19 417 VAL A C 1
ATOM 3030 O O . VAL A 1 417 ? -3.431 2.990 2.516 1.00 73.19 417 VAL A O 1
ATOM 3033 N N . ARG A 1 418 ? -2.364 1.998 4.239 1.00 64.25 418 ARG A N 1
ATOM 3034 C CA . ARG A 1 418 ? -1.177 2.870 4.196 1.00 64.25 418 ARG A CA 1
ATOM 3035 C C . ARG A 1 418 ? -0.445 2.767 2.869 1.00 64.25 418 ARG A C 1
ATOM 3037 O O . ARG A 1 418 ? -0.186 3.786 2.243 1.00 64.25 418 ARG A O 1
ATOM 3044 N N . ALA A 1 419 ? -0.162 1.546 2.428 1.00 68.94 419 ALA A N 1
ATOM 3045 C CA . ALA A 1 419 ? 0.538 1.314 1.174 1.00 68.94 419 ALA A CA 1
ATOM 3046 C C . ALA A 1 419 ? -0.243 1.887 -0.021 1.00 68.94 419 ALA A C 1
ATOM 3048 O O . ALA A 1 419 ? 0.348 2.517 -0.894 1.00 68.94 419 ALA A O 1
ATOM 3049 N N . LEU A 1 420 ? -1.577 1.759 -0.031 1.00 74.00 420 LEU A N 1
ATOM 3050 C CA . LEU A 1 420 ? -2.430 2.367 -1.058 1.00 74.00 420 LEU A CA 1
ATOM 3051 C C . LEU A 1 420 ? -2.378 3.901 -1.034 1.00 74.00 420 LEU A C 1
ATOM 3053 O O . LEU A 1 420 ? -2.347 4.512 -2.097 1.00 74.00 420 LEU A O 1
ATOM 3057 N N . ALA A 1 421 ? -2.359 4.525 0.147 1.00 68.06 421 ALA A N 1
ATOM 3058 C CA . ALA A 1 421 ? -2.270 5.981 0.280 1.00 68.06 421 ALA A CA 1
ATOM 3059 C C . ALA A 1 421 ? -0.893 6.521 -0.144 1.00 68.06 421 ALA A C 1
ATOM 3061 O O . ALA A 1 421 ? -0.813 7.529 -0.845 1.00 68.06 421 ALA A O 1
ATOM 3062 N N . THR A 1 422 ? 0.189 5.829 0.226 1.00 68.62 422 THR A N 1
ATOM 3063 C CA . THR A 1 422 ? 1.542 6.136 -0.263 1.00 68.62 422 THR A CA 1
ATOM 3064 C C . THR A 1 422 ? 1.586 6.064 -1.785 1.00 68.62 422 THR A C 1
ATOM 3066 O O . THR A 1 422 ? 2.079 6.980 -2.440 1.00 68.62 422 THR A O 1
ATOM 3069 N N . LEU A 1 423 ? 1.010 5.004 -2.353 1.00 70.19 423 LEU A N 1
ATOM 3070 C CA . LEU A 1 423 ? 0.942 4.812 -3.792 1.00 70.19 423 LEU A CA 1
ATOM 3071 C C . LEU A 1 423 ? 0.073 5.877 -4.482 1.00 70.19 423 LEU A C 1
ATOM 3073 O O . LEU A 1 423 ? 0.406 6.313 -5.576 1.00 70.19 423 LEU A O 1
ATOM 3077 N N . GLU A 1 424 ? -0.995 6.362 -3.845 1.00 72.56 424 GLU A N 1
ATOM 3078 C CA . GLU A 1 424 ? -1.830 7.454 -4.370 1.00 72.56 424 GLU A CA 1
ATOM 3079 C C . GLU A 1 424 ? -1.038 8.749 -4.566 1.00 72.56 424 GLU A C 1
ATOM 3081 O O . GLU A 1 424 ? -1.147 9.382 -5.617 1.00 72.56 424 GLU A O 1
ATOM 3086 N N . ALA A 1 425 ? -0.196 9.112 -3.595 1.00 62.94 425 ALA A N 1
ATOM 3087 C CA . ALA A 1 425 ? 0.687 10.267 -3.725 1.00 62.94 425 ALA A CA 1
ATOM 3088 C C . ALA A 1 425 ? 1.703 10.079 -4.865 1.00 62.94 425 ALA A C 1
ATOM 3090 O O . ALA A 1 425 ? 1.944 11.001 -5.637 1.00 62.94 425 ALA A O 1
ATOM 3091 N N . GLN A 1 426 ? 2.244 8.868 -5.000 1.00 66.81 426 GLN A N 1
ATOM 3092 C CA . GLN A 1 426 ? 3.241 8.518 -6.012 1.00 66.81 426 GLN A CA 1
ATOM 3093 C C . GLN A 1 426 ? 2.696 8.559 -7.448 1.00 66.81 426 GLN A C 1
ATOM 3095 O O . GLN A 1 426 ? 3.374 9.028 -8.358 1.00 66.81 426 GLN A O 1
ATOM 3100 N N . VAL A 1 427 ? 1.473 8.069 -7.674 1.00 72.12 427 VAL A N 1
ATOM 3101 C CA . VAL A 1 427 ? 0.884 7.952 -9.024 1.00 72.12 427 VAL A CA 1
ATOM 3102 C C . VAL A 1 427 ? 0.250 9.250 -9.528 1.00 72.12 427 VAL A C 1
ATOM 3104 O O . VAL A 1 427 ? -0.170 9.322 -10.683 1.00 72.12 427 VAL A O 1
ATOM 3107 N N . ALA A 1 428 ? 0.149 10.267 -8.669 1.00 66.62 428 ALA A N 1
ATOM 3108 C CA . ALA A 1 428 ? -0.313 11.602 -9.041 1.00 66.62 428 ALA A CA 1
ATOM 3109 C C . ALA A 1 428 ? 0.722 12.372 -9.880 1.00 66.62 428 ALA A C 1
ATOM 3111 O O . ALA A 1 428 ? 0.403 13.407 -10.468 1.00 66.62 428 ALA A O 1
ATOM 3112 N N . GLU A 1 429 ? 1.955 11.876 -9.932 1.00 65.12 429 GLU A N 1
ATOM 3113 C CA . GLU A 1 429 ? 3.074 12.513 -10.606 1.00 65.12 429 GLU A CA 1
ATOM 3114 C C . GLU A 1 429 ? 3.129 12.102 -12.078 1.00 65.12 429 GLU A C 1
AT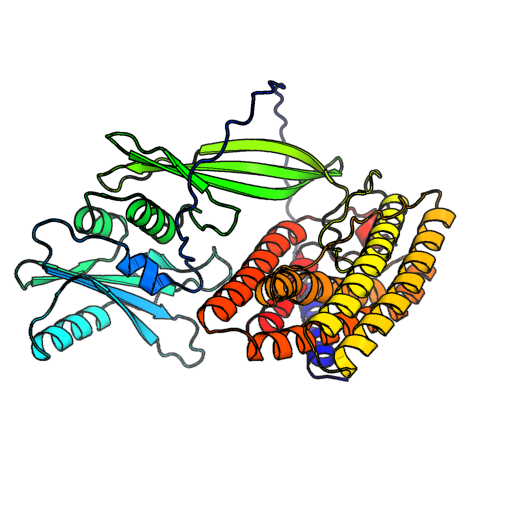OM 3116 O O . GLU A 1 429 ? 3.022 10.926 -12.427 1.00 65.12 429 GLU A O 1
ATOM 3121 N N . GLU A 1 430 ? 3.280 13.086 -12.966 1.00 75.31 430 GLU A N 1
ATOM 3122 C CA . GLU A 1 430 ? 3.269 12.830 -14.404 1.00 75.31 430 GLU A CA 1
ATOM 3123 C C . GLU A 1 430 ? 4.640 12.307 -14.866 1.00 75.31 430 GLU A C 1
ATOM 3125 O O . GLU A 1 430 ? 5.654 12.977 -14.634 1.00 75.31 430 GLU A O 1
ATOM 3130 N N . PRO A 1 431 ? 4.708 11.147 -15.548 1.00 75.31 431 PRO A N 1
ATOM 3131 C CA . PRO A 1 431 ? 5.960 10.666 -16.115 1.00 75.31 431 PRO A CA 1
ATOM 3132 C C . PRO A 1 431 ? 6.474 11.613 -17.209 1.00 75.31 431 PRO A C 1
ATOM 3134 O O . PRO A 1 431 ? 5.720 12.354 -17.845 1.00 75.31 431 PRO A O 1
ATOM 3137 N N . SER A 1 432 ? 7.778 11.554 -17.493 1.00 80.44 432 SER A N 1
ATOM 3138 C CA . SER A 1 432 ? 8.334 12.289 -18.631 1.00 80.44 432 SER A CA 1
ATOM 3139 C C . SER A 1 432 ? 7.689 11.821 -19.944 1.00 80.44 432 SER A C 1
ATOM 3141 O O . SER A 1 432 ? 7.321 10.654 -20.095 1.00 80.44 432 SER A O 1
ATOM 3143 N N . GLN A 1 433 ? 7.591 12.716 -20.934 1.00 79.75 433 GLN A N 1
ATOM 3144 C CA . GLN A 1 433 ? 7.045 12.358 -22.253 1.00 79.75 433 GLN A CA 1
ATOM 3145 C C . GLN A 1 433 ? 7.813 11.200 -22.902 1.00 79.75 433 GLN A C 1
ATOM 3147 O O . GLN A 1 433 ? 7.223 10.380 -23.603 1.00 79.75 433 GLN A O 1
ATOM 3152 N N . GLU A 1 434 ? 9.124 11.123 -22.655 1.00 84.06 434 GLU A N 1
ATOM 3153 C CA . GLU A 1 434 ? 9.963 10.033 -23.142 1.00 84.06 434 GLU A CA 1
ATOM 3154 C C . GLU A 1 434 ? 9.552 8.692 -22.520 1.00 84.06 434 GLU A C 1
ATOM 3156 O O . GLU A 1 434 ? 9.358 7.726 -23.254 1.00 84.06 434 GLU A O 1
ATOM 3161 N N . LEU A 1 435 ? 9.351 8.627 -21.199 1.00 85.38 435 LEU A N 1
ATOM 3162 C CA . LEU A 1 435 ? 8.946 7.394 -20.519 1.00 85.38 435 LEU A CA 1
ATOM 3163 C C . LEU A 1 435 ? 7.496 7.004 -20.826 1.00 85.38 435 LEU A C 1
ATOM 3165 O O . LEU A 1 435 ? 7.217 5.831 -21.079 1.00 85.38 435 LEU A O 1
ATOM 3169 N N . ALA A 1 436 ? 6.580 7.971 -20.880 1.00 84.56 436 ALA A N 1
ATOM 3170 C CA . ALA A 1 436 ? 5.198 7.727 -21.288 1.00 84.56 436 ALA A CA 1
ATOM 3171 C C . ALA A 1 436 ? 5.130 7.125 -22.703 1.00 84.56 436 ALA A C 1
ATOM 3173 O O . ALA A 1 436 ? 4.352 6.210 -22.958 1.00 84.56 436 ALA A O 1
ATOM 3174 N N . HIS A 1 437 ? 5.980 7.598 -23.623 1.00 84.38 437 HIS A N 1
ATOM 3175 C CA . HIS A 1 437 ? 6.007 7.105 -24.995 1.00 84.38 437 HIS A CA 1
ATOM 3176 C C . HIS A 1 437 ? 6.798 5.802 -25.155 1.00 84.38 437 HIS A C 1
ATOM 3178 O O . HIS A 1 437 ? 6.267 4.841 -25.698 1.00 84.38 437 HIS A O 1
ATOM 3184 N N . LEU A 1 438 ? 8.060 5.743 -24.723 1.00 89.75 438 LEU A N 1
ATOM 3185 C CA . LEU A 1 438 ? 8.948 4.607 -24.999 1.00 89.75 438 LEU A CA 1
ATOM 3186 C C . LEU A 1 438 ? 8.716 3.437 -24.043 1.00 89.75 438 LEU A C 1
ATOM 3188 O O . LEU A 1 438 ? 8.600 2.301 -24.506 1.00 89.75 438 LEU A O 1
ATOM 3192 N N . ALA A 1 439 ? 8.606 3.715 -22.740 1.00 87.94 439 ALA A N 1
ATOM 3193 C CA . ALA A 1 439 ? 8.322 2.704 -21.721 1.00 87.94 439 ALA A CA 1
ATOM 3194 C C . ALA A 1 439 ? 6.825 2.405 -21.590 1.00 87.94 439 ALA A C 1
ATOM 3196 O O . ALA A 1 439 ? 6.460 1.409 -20.973 1.00 87.94 439 ALA A O 1
ATOM 3197 N N . GLY A 1 440 ? 5.955 3.250 -22.150 1.00 88.44 440 GLY A N 1
ATOM 3198 C CA . GLY A 1 440 ? 4.509 3.081 -22.039 1.00 88.44 440 GLY A CA 1
ATOM 3199 C C . GLY A 1 440 ? 3.990 3.323 -20.629 1.00 88.44 440 GLY A C 1
ATOM 3200 O O . GLY A 1 440 ? 2.981 2.724 -20.274 1.00 88.44 440 GLY A O 1
ATOM 3201 N N . LEU A 1 441 ? 4.688 4.118 -19.806 1.00 87.56 441 LEU A N 1
ATOM 3202 C CA . LEU A 1 441 ? 4.215 4.419 -18.455 1.00 87.56 441 LEU A CA 1
ATOM 3203 C C . LEU A 1 441 ? 2.843 5.109 -18.511 1.00 87.56 441 LEU A C 1
ATOM 3205 O O . LEU A 1 441 ? 2.645 6.003 -19.342 1.00 87.56 441 LEU A O 1
ATOM 3209 N N . PRO A 1 442 ? 1.898 4.732 -17.632 1.00 82.81 442 PRO A N 1
ATOM 3210 C CA . PRO A 1 442 ? 0.607 5.393 -17.583 1.00 82.81 442 PRO A CA 1
ATOM 3211 C C . PRO A 1 442 ? 0.778 6.852 -17.140 1.00 82.81 442 PRO A C 1
ATOM 3213 O O . PRO A 1 442 ? 1.436 7.130 -16.142 1.00 82.81 442 PRO A O 1
ATOM 3216 N N . ALA A 1 443 ? 0.129 7.776 -17.851 1.00 77.81 443 ALA A N 1
ATOM 3217 C CA . ALA A 1 443 ? -0.062 9.151 -17.381 1.00 77.81 443 ALA A CA 1
ATOM 3218 C C . ALA A 1 443 ? -0.774 9.169 -16.016 1.00 77.81 443 ALA A C 1
ATOM 3220 O O . ALA A 1 443 ? -1.549 8.247 -15.725 1.00 77.81 443 ALA A O 1
ATOM 3221 N N . ALA A 1 444 ? -0.617 10.231 -15.219 1.00 75.06 444 ALA A N 1
ATOM 3222 C CA . ALA A 1 444 ? -1.111 10.276 -13.836 1.00 75.06 444 ALA A CA 1
ATOM 3223 C C . ALA A 1 444 ? -2.622 9.982 -13.724 1.00 75.06 444 ALA A C 1
ATOM 3225 O O . ALA A 1 444 ? -3.084 9.270 -12.828 1.00 75.06 444 ALA A O 1
ATOM 3226 N N . ALA A 1 445 ? -3.416 10.458 -14.690 1.00 69.19 445 ALA A N 1
ATOM 3227 C CA . ALA A 1 445 ? -4.854 10.184 -14.751 1.00 69.19 445 ALA A CA 1
ATOM 3228 C C . ALA A 1 445 ? -5.181 8.688 -14.938 1.00 69.19 445 ALA A C 1
ATOM 3230 O O . ALA A 1 445 ? -6.103 8.170 -14.302 1.00 69.19 445 ALA A O 1
ATOM 3231 N N . MET A 1 446 ? -4.421 7.989 -15.789 1.00 78.38 446 MET A N 1
ATOM 3232 C CA . MET A 1 446 ? -4.554 6.544 -15.992 1.00 78.38 446 MET A CA 1
ATOM 3233 C C . MET A 1 446 ? -4.050 5.783 -14.765 1.00 78.38 446 MET A C 1
ATOM 3235 O O . MET A 1 446 ? -4.735 4.894 -14.265 1.00 78.38 446 MET A O 1
ATOM 3239 N N . ALA A 1 447 ? -2.889 6.172 -14.241 1.00 79.62 447 ALA A N 1
ATOM 3240 C CA . ALA A 1 447 ? -2.271 5.577 -13.064 1.00 79.62 447 ALA A CA 1
ATOM 3241 C C . ALA A 1 447 ? -3.213 5.631 -11.840 1.00 79.62 447 ALA A C 1
ATOM 3243 O O . ALA A 1 447 ? -3.371 4.636 -11.128 1.00 79.62 447 ALA A O 1
ATOM 3244 N N . SER A 1 448 ? -3.939 6.744 -11.683 1.00 75.44 448 SER A N 1
ATOM 3245 C CA . SER A 1 448 ? -4.980 6.946 -10.664 1.00 75.44 448 SER A CA 1
ATOM 3246 C C . SER A 1 448 ? -6.233 6.083 -10.877 1.00 75.44 448 SER A C 1
ATOM 3248 O O . SER A 1 448 ? -6.895 5.687 -9.918 1.00 75.44 448 SER A O 1
ATOM 3250 N N . LEU A 1 449 ? -6.621 5.799 -12.126 1.00 72.50 449 LEU A N 1
ATOM 3251 C CA . LEU A 1 449 ? -7.731 4.881 -12.427 1.00 72.50 449 LEU A CA 1
ATOM 3252 C C . LEU A 1 449 ? -7.366 3.431 -12.097 1.00 72.50 449 LEU A C 1
ATOM 3254 O O . LEU A 1 449 ? -8.154 2.750 -11.439 1.00 72.50 449 LEU A O 1
ATOM 3258 N N . LEU A 1 450 ? -6.160 3.000 -12.476 1.00 79.38 450 LEU A N 1
ATOM 3259 C CA . LEU A 1 450 ? -5.635 1.677 -12.132 1.00 79.38 450 LEU A CA 1
ATOM 3260 C C . LEU A 1 450 ? -5.589 1.483 -10.611 1.00 79.38 450 LEU A C 1
ATOM 3262 O O . LEU A 1 450 ? -6.073 0.470 -10.107 1.00 79.38 450 LEU A O 1
ATOM 3266 N N . LEU A 1 451 ? -5.100 2.486 -9.870 1.00 82.56 451 LEU A N 1
ATOM 3267 C CA . LEU A 1 451 ? -5.042 2.445 -8.406 1.00 82.56 451 LEU A CA 1
ATOM 3268 C C . LEU A 1 451 ? -6.435 2.390 -7.760 1.00 82.56 451 LEU A C 1
ATOM 3270 O O . LEU A 1 451 ? -6.664 1.616 -6.829 1.00 82.56 451 LEU A O 1
ATOM 3274 N N . ARG A 1 452 ? -7.400 3.168 -8.269 1.00 76.06 452 ARG A N 1
ATOM 3275 C CA . ARG A 1 452 ? -8.791 3.102 -7.790 1.00 76.06 452 ARG A CA 1
ATOM 3276 C C . ARG A 1 452 ? -9.396 1.715 -7.987 1.00 76.06 452 ARG A C 1
ATOM 3278 O O . ARG A 1 452 ? -10.073 1.220 -7.090 1.00 76.06 452 ARG A O 1
ATOM 3285 N N . GLY A 1 453 ? -9.126 1.080 -9.127 1.00 74.69 453 GLY A N 1
ATOM 3286 C CA . GLY A 1 453 ? -9.525 -0.302 -9.377 1.00 74.69 453 GLY A CA 1
ATOM 3287 C C . GLY A 1 453 ? -8.879 -1.277 -8.392 1.00 74.69 453 GLY A C 1
ATOM 3288 O O . GLY A 1 453 ? -9.585 -2.066 -7.761 1.00 74.69 453 GLY A O 1
ATOM 3289 N N . LEU A 1 454 ? -7.560 -1.176 -8.199 1.00 85.00 454 LEU A N 1
ATOM 3290 C CA . LEU A 1 454 ? -6.801 -2.002 -7.255 1.00 85.00 454 LEU A CA 1
ATOM 3291 C C . LEU A 1 454 ? -7.384 -1.954 -5.838 1.00 85.00 454 LEU A C 1
ATOM 3293 O O . LEU A 1 454 ? -7.511 -2.989 -5.189 1.00 85.00 454 LEU A O 1
ATOM 3297 N N . ARG A 1 455 ? -7.785 -0.766 -5.371 1.00 77.88 455 ARG A N 1
ATOM 3298 C CA . ARG A 1 455 ? -8.341 -0.570 -4.027 1.00 77.88 455 ARG A CA 1
ATOM 3299 C C . ARG A 1 455 ? -9.508 -1.512 -3.723 1.00 77.88 455 ARG A C 1
ATOM 3301 O O . ARG A 1 455 ? -9.525 -2.098 -2.644 1.00 77.88 455 ARG A O 1
ATOM 3308 N N . SER A 1 456 ? -10.432 -1.686 -4.672 1.00 71.19 456 SER A N 1
ATOM 3309 C CA . SER A 1 456 ? -11.569 -2.611 -4.517 1.00 71.19 456 SER A CA 1
ATOM 3310 C C . SER A 1 456 ? -11.110 -4.061 -4.344 1.00 71.19 456 SER A C 1
ATOM 3312 O O . SER A 1 456 ? -11.638 -4.815 -3.543 1.00 71.19 456 SER A O 1
ATOM 3314 N N . VAL A 1 457 ? -10.040 -4.454 -5.028 1.00 77.75 457 VAL A N 1
ATOM 3315 C CA . VAL A 1 457 ? -9.527 -5.827 -4.994 1.00 77.75 457 VAL A CA 1
ATOM 3316 C C . VAL A 1 457 ? -8.750 -6.132 -3.712 1.00 77.75 457 VAL A C 1
ATOM 3318 O O . VAL A 1 457 ? -8.762 -7.276 -3.253 1.00 77.75 457 VAL A O 1
ATOM 3321 N N . VAL A 1 458 ? -8.064 -5.131 -3.157 1.00 79.12 458 VAL A N 1
ATOM 3322 C CA . VAL A 1 458 ? -7.192 -5.272 -1.982 1.00 79.12 458 VAL A CA 1
ATOM 3323 C C . VAL A 1 458 ? -7.963 -5.149 -0.666 1.00 79.12 458 VAL A C 1
ATOM 3325 O O . VAL A 1 458 ? -7.599 -5.814 0.305 1.00 79.12 458 VAL A O 1
ATOM 3328 N N . LEU A 1 459 ? -8.993 -4.296 -0.614 1.00 73.44 459 LEU A N 1
ATOM 3329 C CA . LEU A 1 459 ? -9.737 -4.002 0.617 1.00 73.44 459 LEU A CA 1
ATOM 3330 C C . LEU A 1 459 ? -11.062 -4.770 0.749 1.00 73.44 459 LEU A C 1
ATOM 3332 O O . LEU A 1 459 ? -11.489 -4.983 1.883 1.00 73.44 459 LEU A O 1
ATOM 3336 N N . ASP A 1 460 ? -11.675 -5.219 -0.355 1.00 56.38 460 ASP A N 1
ATOM 3337 C CA . ASP A 1 460 ? -12.924 -6.007 -0.330 1.00 56.38 460 ASP A CA 1
ATOM 3338 C C . ASP A 1 460 ? -12.675 -7.533 -0.251 1.00 56.38 460 ASP A C 1
ATOM 3340 O O . ASP A 1 460 ? -13.603 -8.324 -0.439 1.00 56.38 460 ASP A O 1
ATOM 3344 N N . ALA A 1 461 ? -11.423 -7.956 -0.012 1.00 43.97 461 ALA A N 1
ATOM 3345 C CA . ALA A 1 461 ? -11.004 -9.360 0.090 1.00 43.97 461 ALA A CA 1
ATOM 3346 C C . ALA A 1 461 ? -11.044 -9.907 1.523 1.00 43.97 461 ALA A C 1
ATOM 3348 O O . ALA A 1 461 ? -10.602 -9.190 2.455 1.00 43.97 461 ALA A O 1
#

Sequence (461 aa):
MSPLSKALAAILVSSLAACSGTVSTVGGGGDAGTTTDGGLSVTPMPERVECLSPNTQMAELYAALTLAPGVDGITFYAIDDVVADGGSSLIKRQVLGSPCADATCEAAVADLARTVAPRGGPGWREGPSAMLAPLQAFAVVTKAGVHSLVQSLAELQPLIAPISSLKEAQAWATINNRGASCEAGANASQSNAEYFELRFVSTTCEQKAGGATDVTTETIIRVYRDGRIEPQASRELSRTPTQGCAVAGRNPAQLESRPSGDGSFPAYLADMAHLEAAAVFAFAELAGELERFGAPASLVERARKAHADEVRHAAIMSAHAERRGARPVAAQASPHAYGSLLELALHNAEEGCVRETYGALVALHQAERAGDAGLRADLASIALDEVGHAEWSKDLDAWLVTQLDEAERAQVRSAKVRALATLEAQVAEEPSQELAHLAGLPAAAMASLLLRGLRSVVLDA